Protein AF-0000000084362204 (afdb_homodimer)

pLDDT: mean 87.34, std 12.95, range [33.53, 98.88]

Radius of gyration: 29.14 Å; Cα contacts (8 Å, |Δi|>4): 1506; chains: 2; bounding box: 65×81×76 Å

Solvent-accessible surface area (backbone atoms only — not comparable to full-atom values): 39640 Å² total; per-residue (Å²): 120,64,65,70,52,75,70,53,80,73,54,82,74,73,53,50,84,65,31,48,28,34,38,36,36,52,62,72,54,68,28,51,55,43,39,36,32,26,32,44,52,48,47,48,69,57,22,74,68,34,44,35,32,36,41,25,32,50,90,43,51,69,63,55,74,20,39,86,69,54,71,43,75,45,67,40,54,49,66,97,44,72,66,46,26,50,51,35,49,52,50,48,32,50,52,41,34,70,62,63,32,42,32,33,39,42,69,54,70,68,55,65,67,60,49,51,46,55,57,44,25,65,28,56,33,26,33,29,52,46,44,92,83,45,82,69,61,61,58,43,75,41,70,32,53,65,35,87,84,38,34,48,40,57,47,51,38,48,66,42,37,92,78,66,55,72,90,56,80,90,52,62,54,38,56,56,50,75,59,77,87,53,34,60,49,31,49,55,55,55,62,65,43,71,71,99,75,68,52,34,32,34,36,31,73,51,43,52,89,68,41,59,61,30,27,52,57,56,70,44,51,14,51,43,45,15,52,49,15,60,75,48,67,26,34,37,40,32,50,45,52,60,91,37,31,66,67,48,41,54,30,38,53,51,11,38,75,63,62,18,47,58,42,73,40,34,48,62,50,53,68,56,10,45,37,50,49,32,42,71,25,68,34,35,39,23,19,66,36,43,66,43,41,47,24,33,24,49,66,18,39,36,38,35,41,32,26,37,46,50,55,60,41,65,41,76,65,73,80,77,60,46,75,48,65,70,73,46,53,59,33,51,46,43,32,92,86,74,36,85,62,62,66,70,92,48,101,56,56,55,50,30,66,67,61,45,53,68,57,51,50,52,50,48,47,70,73,39,41,71,63,55,63,54,131,120,65,66,69,50,77,70,52,81,76,55,82,72,74,52,49,84,66,29,48,26,34,39,36,35,51,62,73,52,67,28,52,54,44,38,34,32,25,31,45,52,49,45,48,68,56,21,72,67,34,44,34,31,37,40,26,32,52,91,43,51,70,62,55,76,22,40,85,70,53,71,43,77,45,67,40,54,49,66,97,45,73,66,46,25,50,50,36,48,50,50,48,31,52,52,40,36,70,61,64,32,44,32,32,38,42,67,52,69,70,56,65,68,60,49,52,46,55,56,42,27,66,27,56,31,24,32,29,52,47,42,93,84,45,83,68,62,61,58,43,75,40,70,31,53,64,36,85,82,37,34,49,38,58,46,52,39,47,68,41,36,91,77,67,57,72,92,55,81,89,52,62,52,39,56,58,52,76,60,76,88,53,36,58,49,32,49,55,55,55,63,66,43,72,70,98,76,68,53,34,31,33,35,34,73,52,43,51,89,68,40,60,60,30,27,53,56,58,69,45,52,15,50,44,45,14,52,49,16,62,76,49,69,28,35,36,39,31,48,44,52,60,90,38,30,67,65,48,40,54,30,38,51,51,11,39,74,63,62,18,47,58,45,74,40,33,49,61,48,54,66,55,12,44,36,50,50,31,41,72,25,67,33,34,38,23,18,66,35,41,66,41,41,48,24,34,23,51,65,21,39,37,38,35,40,34,27,38,48,49,54,61,41,65,43,76,65,72,79,76,58,47,75,48,64,71,73,46,53,58,34,51,48,44,31,90,85,77,34,84,61,63,66,70,91,48,101,54,56,56,50,30,66,69,63,45,54,69,59,51,49,51,52,48,47,71,74,40,39,70,64,55,63,52,131

Organism: NCBI:txid28181

Nearest PDB structures (foldseek):
  3tov-assembly1_A  TM=8.397E-01  e=1.551E-21  Veillonella parvula DSM 2008
  3tov-assembly2_B  TM=8.636E-01  e=1.028E-20  Veillonella parvula DSM 2008
  1psw-assembly1_A  TM=8.343E-01  e=9.517E-20  Escherichia coli
  4nes-assembly1_A-2  TM=5.001E-01  e=5.432E-07  Methanocaldococcus jannaschii DSM 2661
  7mi0-assembly1_A  TM=4.820E-01  e=1.036E-05  Rickettsia africae ESF-5

InterPro domains:
  IPR002201 Glycosyl transferase, family 9 [PF01075] (95-339)
  IPR002201 Glycosyl transferase, family 9 [cd03789] (21-365)
  IPR051199 Lipopolysaccharide/Lipooligosaccharide Heptosyltransferase [PTHR30160] (16-357)

Structure (mmCIF, N/CA/C/O backbone):
data_AF-0000000084362204-model_v1
#
loop_
_entity.id
_entity.type
_entity.pdbx_description
1 polymer 'Glycosyl transferase'
#
loop_
_atom_site.group_PDB
_atom_site.id
_atom_site.type_symbol
_atom_site.label_atom_id
_atom_site.label_alt_id
_atom_site.label_comp_id
_atom_site.label_asym_id
_atom_site.label_entity_id
_atom_site.label_seq_id
_atom_site.pdbx_PDB_ins_code
_atom_site.Cartn_x
_atom_site.Cartn_y
_atom_site.Cartn_z
_atom_site.occupancy
_atom_site.B_iso_or_equiv
_atom_site.auth_seq_id
_atom_site.auth_comp_id
_atom_site.auth_asym_id
_atom_site.auth_atom_id
_atom_site.pdbx_PDB_model_num
ATOM 1 N N . MET A 1 1 ? -17.547 3.031 -25.141 1 33.53 1 MET A N 1
ATOM 2 C CA . MET A 1 1 ? -18.328 1.833 -25.406 1 33.53 1 MET A CA 1
ATOM 3 C C . MET A 1 1 ? -19.5 1.733 -24.438 1 33.53 1 MET A C 1
ATOM 5 O O . MET A 1 1 ? -19.656 0.736 -23.719 1 33.53 1 MET A O 1
ATOM 9 N N . HIS A 1 2 ? -19.953 2.789 -23.984 1 43.62 2 HIS A N 1
ATOM 10 C CA . HIS A 1 2 ? -21.125 2.867 -23.125 1 43.62 2 HIS A CA 1
ATOM 11 C C . HIS A 1 2 ? -22.359 2.273 -23.812 1 43.62 2 HIS A C 1
ATOM 13 O O . HIS A 1 2 ? -23.422 2.162 -23.203 1 43.62 2 HIS A O 1
ATOM 19 N N . LEU A 1 3 ? -22.234 2.166 -25.047 1 41.16 3 LEU A N 1
ATOM 20 C CA . LEU A 1 3 ? -23.484 2.115 -25.812 1 41.16 3 LEU A CA 1
ATOM 21 C C . LEU A 1 3 ? -24.219 0.8 -25.562 1 41.16 3 LEU A C 1
ATOM 23 O O . LEU A 1 3 ? -25.438 0.789 -25.359 1 41.16 3 LEU A O 1
ATOM 27 N N . PRO A 1 4 ? -23.594 -0.318 -25.906 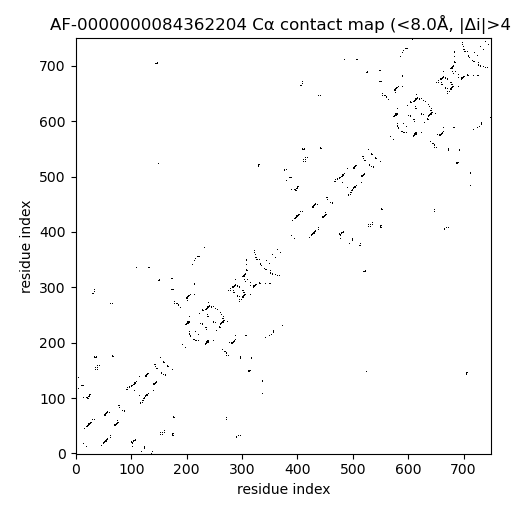1 47.19 4 PRO A N 1
ATOM 28 C CA . PRO A 1 4 ? -24.438 -1.494 -26.109 1 47.19 4 PRO A CA 1
ATOM 29 C C . PRO A 1 4 ? -24.922 -2.109 -24.797 1 47.19 4 PRO A C 1
ATOM 31 O O . PRO A 1 4 ? -25.875 -2.898 -24.797 1 47.19 4 PRO A O 1
ATOM 34 N N . ALA A 1 5 ? -24.25 -1.851 -23.75 1 50.62 5 ALA A N 1
ATOM 35 C CA . ALA A 1 5 ? -24.609 -2.57 -22.531 1 50.62 5 ALA A CA 1
ATOM 36 C C . ALA A 1 5 ? -25.938 -2.066 -21.984 1 50.62 5 ALA A C 1
ATOM 38 O O . ALA A 1 5 ? -26.641 -2.793 -21.266 1 50.62 5 ALA A O 1
ATOM 39 N N . LYS A 1 6 ? -26.328 -0.875 -22.25 1 49.31 6 LYS A N 1
ATOM 40 C CA . LYS A 1 6 ? -27.562 -0.302 -21.734 1 49.31 6 LYS A CA 1
ATOM 41 C C . LYS A 1 6 ? -28.781 -1.045 -22.266 1 49.31 6 LYS A C 1
ATOM 43 O O . LYS A 1 6 ? -29.875 -0.942 -21.719 1 49.31 6 LYS A O 1
ATOM 48 N N . PHE A 1 7 ? -28.578 -1.783 -23.359 1 49.66 7 PHE A N 1
ATOM 49 C CA . PHE A 1 7 ? -29.719 -2.412 -24.016 1 49.66 7 PHE A CA 1
ATOM 50 C C . PHE A 1 7 ? -29.859 -3.869 -23.594 1 49.66 7 PHE A C 1
ATOM 52 O O . PHE A 1 7 ? -30.75 -4.582 -24.062 1 49.66 7 PHE A O 1
ATOM 59 N N . ILE A 1 8 ? -28.922 -4.359 -22.859 1 53.56 8 ILE A N 1
ATOM 60 C CA . ILE A 1 8 ? -29.062 -5.738 -22.406 1 53.56 8 ILE A CA 1
ATOM 61 C C . ILE A 1 8 ? -30.047 -5.812 -21.25 1 53.56 8 ILE A C 1
ATOM 63 O O . ILE A 1 8 ? -29.906 -5.094 -20.266 1 53.56 8 ILE A O 1
ATOM 67 N N . PRO A 1 9 ? -31.266 -6.457 -21.422 1 56.28 9 PRO A N 1
ATOM 68 C CA . PRO A 1 9 ? -32.188 -6.613 -20.297 1 56.28 9 PRO A CA 1
ATOM 69 C C . PRO A 1 9 ? -31.484 -6.973 -18.984 1 56.28 9 PRO A C 1
ATOM 71 O O . PRO A 1 9 ? -30.562 -7.785 -18.984 1 56.28 9 PRO A O 1
ATOM 74 N N . ARG A 1 10 ? -31.734 -6.234 -17.969 1 62.16 10 ARG A N 1
ATOM 75 C CA . ARG A 1 10 ? -31.141 -6.535 -16.672 1 62.16 10 ARG A CA 1
ATOM 76 C C . ARG A 1 10 ? -32.094 -7.383 -15.82 1 62.16 10 ARG A C 1
ATOM 78 O O . ARG A 1 10 ? -32.969 -6.852 -15.156 1 62.16 10 ARG A O 1
ATOM 85 N N . PRO A 1 11 ? -32 -8.695 -16.094 1 66.69 11 PRO A N 1
ATOM 86 C CA . PRO A 1 11 ? -32.781 -9.492 -15.148 1 66.69 11 PRO A CA 1
ATOM 87 C C . PRO A 1 11 ? -32.344 -9.281 -13.695 1 66.69 11 PRO A C 1
ATOM 89 O O . PRO A 1 11 ? -31.281 -8.734 -13.445 1 66.69 11 PRO A O 1
ATOM 92 N N . LYS A 1 12 ? -33.344 -9.641 -12.734 1 76.25 12 LYS A N 1
ATOM 93 C CA . LYS A 1 12 ? -33.062 -9.57 -11.312 1 76.25 12 LYS A CA 1
ATOM 94 C C . LYS A 1 12 ? -31.812 -10.391 -10.969 1 76.25 12 LYS A C 1
ATOM 96 O O . LYS A 1 12 ? -31.625 -11.484 -11.492 1 76.25 12 LYS A O 1
ATOM 101 N N . ASP A 1 13 ? -30.891 -9.859 -10.195 1 86.81 13 ASP A N 1
ATOM 102 C CA . ASP A 1 13 ? -29.703 -10.562 -9.719 1 86.81 13 ASP A CA 1
ATOM 103 C C . ASP A 1 13 ? -30.078 -11.867 -9.023 1 86.81 13 ASP A C 1
ATOM 105 O O . ASP A 1 13 ? -30.984 -11.898 -8.195 1 86.81 13 ASP A O 1
ATOM 109 N N . PRO A 1 14 ? -29.484 -12.922 -9.484 1 89.62 14 PRO A N 1
ATOM 110 C CA . PRO A 1 14 ? -29.797 -14.188 -8.812 1 89.62 14 PRO A CA 1
ATOM 111 C C . PRO A 1 14 ? -29.266 -14.227 -7.375 1 89.62 14 PRO A C 1
ATOM 113 O O . PRO A 1 14 ? -28.219 -13.648 -7.082 1 89.62 14 PRO A O 1
ATOM 116 N N . THR A 1 15 ? -30.062 -14.875 -6.488 1 89.69 15 THR A N 1
ATOM 117 C CA . THR A 1 15 ? -29.562 -15.203 -5.152 1 89.69 15 THR A CA 1
ATOM 118 C C . THR A 1 15 ? -28.594 -16.375 -5.207 1 89.69 15 THR A C 1
ATOM 120 O O . THR A 1 15 ? -28.547 -17.109 -6.195 1 89.69 15 THR A O 1
ATOM 123 N N . PRO A 1 16 ? -27.781 -16.5 -4.238 1 91.06 16 PRO A N 1
ATOM 124 C CA . PRO A 1 16 ? -26.766 -17.547 -4.258 1 91.06 16 PRO A CA 1
ATOM 125 C C . PRO A 1 16 ? -27.359 -18.938 -4.523 1 91.06 16 PRO A C 1
ATOM 127 O O . PRO A 1 16 ? -26.75 -19.734 -5.242 1 91.06 16 PRO A O 1
ATOM 130 N N . ASP A 1 17 ? -28.516 -19.172 -4.039 1 91.81 17 ASP A N 1
ATOM 131 C CA . ASP A 1 17 ? -29.141 -20.469 -4.199 1 91.81 17 ASP A CA 1
ATOM 132 C C . ASP A 1 17 ? -29.672 -20.656 -5.621 1 91.81 17 ASP A C 1
ATOM 134 O O . ASP A 1 17 ? -29.906 -21.781 -6.059 1 91.81 17 ASP A O 1
ATOM 138 N N . GLN A 1 18 ? -29.828 -19.625 -6.305 1 92.81 18 GLN A N 1
ATOM 139 C CA . GLN A 1 18 ? -30.375 -19.656 -7.656 1 92.81 18 GLN A CA 1
ATOM 140 C C . GLN A 1 18 ? -29.281 -19.797 -8.695 1 92.81 18 GLN A C 1
ATOM 142 O O . GLN A 1 18 ? -29.562 -20.078 -9.867 1 92.81 18 GLN A O 1
ATOM 147 N N . VAL A 1 19 ? -28.094 -19.641 -8.258 1 94.94 19 VAL A N 1
ATOM 148 C CA . VAL A 1 19 ? -26.984 -19.75 -9.203 1 94.94 19 VAL A CA 1
ATOM 149 C C . VAL A 1 19 ? -26.719 -21.203 -9.531 1 94.94 19 VAL A C 1
ATOM 151 O O . VAL A 1 19 ? -26.438 -22.016 -8.641 1 94.94 19 VAL A O 1
ATOM 154 N N . GLN A 1 20 ? -26.797 -21.484 -10.789 1 95.31 20 GLN A N 1
ATOM 155 C CA . GLN A 1 20 ? -26.578 -22.859 -11.234 1 95.31 20 GLN A CA 1
ATOM 156 C C . GLN A 1 20 ? -25.234 -23 -11.953 1 95.31 20 GLN A C 1
ATOM 158 O O . GLN A 1 20 ? -24.625 -24.062 -11.938 1 95.31 20 GLN A O 1
ATOM 163 N N . LYS A 1 21 ? -24.875 -22 -12.641 1 95.88 21 LYS A N 1
ATOM 164 C CA . LYS A 1 21 ? -23.609 -22 -13.383 1 95.88 21 LYS A CA 1
ATOM 165 C C . LYS A 1 21 ? -22.844 -20.703 -13.188 1 95.88 21 LYS A C 1
ATOM 167 O O . LYS A 1 21 ? -23.391 -19.625 -13.43 1 95.88 21 LYS A O 1
ATOM 172 N N . LEU A 1 22 ? -21.688 -20.828 -12.758 1 96.19 22 LEU A N 1
ATOM 173 C CA . LEU A 1 22 ? -20.781 -19.703 -12.547 1 96.19 22 LEU A CA 1
ATOM 174 C C . LEU A 1 22 ? -19.578 -19.797 -13.469 1 96.19 22 LEU A C 1
ATOM 176 O O . LEU A 1 22 ? -18.906 -20.828 -13.523 1 96.19 22 LEU A O 1
ATOM 180 N N . LEU A 1 23 ? -19.297 -18.75 -14.242 1 95.69 23 LEU A N 1
ATOM 181 C CA . LEU A 1 23 ? -18.094 -18.688 -15.07 1 95.69 23 LEU A CA 1
ATOM 182 C C . LEU A 1 23 ? -17.094 -17.688 -14.5 1 95.69 23 LEU A C 1
ATOM 184 O O . LEU A 1 23 ? -17.422 -16.516 -14.281 1 95.69 23 LEU A O 1
ATOM 188 N N . VAL A 1 24 ? -15.938 -18.141 -14.234 1 96 24 VAL A N 1
ATOM 189 C CA . VAL A 1 24 ? -14.828 -17.281 -13.812 1 96 24 VAL A CA 1
ATOM 190 C C . VAL A 1 24 ? -13.836 -17.125 -14.961 1 96 24 VAL A C 1
ATOM 192 O O . VAL A 1 24 ? -13.43 -18.109 -15.586 1 96 24 VAL A O 1
ATOM 195 N N . ILE A 1 25 ? -13.461 -15.867 -15.203 1 93.25 25 ILE A N 1
ATOM 196 C CA . ILE A 1 25 ? -12.484 -15.586 -16.25 1 93.25 25 ILE A CA 1
ATOM 197 C C . ILE A 1 25 ? -11.156 -15.164 -15.625 1 93.25 25 ILE A C 1
ATOM 199 O O . ILE A 1 25 ? -11.109 -14.219 -14.828 1 93.25 25 ILE A O 1
ATOM 203 N N . LYS A 1 26 ? -10.102 -15.836 -15.945 1 93.81 26 LYS A N 1
ATOM 204 C CA . LYS A 1 26 ? -8.727 -15.5 -15.578 1 93.81 26 LYS A CA 1
ATOM 205 C C . LYS A 1 26 ? -7.738 -16.062 -16.594 1 93.81 26 LYS A C 1
ATOM 207 O O . LYS A 1 26 ? -7.445 -17.25 -16.594 1 93.81 26 LYS A O 1
ATOM 212 N N . PHE A 1 27 ? -7.125 -15.18 -17.359 1 86.69 27 PHE A N 1
ATOM 213 C CA . PHE A 1 27 ? -6.344 -15.633 -18.5 1 86.69 27 PHE A CA 1
ATOM 214 C C . PHE A 1 27 ? -4.879 -15.812 -18.125 1 86.69 27 PHE A C 1
ATOM 216 O O . PHE A 1 27 ? -4.273 -16.844 -18.422 1 86.69 27 PHE A O 1
ATOM 223 N N . PHE A 1 28 ? -4.344 -14.836 -17.406 1 77.81 28 PHE A N 1
ATOM 224 C CA . PHE A 1 28 ? -2.893 -14.859 -17.281 1 77.81 28 PHE A CA 1
ATOM 225 C C . PHE A 1 28 ? -2.484 -15.211 -15.852 1 77.81 28 PHE A C 1
ATOM 227 O O . PHE A 1 28 ? -3.121 -14.773 -14.898 1 77.81 28 PHE A O 1
ATOM 234 N N . GLY A 1 29 ? -1.484 -16.141 -15.859 1 81.25 29 GLY A N 1
ATOM 235 C CA . GLY A 1 29 ? -0.708 -16.203 -14.633 1 81.25 29 GLY A CA 1
ATOM 236 C C . GLY A 1 29 ? -1.025 -17.438 -13.797 1 81.25 29 GLY A C 1
ATOM 237 O O . GLY A 1 29 ? -2.092 -17.516 -13.18 1 81.25 29 GLY A O 1
ATOM 238 N N . ILE A 1 30 ? -0.041 -18.422 -13.805 1 90.44 30 ILE A N 1
ATOM 239 C CA . ILE A 1 30 ? -0.136 -19.578 -12.93 1 90.44 30 ILE A CA 1
ATOM 240 C C . ILE A 1 30 ? -0.254 -19.109 -11.477 1 90.44 30 ILE A C 1
ATOM 242 O O . ILE A 1 30 ? -1.107 -19.609 -10.734 1 90.44 30 ILE A O 1
ATOM 246 N N . GLY A 1 31 ? 0.538 -18.125 -11.188 1 93.31 31 GLY A N 1
ATOM 247 C CA . GLY A 1 31 ? 0.508 -17.594 -9.836 1 93.31 31 GLY A CA 1
ATOM 248 C C . GLY A 1 31 ? -0.825 -16.969 -9.469 1 93.31 31 GLY A C 1
ATOM 249 O O . GLY A 1 31 ? -1.345 -17.203 -8.375 1 93.31 31 GLY A O 1
ATOM 250 N N . SER A 1 32 ? -1.388 -16.281 -10.398 1 93.31 32 SER A N 1
ATOM 251 C CA . SER A 1 32 ? -2.664 -15.625 -10.148 1 93.31 32 SER A CA 1
ATOM 252 C C . SER A 1 32 ? -3.783 -16.641 -9.953 1 93.31 32 SER A C 1
ATOM 254 O O . SER A 1 32 ? -4.684 -16.422 -9.133 1 93.31 32 SER A O 1
ATOM 256 N N . LEU A 1 33 ? -3.73 -17.672 -10.734 1 96.38 33 LEU A N 1
ATOM 257 C CA . LEU A 1 33 ? -4.75 -18.703 -10.57 1 96.38 33 LEU A CA 1
ATOM 258 C C . LEU A 1 33 ? -4.645 -19.359 -9.203 1 96.38 33 LEU A C 1
ATOM 260 O O . LEU A 1 33 ? -5.664 -19.641 -8.562 1 96.38 33 LEU A O 1
ATOM 264 N N . VAL A 1 34 ? -3.402 -19.578 -8.773 1 97.06 34 VAL A N 1
ATOM 265 C CA . VAL A 1 34 ? -3.197 -20.141 -7.441 1 97.06 34 VAL A CA 1
ATOM 266 C C . VAL A 1 34 ? -3.754 -19.172 -6.391 1 97.06 34 VAL A C 1
ATOM 268 O O . VAL A 1 34 ? -4.473 -19.594 -5.48 1 97.06 34 VAL A O 1
ATOM 271 N N . LEU A 1 35 ? -3.494 -17.938 -6.57 1 96.62 35 LEU A N 1
ATOM 272 C CA . LEU A 1 35 ? -3.908 -16.906 -5.621 1 96.62 35 LEU A CA 1
ATOM 273 C C . LEU A 1 35 ? -5.422 -16.734 -5.633 1 96.62 35 LEU A C 1
ATOM 275 O O . LEU A 1 35 ? -5.992 -16.141 -4.711 1 96.62 35 LEU A O 1
ATOM 279 N N . ALA A 1 36 ? -6.121 -17.281 -6.609 1 96.56 36 ALA A N 1
ATOM 280 C CA . ALA A 1 36 ? -7.574 -17.172 -6.742 1 96.56 36 ALA A CA 1
ATOM 281 C C . ALA A 1 36 ? -8.273 -18.328 -6.027 1 96.56 36 ALA A C 1
ATOM 283 O O . ALA A 1 36 ? -9.5 -18.328 -5.898 1 96.56 36 ALA A O 1
ATOM 284 N N . THR A 1 37 ? -7.578 -19.312 -5.512 1 96.62 37 THR A N 1
ATOM 285 C CA . THR A 1 37 ? -8.188 -20.531 -4.98 1 96.62 37 THR A CA 1
ATOM 286 C C . THR A 1 37 ? -9.039 -20.219 -3.754 1 96.62 37 THR A C 1
ATOM 288 O O . THR A 1 37 ? -10.07 -20.844 -3.531 1 96.62 37 THR A O 1
ATOM 291 N N . PRO A 1 38 ? -8.641 -19.25 -2.912 1 95.5 38 PRO A N 1
ATOM 292 C CA . PRO A 1 38 ? -9.539 -18.906 -1.811 1 95.5 38 PRO A CA 1
ATOM 293 C C . PRO A 1 38 ? -10.898 -18.406 -2.295 1 95.5 38 PRO A C 1
ATOM 295 O O . PRO A 1 38 ? -11.93 -18.734 -1.695 1 95.5 38 PRO A O 1
ATOM 298 N N . PHE A 1 39 ? -10.891 -17.656 -3.361 1 95.69 39 PHE A N 1
ATOM 299 C CA . PHE A 1 39 ? -12.148 -17.25 -3.965 1 95.69 39 PHE A CA 1
ATOM 300 C C . PHE A 1 39 ? -12.969 -18.453 -4.406 1 95.69 39 PHE A C 1
ATOM 302 O O . PHE A 1 39 ? -14.172 -18.531 -4.137 1 95.69 39 PHE A O 1
ATOM 309 N N . LEU A 1 40 ? -12.328 -19.344 -5.113 1 96.06 40 LEU A N 1
ATOM 310 C CA . LEU A 1 40 ? -13.016 -20.516 -5.633 1 96.06 40 LEU A CA 1
ATOM 311 C C . LEU A 1 40 ? -13.617 -21.344 -4.496 1 96.06 40 LEU A C 1
ATOM 313 O O . LEU A 1 40 ? -14.75 -21.812 -4.598 1 96.06 40 LEU A O 1
ATOM 317 N N . ARG A 1 41 ? -12.883 -21.5 -3.439 1 94.31 41 ARG A N 1
ATOM 318 C CA . ARG A 1 41 ? -13.375 -22.234 -2.275 1 94.31 41 ARG A CA 1
ATOM 319 C C . ARG A 1 41 ? -14.586 -21.531 -1.664 1 94.31 41 ARG A C 1
ATOM 321 O O . ARG A 1 41 ? -15.586 -22.172 -1.341 1 94.31 41 ARG A O 1
ATOM 328 N N . ALA A 1 42 ? -14.484 -20.266 -1.533 1 93.88 42 ALA A N 1
ATOM 329 C CA . ALA A 1 42 ? -15.602 -19.484 -0.984 1 93.88 42 ALA A CA 1
ATOM 330 C C . ALA A 1 42 ? -16.812 -19.547 -1.901 1 93.88 42 ALA A C 1
ATOM 332 O O . ALA A 1 42 ? -17.953 -19.641 -1.431 1 93.88 42 ALA A O 1
ATOM 333 N N . ALA A 1 43 ? -16.547 -19.469 -3.211 1 94.38 43 ALA A N 1
ATOM 334 C CA . ALA A 1 43 ? -17.641 -19.547 -4.184 1 94.38 43 ALA A CA 1
ATOM 335 C C . ALA A 1 43 ? -18.359 -20.891 -4.086 1 94.38 43 ALA A C 1
ATOM 337 O O . ALA A 1 43 ? -19.594 -20.953 -4.148 1 94.38 43 ALA A O 1
ATOM 338 N N . ARG A 1 44 ? -17.594 -21.938 -3.916 1 94.06 44 ARG A N 1
ATOM 339 C CA . ARG A 1 44 ? -18.172 -23.266 -3.762 1 94.06 44 ARG A CA 1
ATOM 340 C C . ARG A 1 44 ? -19.109 -23.328 -2.561 1 94.06 44 ARG A C 1
ATOM 342 O O . ARG A 1 44 ? -20.188 -23.906 -2.637 1 94.06 44 ARG A O 1
ATOM 349 N N . ALA A 1 45 ? -18.672 -22.75 -1.5 1 90.88 45 ALA A N 1
ATOM 350 C CA . ALA A 1 45 ? -19.469 -22.734 -0.28 1 90.88 45 ALA A CA 1
ATOM 351 C C . ALA A 1 45 ? -20.703 -21.844 -0.447 1 90.88 45 ALA A C 1
ATOM 353 O O . ALA A 1 45 ? -21.781 -22.172 0.056 1 90.88 45 ALA A O 1
ATOM 354 N N . ARG A 1 46 ? -20.562 -20.766 -1.16 1 92 46 ARG A N 1
ATOM 355 C CA . ARG A 1 46 ? -21.625 -19.766 -1.3 1 92 46 ARG A CA 1
ATOM 356 C C . ARG A 1 46 ? -22.672 -20.219 -2.305 1 92 46 ARG A C 1
ATOM 358 O O . ARG A 1 46 ? -23.859 -19.891 -2.16 1 92 46 ARG A O 1
ATOM 365 N N . PHE A 1 47 ? -22.203 -20.953 -3.346 1 94.5 47 PHE A N 1
ATOM 366 C CA . PHE A 1 47 ? -23.078 -21.422 -4.402 1 94.5 47 PHE A CA 1
ATOM 367 C C . PHE A 1 47 ? -23.109 -22.953 -4.43 1 94.5 47 PHE A C 1
ATOM 369 O O . PHE A 1 47 ? -22.672 -23.562 -5.398 1 94.5 47 PHE A O 1
ATOM 376 N N . PRO A 1 48 ? -23.797 -23.531 -3.543 1 91.81 48 PRO A N 1
ATOM 377 C CA . PRO A 1 48 ? -23.719 -24.984 -3.361 1 91.81 48 PRO A CA 1
ATOM 378 C C . PRO A 1 48 ? -24.25 -25.766 -4.562 1 91.81 48 PRO A C 1
ATOM 380 O O . PRO A 1 48 ? -23.828 -26.891 -4.805 1 91.81 48 PRO A O 1
ATOM 383 N N . ASN A 1 49 ? -25.109 -25.156 -5.32 1 93.94 49 ASN A N 1
ATOM 384 C CA . ASN A 1 49 ? -25.719 -25.859 -6.434 1 93.94 49 ASN A CA 1
ATOM 385 C C . ASN A 1 49 ? -25.047 -25.516 -7.762 1 93.94 49 ASN A C 1
ATOM 387 O O . ASN A 1 49 ? -25.391 -26.078 -8.805 1 93.94 49 ASN A O 1
ATOM 391 N N . ALA A 1 50 ? -24.094 -24.688 -7.734 1 96.06 50 ALA A N 1
ATOM 392 C CA . ALA A 1 50 ? -23.578 -24.141 -8.984 1 96.06 50 ALA A CA 1
ATOM 393 C C . ALA A 1 50 ? -22.422 -24.984 -9.516 1 96.06 50 ALA A C 1
ATOM 395 O O . ALA A 1 50 ? -21.578 -25.453 -8.742 1 96.06 50 ALA A O 1
ATOM 396 N N . GLU A 1 51 ? -22.438 -25.188 -10.797 1 97.06 51 GLU A N 1
ATOM 397 C CA . GLU A 1 51 ? -21.203 -25.578 -11.484 1 97.06 51 GLU A CA 1
ATOM 398 C C . GLU A 1 51 ? -20.25 -24.406 -11.625 1 97.06 51 GLU A C 1
ATOM 400 O O . GLU A 1 51 ? -20.625 -23.344 -12.109 1 97.06 51 GLU A O 1
ATOM 405 N N . ILE A 1 52 ? -19.062 -24.656 -11.211 1 97.62 52 ILE A N 1
ATOM 406 C CA . ILE A 1 52 ? -18.062 -23.594 -11.32 1 97.62 52 ILE A CA 1
ATOM 407 C C . ILE A 1 52 ? -17.156 -23.875 -12.516 1 97.62 52 ILE A C 1
ATOM 409 O O . ILE A 1 52 ? -16.422 -24.859 -12.531 1 97.62 52 ILE A O 1
ATOM 413 N N . HIS A 1 53 ? -17.172 -22.953 -13.516 1 96.69 53 HIS A N 1
ATOM 414 C CA . HIS A 1 53 ? -16.375 -23.031 -14.734 1 96.69 53 HIS A CA 1
ATOM 415 C C . HIS A 1 53 ? -15.289 -21.969 -14.742 1 96.69 53 HIS A C 1
ATOM 417 O O . HIS A 1 53 ? -15.492 -20.859 -14.242 1 96.69 53 HIS A O 1
ATOM 423 N N . LEU A 1 54 ? -14.141 -22.359 -15.297 1 96.38 54 LEU A N 1
ATOM 424 C CA . LEU A 1 54 ? -13.047 -21.422 -15.484 1 96.38 54 LEU A CA 1
ATOM 425 C C . LEU A 1 54 ? -12.695 -21.281 -16.953 1 96.38 54 LEU A C 1
ATOM 427 O O . LEU A 1 54 ? -12.57 -22.281 -17.672 1 96.38 54 LEU A O 1
ATOM 431 N N . LEU A 1 55 ? -12.695 -20.078 -17.406 1 93.69 55 LEU A N 1
ATOM 432 C CA . LEU A 1 55 ? -12.148 -19.75 -18.719 1 93.69 55 LEU A CA 1
ATOM 433 C C . LEU A 1 55 ? -10.742 -19.188 -18.609 1 93.69 55 LEU A C 1
ATOM 435 O O . LEU A 1 55 ? -10.547 -18.125 -18 1 93.69 55 LEU A O 1
ATOM 439 N N . THR A 1 56 ? -9.758 -19.875 -19.234 1 93.5 56 THR A N 1
ATOM 440 C CA . THR A 1 56 ? -8.359 -19.484 -19.109 1 93.5 56 THR A CA 1
ATOM 441 C C . THR A 1 56 ? -7.562 -19.891 -20.344 1 93.5 56 THR A C 1
ATOM 443 O O . THR A 1 56 ? -8.125 -20.422 -21.297 1 93.5 56 THR A O 1
ATOM 446 N N . LEU A 1 57 ? -6.312 -19.531 -20.344 1 90.81 57 LEU A N 1
ATOM 447 C CA . LEU A 1 57 ? -5.445 -19.891 -21.453 1 90.81 57 LEU A CA 1
ATOM 448 C C . LEU A 1 57 ? -5.004 -21.359 -21.344 1 90.81 57 LEU A C 1
ATOM 450 O O . LEU A 1 57 ? -4.898 -21.891 -20.234 1 90.81 57 LEU A O 1
ATOM 454 N N . SER A 1 58 ? -4.664 -21.969 -22.5 1 91.12 58 SER A N 1
ATOM 455 C CA . SER A 1 58 ? -4.258 -23.375 -22.531 1 91.12 58 SER A CA 1
ATOM 456 C C . SER A 1 58 ? -2.932 -23.578 -21.812 1 91.12 58 SER A C 1
ATOM 458 O O . SER A 1 58 ? -2.646 -24.672 -21.328 1 91.12 58 SER A O 1
ATOM 460 N N . SER A 1 59 ? -2.182 -22.531 -21.672 1 88.56 59 SER A N 1
ATOM 461 C CA . SER A 1 59 ? -0.902 -22.609 -20.984 1 88.56 59 SER A CA 1
ATOM 462 C C . SER A 1 59 ? -1.101 -22.859 -19.484 1 88.56 59 SER A C 1
ATOM 464 O O . SER A 1 59 ? -0.153 -23.219 -18.781 1 88.56 59 SER A O 1
ATOM 466 N N . ASN A 1 60 ? -2.342 -22.766 -19 1 93.56 60 ASN A N 1
ATOM 467 C CA . ASN A 1 60 ? -2.637 -22.938 -17.578 1 93.56 60 ASN A CA 1
ATOM 468 C C . ASN A 1 60 ? -3.205 -24.328 -17.297 1 93.56 60 ASN A C 1
ATOM 470 O O . ASN A 1 60 ? -3.73 -24.562 -16.203 1 93.56 60 ASN A O 1
ATOM 474 N N . ARG A 1 61 ? -3.088 -25.25 -1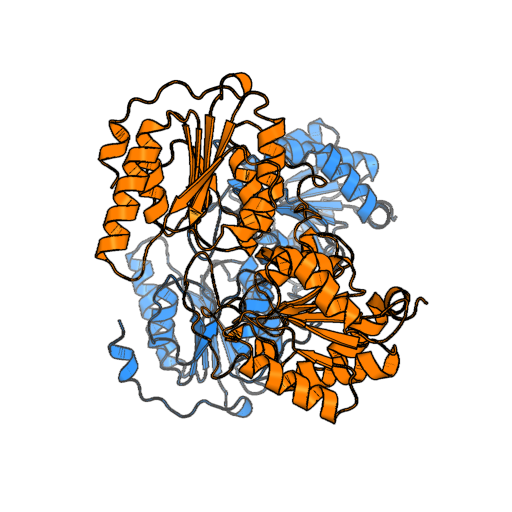8.172 1 92.75 61 ARG A N 1
ATOM 475 C CA . ARG A 1 61 ? -3.709 -26.578 -18.062 1 92.75 61 ARG A CA 1
ATOM 476 C C . ARG A 1 61 ? -3.213 -27.312 -16.828 1 92.75 61 ARG A C 1
ATOM 478 O O . ARG A 1 61 ? -4.012 -27.859 -16.062 1 92.75 61 ARG A O 1
ATOM 485 N N . GLU A 1 62 ? -1.959 -27.312 -16.594 1 91.44 62 GLU A N 1
ATOM 486 C CA . GLU A 1 62 ? -1.38 -28.094 -15.5 1 91.44 62 GLU A CA 1
ATOM 487 C C . GLU A 1 62 ? -1.839 -27.578 -14.141 1 91.44 62 GLU A C 1
ATOM 489 O O . GLU A 1 62 ? -2.145 -28.359 -13.242 1 91.44 62 GLU A O 1
ATOM 494 N N . ILE A 1 63 ? -1.931 -26.234 -14.039 1 95 63 ILE A N 1
ATOM 495 C CA . ILE A 1 63 ? -2.289 -25.688 -12.734 1 95 63 ILE A CA 1
ATOM 496 C C . ILE A 1 63 ? -3.773 -25.922 -12.469 1 95 63 ILE A C 1
ATOM 498 O O . ILE A 1 63 ? -4.176 -26.141 -11.32 1 95 63 ILE A O 1
ATOM 502 N N . THR A 1 64 ? -4.621 -25.875 -13.477 1 95.56 64 THR A N 1
ATOM 503 C CA . THR A 1 64 ? -6.059 -26.031 -13.281 1 95.56 64 THR A CA 1
ATOM 504 C C . THR A 1 64 ? -6.391 -27.453 -12.828 1 95.56 64 THR A C 1
ATOM 506 O O . THR A 1 64 ? -7.375 -27.672 -12.125 1 95.56 64 THR A O 1
ATOM 509 N N . ALA A 1 65 ? -5.516 -28.406 -13.211 1 92.62 65 ALA A N 1
ATOM 510 C CA . ALA A 1 65 ? -5.711 -29.797 -12.805 1 92.62 65 ALA A CA 1
ATOM 511 C C . ALA A 1 65 ? -5.551 -29.953 -11.297 1 92.62 65 ALA A C 1
ATOM 513 O O . ALA A 1 65 ? -6.027 -30.938 -10.719 1 92.62 65 ALA A O 1
ATOM 514 N N . MET A 1 66 ? -4.957 -29 -10.719 1 94.38 66 MET A N 1
ATOM 515 C CA . MET A 1 66 ? -4.68 -29.062 -9.281 1 94.38 66 MET A CA 1
ATOM 516 C C . MET A 1 66 ? -5.707 -28.266 -8.492 1 94.38 66 MET A C 1
ATOM 518 O O . MET A 1 66 ? -5.574 -28.109 -7.273 1 94.38 66 MET A O 1
ATOM 522 N N . MET A 1 67 ? -6.707 -27.781 -9.148 1 95.56 67 MET A N 1
ATOM 523 C CA . MET A 1 67 ? -7.754 -26.984 -8.516 1 95.56 67 MET A CA 1
ATOM 524 C C . MET A 1 67 ? -9.047 -27.781 -8.391 1 95.56 67 MET A C 1
ATOM 526 O O . MET A 1 67 ? -9.883 -27.766 -9.305 1 95.56 67 MET A O 1
ATOM 530 N N . LYS A 1 68 ? -9.344 -28.297 -7.199 1 93.19 68 LYS A N 1
ATOM 531 C CA . LYS A 1 68 ? -10.422 -29.266 -6.973 1 93.19 68 LYS A CA 1
ATOM 532 C C . LYS A 1 68 ? -11.781 -28.562 -6.969 1 93.19 68 LYS A C 1
ATOM 534 O O . LYS A 1 68 ? -12.82 -29.219 -7.102 1 93.19 68 LYS A O 1
ATOM 539 N N . GLU A 1 69 ? -11.781 -27.25 -6.883 1 94.38 69 GLU A N 1
ATOM 540 C CA . GLU A 1 69 ? -13.023 -26.5 -6.777 1 94.38 69 GLU A CA 1
ATOM 541 C C . GLU A 1 69 ? -13.688 -26.328 -8.141 1 94.38 69 GLU A C 1
ATOM 543 O O . GLU A 1 69 ? -14.859 -25.969 -8.227 1 94.38 69 GLU A O 1
ATOM 548 N N . LEU A 1 70 ? -12.961 -26.578 -9.195 1 96.56 70 LEU A N 1
ATOM 549 C CA . LEU A 1 70 ? -13.469 -26.344 -10.539 1 96.56 70 LEU A CA 1
ATOM 550 C C . LEU A 1 70 ? -14.195 -27.578 -11.062 1 96.56 70 LEU A C 1
ATOM 552 O O . LEU A 1 70 ? -13.727 -28.703 -10.898 1 96.56 70 LEU A O 1
ATOM 556 N N . ASP A 1 71 ? -15.344 -27.344 -11.664 1 97 71 ASP A N 1
ATOM 557 C CA . ASP A 1 71 ? -16.078 -28.422 -12.297 1 97 71 ASP A CA 1
ATOM 558 C C . ASP A 1 71 ? -15.688 -28.578 -13.766 1 97 71 ASP A C 1
ATOM 560 O O . ASP A 1 71 ? -15.672 -29.688 -14.305 1 97 71 ASP A O 1
ATOM 564 N N . GLN A 1 72 ? -15.484 -27.516 -14.422 1 95.62 72 GLN A N 1
ATOM 565 C CA . GLN A 1 72 ? -15.109 -27.5 -15.836 1 95.62 72 GLN A CA 1
ATOM 566 C C . GLN A 1 72 ? -14.133 -26.359 -16.141 1 95.62 72 GLN A C 1
ATOM 568 O O . GLN A 1 72 ? -14.234 -25.281 -15.547 1 95.62 72 GLN A O 1
ATOM 573 N N . VAL A 1 73 ? -13.18 -26.641 -17.016 1 95.31 73 VAL A N 1
ATOM 574 C CA . VAL A 1 73 ? -12.234 -25.609 -17.453 1 95.31 73 VAL A CA 1
ATOM 575 C C . VAL A 1 73 ? -12.305 -25.469 -18.984 1 95.31 73 VAL A C 1
ATOM 577 O O . VAL A 1 73 ? -12.242 -26.453 -19.703 1 95.31 73 VAL A O 1
ATOM 580 N N . HIS A 1 74 ? -12.531 -24.234 -19.391 1 92.88 74 HIS A N 1
ATOM 581 C CA . HIS A 1 74 ? -12.484 -23.891 -20.812 1 92.88 74 HIS A CA 1
ATOM 582 C C . HIS A 1 74 ? -11.164 -23.234 -21.172 1 92.88 74 HIS A C 1
ATOM 584 O O . HIS A 1 74 ? -10.805 -22.203 -20.594 1 92.88 74 HIS A O 1
ATOM 590 N N . PHE A 1 75 ? -10.477 -23.812 -22.188 1 92 75 PHE A N 1
ATOM 591 C CA . PHE A 1 75 ? -9.164 -23.297 -22.547 1 92 75 PHE A CA 1
ATOM 592 C C . PHE A 1 75 ? -9.234 -22.484 -23.844 1 92 75 PHE A C 1
ATOM 594 O O . PHE A 1 75 ? -9.914 -22.875 -24.781 1 92 75 PHE A O 1
ATOM 601 N N . LEU A 1 76 ? -8.641 -21.328 -23.75 1 87.38 76 LEU A N 1
ATOM 602 C CA . LEU A 1 76 ? -8.398 -20.531 -24.938 1 87.38 76 LEU A CA 1
ATOM 603 C C . LEU A 1 76 ? -6.988 -20.781 -25.484 1 87.38 76 LEU A C 1
ATOM 605 O O . LEU A 1 76 ? -6.004 -20.547 -24.766 1 87.38 76 LEU A O 1
ATOM 609 N N . ASN A 1 77 ? -6.922 -21.219 -26.672 1 84.44 77 ASN A N 1
ATOM 610 C CA . ASN A 1 77 ? -5.641 -21.453 -27.344 1 84.44 77 ASN A CA 1
ATOM 611 C C . ASN A 1 77 ? -5.293 -20.328 -28.312 1 84.44 77 ASN A C 1
ATOM 613 O O . ASN A 1 77 ? -5.836 -20.266 -29.406 1 84.44 77 ASN A O 1
ATOM 617 N N . LEU A 1 78 ? -4.613 -19.312 -27.844 1 74.5 78 LEU A N 1
ATOM 618 C CA . LEU A 1 78 ? -4.324 -18.156 -28.688 1 74.5 78 LEU A CA 1
ATOM 619 C C . LEU A 1 78 ? -3.42 -18.531 -29.844 1 74.5 78 LEU A C 1
ATOM 621 O O . LEU A 1 78 ? -3.396 -17.844 -30.875 1 74.5 78 LEU A O 1
ATOM 625 N N . GLY A 1 79 ? -3.014 -19.766 -29.906 1 68.81 79 GLY A N 1
ATOM 626 C CA . GLY A 1 79 ? -2.191 -20.25 -31.016 1 68.81 79 GLY A CA 1
ATOM 627 C C . GLY A 1 79 ? -0.961 -19.391 -31.25 1 68.81 79 GLY A C 1
ATOM 628 O O . GLY A 1 79 ? -0.562 -18.609 -30.391 1 68.81 79 GLY A O 1
ATOM 629 N N . GLY A 1 80 ? -0.163 -19.578 -32.344 1 69.88 80 GLY A N 1
ATOM 630 C CA . GLY A 1 80 ? 1.085 -18.906 -32.656 1 69.88 80 GLY A CA 1
ATOM 631 C C . GLY A 1 80 ? 0.903 -17.719 -33.562 1 69.88 80 GLY A C 1
ATOM 632 O O . GLY A 1 80 ? 1.872 -17.031 -33.906 1 69.88 80 GLY A O 1
ATOM 633 N N . ASN A 1 81 ? -0.451 -17.453 -34.031 1 75.06 81 ASN A N 1
ATOM 634 C CA . ASN A 1 81 ? -0.65 -16.344 -34.969 1 75.06 81 ASN A CA 1
ATOM 635 C C . ASN A 1 81 ? -1.943 -15.594 -34.656 1 75.06 81 ASN A C 1
ATOM 637 O O . ASN A 1 81 ? -2.791 -16.078 -33.906 1 75.06 81 ASN A O 1
ATOM 641 N N . ILE A 1 82 ? -2.057 -14.383 -35.156 1 76.25 82 ILE A N 1
ATOM 642 C CA . ILE A 1 82 ? -3.148 -13.461 -34.844 1 76.25 82 ILE A CA 1
ATOM 643 C C . ILE A 1 82 ? -4.473 -14.062 -35.344 1 76.25 82 ILE A C 1
ATOM 645 O O . ILE A 1 82 ? -5.504 -13.898 -34.688 1 76.25 82 ILE A O 1
ATOM 649 N N . PHE A 1 83 ? -4.422 -14.766 -36.469 1 76.81 83 PHE A N 1
ATOM 650 C CA . PHE A 1 83 ? -5.652 -15.32 -37 1 76.81 83 PHE A CA 1
ATOM 651 C C . PHE A 1 83 ? -6.195 -16.422 -36.094 1 76.81 83 PHE A C 1
ATOM 653 O O . PHE A 1 83 ? -7.395 -16.469 -35.844 1 76.81 83 PHE A O 1
ATOM 660 N N . SER A 1 84 ? -5.312 -17.266 -35.688 1 77 84 SER A N 1
ATOM 661 C CA . SER A 1 84 ? -5.715 -18.328 -34.781 1 77 84 SER A CA 1
ATOM 662 C C . SER A 1 84 ? -6.199 -17.75 -33.438 1 77 84 SER A C 1
ATOM 664 O O . SER A 1 84 ? -7.152 -18.25 -32.844 1 77 84 SER A O 1
ATOM 666 N N . ALA A 1 85 ? -5.625 -16.703 -33.125 1 79 85 ALA A N 1
ATOM 667 C CA . ALA A 1 85 ? -6.023 -16.047 -31.875 1 79 85 ALA A CA 1
ATOM 668 C C . ALA A 1 85 ? -7.426 -15.453 -31.984 1 79 85 ALA A C 1
ATOM 670 O O . ALA A 1 85 ? -8.25 -15.617 -31.078 1 79 85 ALA A O 1
ATOM 671 N N . ILE A 1 86 ? -7.672 -14.891 -33.031 1 75.81 86 ILE A N 1
ATOM 672 C CA . ILE A 1 86 ? -8.977 -14.281 -33.25 1 75.81 86 ILE A CA 1
ATOM 673 C C . ILE A 1 86 ? -10.047 -15.367 -33.344 1 75.81 86 ILE A C 1
ATOM 675 O O . ILE A 1 86 ? -11.125 -15.234 -32.75 1 75.81 86 ILE A O 1
ATOM 679 N N . ALA A 1 87 ? -9.719 -16.391 -34.094 1 80.06 87 ALA A N 1
ATOM 680 C CA . ALA A 1 87 ? -10.656 -17.5 -34.219 1 80.06 87 ALA A CA 1
ATOM 681 C C . ALA A 1 87 ? -10.953 -18.125 -32.875 1 80.06 87 ALA A C 1
ATOM 683 O O . ALA A 1 87 ? -12.109 -18.406 -32.531 1 80.06 87 ALA A O 1
ATOM 684 N N . ALA A 1 88 ? -9.922 -18.375 -32.156 1 79.19 88 ALA A N 1
ATOM 685 C CA . ALA A 1 88 ? -10.062 -18.953 -30.828 1 79.19 88 ALA A CA 1
ATOM 686 C C . ALA A 1 88 ? -10.898 -18.047 -29.922 1 79.19 88 ALA A C 1
ATOM 688 O O . ALA A 1 88 ? -11.758 -18.516 -29.188 1 79.19 88 ALA A O 1
ATOM 689 N N . PHE A 1 89 ? -10.656 -16.859 -30.047 1 79.69 89 PHE A N 1
ATOM 690 C CA . PHE A 1 89 ? -11.383 -15.891 -29.25 1 79.69 89 PHE A CA 1
ATOM 691 C C . PHE A 1 89 ? -12.859 -15.859 -29.641 1 79.69 89 PHE A C 1
ATOM 693 O O . PHE A 1 89 ? -13.734 -15.859 -28.781 1 79.69 89 PHE A O 1
ATOM 700 N N . SER A 1 90 ? -13.078 -15.883 -30.891 1 79.25 90 SER A N 1
ATOM 701 C CA . SER A 1 90 ? -14.453 -15.891 -31.375 1 79.25 90 SER A CA 1
ATOM 702 C C . SER A 1 90 ? -15.195 -17.141 -30.922 1 79.25 90 SER A C 1
ATOM 704 O O . SER A 1 90 ? -16.344 -17.078 -30.484 1 79.25 90 SER A O 1
ATOM 706 N N . ALA A 1 91 ? -14.516 -18.203 -31.062 1 79.88 91 ALA A N 1
ATOM 707 C CA . ALA A 1 91 ? -15.102 -19.453 -30.594 1 79.88 91 ALA A CA 1
ATOM 708 C C . ALA A 1 91 ? -15.391 -19.406 -29.094 1 79.88 91 ALA A C 1
ATOM 710 O O . ALA A 1 91 ? -16.406 -19.906 -28.625 1 79.88 91 ALA A O 1
ATOM 711 N N . CYS A 1 92 ? -14.5 -18.859 -28.438 1 81.81 92 CYS A N 1
ATOM 712 C CA . CYS A 1 92 ? -14.641 -18.688 -27 1 81.81 92 CYS A CA 1
ATOM 713 C C . CYS A 1 92 ? -15.891 -17.875 -26.672 1 81.81 92 CYS A C 1
ATOM 715 O O . CYS A 1 92 ? -16.641 -18.203 -25.75 1 81.81 92 CYS A O 1
ATOM 717 N N . LEU A 1 93 ? -16.125 -16.844 -27.453 1 80.12 93 LEU A N 1
ATOM 718 C CA . LEU A 1 93 ? -17.297 -16 -27.25 1 80.12 93 LEU A CA 1
ATOM 719 C C . LEU A 1 93 ? -18.578 -16.797 -27.438 1 80.12 93 LEU A C 1
ATOM 721 O O . LEU A 1 93 ? -19.5 -16.688 -26.641 1 80.12 93 LEU A O 1
ATOM 725 N N . ILE A 1 94 ? -18.531 -17.562 -28.438 1 79.62 94 ILE A N 1
ATOM 726 C CA . ILE A 1 94 ? -19.703 -18.359 -28.766 1 79.62 94 ILE A CA 1
ATOM 727 C C . ILE A 1 94 ? -19.969 -19.375 -27.656 1 79.62 94 ILE A C 1
ATOM 729 O O . ILE A 1 94 ? -21.094 -19.531 -27.188 1 79.62 94 ILE A O 1
ATOM 733 N N . LYS A 1 95 ? -18.938 -20.016 -27.234 1 82.81 95 LYS A N 1
ATOM 734 C CA . LYS A 1 95 ? -19.062 -21.016 -26.172 1 82.81 95 LYS A CA 1
ATOM 735 C C . LYS A 1 95 ? -19.547 -20.391 -24.875 1 82.81 95 LYS A C 1
ATOM 737 O O . LYS A 1 95 ? -20.344 -20.984 -24.156 1 82.81 95 LYS A O 1
ATOM 742 N N . THR A 1 96 ? -19.047 -19.297 -24.656 1 83.44 96 THR A N 1
ATOM 743 C CA . THR A 1 96 ? -19.438 -18.594 -23.438 1 83.44 96 THR A CA 1
ATOM 744 C C . THR A 1 96 ? -20.922 -18.203 -23.5 1 83.44 96 THR A C 1
ATOM 746 O O . THR A 1 96 ? -21.641 -18.328 -22.516 1 83.44 96 THR A O 1
ATOM 749 N N . PHE A 1 97 ? -21.297 -17.766 -24.641 1 81.12 97 PHE A N 1
ATOM 750 C CA . PHE A 1 97 ? -22.688 -17.406 -24.844 1 81.12 97 PHE A CA 1
ATOM 751 C C . PHE A 1 97 ? -23.594 -18.625 -24.688 1 81.12 97 PHE A C 1
ATOM 753 O O . PHE A 1 97 ? -24.625 -18.562 -24.016 1 81.12 97 PHE A O 1
ATOM 760 N N . GLN A 1 98 ? -23.156 -19.703 -25.172 1 83.62 98 GLN A N 1
ATOM 761 C CA . GLN A 1 98 ? -23.953 -20.922 -25.172 1 83.62 98 GLN A CA 1
ATOM 762 C C . GLN A 1 98 ? -23.938 -21.594 -23.797 1 83.62 98 GLN A C 1
ATOM 764 O O . GLN A 1 98 ? -24.734 -22.484 -23.516 1 83.62 98 GLN A O 1
ATOM 769 N N . GLY A 1 99 ? -23.125 -21.188 -22.953 1 86.38 99 GLY A N 1
ATOM 770 C CA . GLY A 1 99 ? -22.922 -21.859 -21.688 1 86.38 99 GLY A CA 1
ATOM 771 C C . GLY A 1 99 ? -24.062 -21.609 -20.703 1 86.38 99 GLY A C 1
ATOM 772 O O . GLY A 1 99 ? -24.25 -22.391 -19.766 1 86.38 99 GLY A O 1
ATOM 773 N N . GLY A 1 100 ? -24.844 -20.5 -20.906 1 89.31 100 GLY A N 1
ATOM 774 C CA . GLY A 1 100 ? -25.984 -20.234 -20.047 1 89.31 100 GLY A CA 1
ATOM 775 C C . GLY A 1 100 ? -25.578 -19.922 -18.609 1 89.31 100 GLY A C 1
ATOM 776 O O . GLY A 1 100 ? -26.156 -20.438 -17.672 1 89.31 100 GLY A O 1
ATOM 777 N N . TYR A 1 101 ? -24.625 -19.172 -18.406 1 93.12 101 TYR A N 1
ATOM 778 C CA . TYR A 1 101 ? -24.109 -18.828 -17.078 1 93.12 101 TYR A CA 1
ATOM 779 C C . TYR A 1 101 ? -25.031 -17.812 -16.391 1 93.12 101 TYR A C 1
ATOM 781 O O . TYR A 1 101 ? -25.531 -16.891 -17.016 1 93.12 101 TYR A O 1
ATOM 789 N N . ASP A 1 102 ? -25.234 -18.062 -15.109 1 93.69 102 ASP A N 1
ATOM 790 C CA . ASP A 1 102 ? -26.016 -17.141 -14.289 1 93.69 102 ASP A CA 1
ATOM 791 C C . ASP A 1 102 ? -25.172 -15.961 -13.828 1 93.69 102 ASP A C 1
ATOM 793 O O . ASP A 1 102 ? -25.656 -14.828 -13.734 1 93.69 102 ASP A O 1
ATOM 797 N N . VAL A 1 103 ? -24 -16.328 -13.523 1 94 103 VAL A N 1
ATOM 798 C CA . VAL A 1 103 ? -23.062 -15.336 -13.008 1 94 103 VAL A CA 1
ATOM 799 C C . VAL A 1 103 ? -21.719 -15.453 -13.734 1 94 103 VAL A C 1
ATOM 801 O O . VAL A 1 103 ? -21.25 -16.562 -13.992 1 94 103 VAL A O 1
ATOM 804 N N . LEU A 1 104 ? -21.156 -14.344 -14.117 1 93.56 104 LEU A N 1
ATOM 805 C CA . LEU A 1 104 ? -19.812 -14.273 -14.672 1 93.56 104 LEU A CA 1
ATOM 806 C C . LEU A 1 104 ? -18.922 -13.391 -13.805 1 93.56 104 LEU A C 1
ATOM 808 O O . LEU A 1 104 ? -19.297 -12.273 -13.445 1 93.56 104 LEU A O 1
ATOM 812 N N . ILE A 1 105 ? -17.828 -13.938 -13.414 1 94.94 105 ILE A N 1
ATOM 813 C CA . ILE A 1 105 ? -16.828 -13.211 -12.648 1 94.94 105 ILE A CA 1
ATOM 814 C C . ILE A 1 105 ? -15.586 -12.961 -13.508 1 94.94 105 ILE A C 1
ATOM 816 O O . ILE A 1 105 ? -14.914 -13.914 -13.922 1 94.94 105 ILE A O 1
ATOM 820 N N . ASP A 1 106 ? -15.25 -11.75 -13.75 1 92.25 106 ASP A N 1
ATOM 821 C CA . ASP A 1 106 ? -14.047 -11.359 -14.484 1 92.25 106 ASP A CA 1
ATOM 822 C C . ASP A 1 106 ? -12.922 -10.992 -13.523 1 92.25 106 ASP A C 1
ATOM 824 O O . ASP A 1 106 ? -12.922 -9.906 -12.938 1 92.25 106 ASP A O 1
ATOM 828 N N . MET A 1 107 ? -11.891 -11.773 -13.469 1 92.38 107 MET A N 1
ATOM 829 C CA . MET A 1 107 ? -10.82 -11.578 -12.5 1 92.38 107 MET A CA 1
ATOM 830 C C . MET A 1 107 ? -9.664 -10.805 -13.125 1 92.38 107 MET A C 1
ATOM 832 O O . MET A 1 107 ? -8.641 -10.578 -12.477 1 92.38 107 MET A O 1
ATOM 836 N N . GLU A 1 108 ? -9.836 -10.453 -14.305 1 87.44 108 GLU A N 1
ATOM 837 C CA . GLU A 1 108 ? -8.797 -9.641 -14.922 1 87.44 108 GLU A CA 1
ATOM 838 C C . GLU A 1 108 ? -8.867 -8.195 -14.438 1 87.44 108 GLU A C 1
ATOM 840 O O . GLU A 1 108 ? -9.953 -7.648 -14.25 1 87.44 108 GLU A O 1
ATOM 845 N N . PHE A 1 109 ? -7.758 -7.645 -14.297 1 75.81 109 PHE A N 1
ATOM 846 C CA . PHE A 1 109 ? -7.734 -6.301 -13.727 1 75.81 109 PHE A CA 1
ATOM 847 C C . PHE A 1 109 ? -7.879 -5.25 -14.82 1 75.81 109 PHE A C 1
ATOM 849 O O . PHE A 1 109 ? -8.578 -4.25 -14.641 1 75.81 109 PHE A O 1
ATOM 856 N N . TYR A 1 110 ? -7.191 -5.383 -15.906 1 65.25 110 TYR A N 1
ATOM 857 C CA . TYR A 1 110 ? -7.16 -4.227 -16.797 1 65.25 110 TYR A CA 1
ATOM 858 C C . TYR A 1 110 ? -7.223 -4.66 -18.25 1 65.25 110 TYR A C 1
ATOM 860 O O . TYR A 1 110 ? -6.859 -3.896 -19.156 1 65.25 110 TYR A O 1
ATOM 868 N N . THR A 1 111 ? -7.66 -5.797 -18.438 1 65.94 111 THR A N 1
ATOM 869 C CA . THR A 1 111 ? -7.691 -6.215 -19.844 1 65.94 111 THR A CA 1
ATOM 870 C C . THR A 1 111 ? -9.078 -5.996 -20.438 1 65.94 111 THR A C 1
ATOM 872 O O . THR A 1 111 ? -10.086 -6.223 -19.781 1 65.94 111 THR A O 1
ATOM 875 N N . ARG A 1 112 ? -9.023 -5.531 -21.625 1 66.62 112 ARG A N 1
ATOM 876 C CA . ARG A 1 112 ? -10.266 -5.289 -22.344 1 66.62 112 ARG A CA 1
ATOM 877 C C . ARG A 1 112 ? -10.812 -6.582 -22.938 1 66.62 112 ARG A C 1
ATOM 879 O O . ARG A 1 112 ? -12.023 -6.723 -23.125 1 66.62 112 ARG A O 1
ATOM 886 N N . ALA A 1 113 ? -9.938 -7.574 -23.156 1 70.44 113 ALA A N 1
ATOM 887 C CA . ALA A 1 113 ? -10.344 -8.836 -23.781 1 70.44 113 ALA A CA 1
ATOM 888 C C . ALA A 1 113 ? -11.336 -9.586 -22.891 1 70.44 113 ALA A C 1
ATOM 890 O O . ALA A 1 113 ? -12.328 -10.125 -23.391 1 70.44 113 ALA A O 1
ATOM 891 N N . SER A 1 114 ? -11.094 -9.523 -21.656 1 75.56 114 SER A N 1
ATOM 892 C CA . SER A 1 114 ? -11.992 -10.219 -20.734 1 75.56 114 SER A CA 1
ATOM 893 C C . SER A 1 114 ? -13.336 -9.516 -20.641 1 75.56 114 SER A C 1
ATOM 895 O O . SER A 1 114 ? -14.367 -10.164 -20.422 1 75.56 114 SER A O 1
ATOM 897 N N . ALA A 1 115 ? -13.289 -8.258 -20.828 1 73.38 115 ALA A N 1
ATOM 898 C CA . ALA A 1 115 ? -14.539 -7.496 -20.797 1 73.38 115 ALA A CA 1
ATOM 899 C C . ALA A 1 115 ? -15.438 -7.863 -21.969 1 73.38 115 ALA A C 1
ATOM 901 O O . ALA A 1 115 ? -16.656 -7.953 -21.828 1 73.38 115 ALA A O 1
ATOM 902 N N . VAL A 1 116 ? -14.852 -8.148 -23.078 1 76.44 116 VAL A N 1
ATOM 903 C CA . VAL A 1 116 ? -15.602 -8.547 -24.266 1 76.44 116 VAL A CA 1
ATOM 904 C C . VAL A 1 116 ? -16.219 -9.922 -24.047 1 76.44 116 VAL A C 1
ATOM 906 O O . VAL A 1 116 ? -17.391 -10.148 -24.391 1 76.44 116 VAL A O 1
ATOM 909 N N . VAL A 1 117 ? -15.453 -10.773 -23.469 1 78.44 117 VAL A N 1
ATOM 910 C CA . VAL A 1 117 ? -15.961 -12.109 -23.172 1 78.44 117 VAL A CA 1
ATOM 911 C C . VAL A 1 117 ? -17.109 -12.008 -22.172 1 78.44 117 VAL A C 1
ATOM 913 O O . VAL A 1 117 ? -18.125 -12.703 -22.312 1 78.44 117 VAL A O 1
ATOM 916 N N . SER A 1 118 ? -16.922 -11.109 -21.266 1 77.06 118 SER A N 1
ATOM 917 C CA . SER A 1 118 ? -17.953 -10.906 -20.25 1 77.06 118 SER A CA 1
ATOM 918 C C . SER A 1 118 ? -19.266 -10.453 -20.891 1 77.06 118 SER A C 1
ATOM 920 O O . SER A 1 118 ? -20.328 -10.953 -20.547 1 77.06 118 SER A O 1
ATOM 922 N N . LEU A 1 119 ? -19.141 -9.617 -21.797 1 75.25 119 LEU A N 1
ATOM 923 C CA . LEU A 1 119 ? -20.312 -9.109 -22.484 1 75.25 119 LEU A CA 1
ATOM 924 C C . LEU A 1 119 ? -20.953 -10.203 -23.344 1 75.25 119 LEU A C 1
ATOM 926 O O . LEU A 1 119 ? -22.188 -10.305 -23.406 1 75.25 119 LEU A O 1
ATOM 930 N N . ALA A 1 120 ? -20.156 -10.977 -23.906 1 77.62 120 ALA A N 1
ATOM 931 C CA . ALA A 1 120 ? -20.625 -12.031 -24.797 1 77.62 120 ALA A CA 1
ATOM 932 C C . ALA A 1 120 ? -21.375 -13.109 -24.031 1 77.62 120 ALA A C 1
ATOM 934 O O . ALA A 1 120 ? -22.172 -13.852 -24.594 1 77.62 120 ALA A O 1
ATOM 935 N N . SER A 1 121 ? -21.141 -13.211 -22.781 1 78 121 SER A N 1
ATOM 936 C CA . SER A 1 121 ? -21.766 -14.25 -21.969 1 78 121 SER A CA 1
ATOM 937 C C . SER A 1 121 ? -23.25 -13.992 -21.781 1 78 121 SER A C 1
ATOM 939 O O . SER A 1 121 ? -24.016 -14.922 -21.531 1 78 121 SER A O 1
ATOM 941 N N . TRP A 1 122 ? -23.609 -12.852 -21.781 1 77 122 TRP A N 1
ATOM 942 C CA . TRP A 1 122 ? -24.984 -12.414 -21.516 1 77 122 TRP A CA 1
ATOM 943 C C . TRP A 1 122 ? -25.469 -12.898 -20.156 1 77 122 TRP A C 1
ATOM 945 O O . TRP A 1 122 ? -26.656 -13.086 -19.938 1 77 122 TRP A O 1
ATOM 955 N N . ALA A 1 123 ? -24.562 -13.164 -19.344 1 86.88 123 ALA A N 1
ATOM 956 C CA . ALA A 1 123 ? -24.938 -13.539 -17.984 1 86.88 123 ALA A CA 1
ATOM 957 C C . ALA A 1 123 ? -25.688 -12.414 -17.281 1 86.88 123 ALA A C 1
ATOM 959 O O . ALA A 1 123 ? -25.312 -11.242 -17.391 1 86.88 123 ALA A O 1
ATOM 960 N N . PRO A 1 124 ? -26.719 -12.789 -16.656 1 86.25 124 PRO A N 1
ATOM 961 C CA . PRO A 1 124 ? -27.5 -11.75 -15.977 1 86.25 124 PRO A CA 1
ATOM 962 C C . PRO A 1 124 ? -26.656 -10.945 -14.984 1 86.25 124 PRO A C 1
ATOM 964 O O . PRO A 1 124 ? -26.859 -9.742 -14.828 1 86.25 124 PRO A O 1
ATOM 967 N N . MET A 1 125 ? -25.797 -11.664 -14.336 1 90.56 125 MET A N 1
ATOM 968 C CA . MET A 1 125 ? -24.922 -10.984 -13.391 1 90.56 125 MET A CA 1
ATOM 969 C C . MET A 1 125 ? -23.469 -11.109 -13.805 1 90.56 125 MET A C 1
ATOM 971 O O . MET A 1 125 ? -22.938 -12.219 -13.898 1 90.56 125 MET A O 1
ATOM 975 N N . ARG A 1 126 ? -22.875 -9.992 -14.086 1 91.5 126 ARG A N 1
ATOM 976 C CA . ARG A 1 126 ? -21.469 -9.898 -14.461 1 91.5 126 ARG A CA 1
ATOM 977 C C . ARG A 1 126 ? -20.703 -9.023 -13.477 1 91.5 126 ARG A C 1
ATOM 979 O O . ARG A 1 126 ? -21 -7.84 -13.328 1 91.5 126 ARG A O 1
ATOM 986 N N . ILE A 1 127 ? -19.75 -9.664 -12.852 1 91.81 127 ILE A N 1
ATOM 987 C CA . ILE A 1 127 ? -19 -8.969 -11.805 1 91.81 127 ILE A CA 1
ATOM 988 C C . ILE A 1 127 ? -17.547 -8.82 -12.234 1 91.81 127 ILE A C 1
ATOM 990 O O . ILE A 1 127 ? -16.938 -9.766 -12.742 1 91.81 127 ILE A O 1
ATOM 994 N N . GLY A 1 128 ? -16.953 -7.668 -12.086 1 90.69 128 GLY A N 1
ATOM 995 C CA . GLY A 1 128 ? -15.562 -7.387 -12.391 1 90.69 128 GLY A CA 1
ATOM 996 C C . GLY A 1 128 ? -15.008 -6.211 -11.602 1 90.69 128 GLY A C 1
ATOM 997 O O . GLY A 1 128 ? -15.711 -5.621 -10.781 1 90.69 128 GLY A O 1
ATOM 998 N N . PHE A 1 129 ? -13.75 -5.902 -11.844 1 87.81 129 PHE A N 1
ATOM 999 C CA . PHE A 1 129 ? -13.102 -4.828 -11.102 1 87.81 129 PHE A CA 1
ATOM 1000 C C . PHE A 1 129 ? -13.375 -3.479 -11.75 1 87.81 129 PHE A C 1
ATOM 1002 O O . PHE A 1 129 ? -13.555 -3.396 -12.969 1 87.81 129 PHE A O 1
ATOM 1009 N N . HIS A 1 130 ? -13.406 -2.52 -10.805 1 79.69 130 HIS A N 1
ATOM 1010 C CA . HIS A 1 130 ? -13.445 -1.135 -11.266 1 79.69 130 HIS A CA 1
ATOM 1011 C C . HIS A 1 130 ? -12.047 -0.538 -11.352 1 79.69 130 HIS A C 1
ATOM 1013 O O . HIS A 1 130 ? -11.312 -0.528 -10.359 1 79.69 130 HIS A O 1
ATOM 1019 N N . SER A 1 131 ? -11.602 -0.364 -12.547 1 61.94 131 SER A N 1
ATOM 1020 C CA . SER A 1 131 ? -10.289 0.257 -12.68 1 61.94 131 SER A CA 1
ATOM 1021 C C . SER A 1 131 ? -10.406 1.734 -13.039 1 61.94 131 SER A C 1
ATOM 1023 O O . SER A 1 131 ? -11.305 2.129 -13.773 1 61.94 131 SER A O 1
ATOM 1025 N N . ARG A 1 132 ? -9.773 2.562 -12.305 1 56.5 132 ARG A N 1
ATOM 1026 C CA . ARG A 1 132 ? -9.828 3.998 -12.57 1 56.5 132 ARG A CA 1
ATOM 1027 C C . ARG A 1 132 ? -9.242 4.324 -13.938 1 56.5 132 ARG A C 1
ATOM 1029 O O . ARG A 1 132 ? -9.68 5.27 -14.602 1 56.5 132 ARG A O 1
ATOM 1036 N N . GLY A 1 133 ? -8.258 3.576 -14.43 1 52.47 133 GLY A N 1
ATOM 1037 C CA . GLY A 1 133 ? -7.547 3.93 -15.648 1 52.47 133 GLY A CA 1
ATOM 1038 C C . GLY A 1 133 ? -8.094 3.238 -16.891 1 52.47 133 GLY A C 1
ATOM 1039 O O . GLY A 1 133 ? -7.785 3.627 -18.016 1 52.47 133 GLY A O 1
ATOM 1040 N N . VAL A 1 134 ? -8.664 2.092 -16.688 1 52.38 134 VAL A N 1
ATOM 1041 C CA . VAL A 1 134 ? -9.102 1.368 -17.875 1 52.38 134 VAL A CA 1
ATOM 1042 C C . VAL A 1 134 ? -10.625 1.372 -17.953 1 52.38 134 VAL A C 1
ATOM 1044 O O . VAL A 1 134 ? -11.297 0.897 -17.031 1 52.38 134 VAL A O 1
ATOM 1047 N N . TYR A 1 135 ? -11 2.295 -18.703 1 52.78 135 TYR A N 1
ATOM 1048 C CA . TYR A 1 135 ? -12.445 2.385 -18.875 1 52.78 135 TYR A CA 1
ATOM 1049 C C . TYR A 1 135 ? -13.023 1.051 -19.344 1 52.78 135 TYR A C 1
ATOM 1051 O O . TYR A 1 135 ? -12.773 0.614 -20.469 1 52.78 135 TYR A O 1
ATOM 1059 N N . ARG A 1 136 ? -13.406 0.11 -18.453 1 56.97 136 ARG A N 1
ATOM 1060 C CA . ARG A 1 136 ? -14.086 -1.126 -18.844 1 56.97 136 ARG A CA 1
ATOM 1061 C C . ARG A 1 136 ? -15.578 -0.895 -19.016 1 56.97 136 ARG A C 1
ATOM 1063 O O . ARG A 1 136 ? -16.312 -1.821 -19.359 1 56.97 136 ARG A O 1
ATOM 1070 N N . GLY A 1 137 ? -15.93 0.445 -19 1 57.59 137 GLY A N 1
ATOM 1071 C CA . GLY A 1 137 ? -17.297 0.847 -19.312 1 57.59 137 GLY A CA 1
ATOM 1072 C C . GLY A 1 137 ? -18.328 0.233 -18.391 1 57.59 137 GLY A C 1
ATOM 1073 O O . GLY A 1 137 ? -18.031 -0.034 -17.219 1 57.59 137 GLY A O 1
ATOM 1074 N N . ASP A 1 138 ? -19.531 0.201 -18.75 1 65 138 ASP A N 1
ATOM 1075 C CA . ASP A 1 138 ? -20.703 -0.34 -18.062 1 65 138 ASP A CA 1
ATOM 1076 C C . ASP A 1 138 ? -20.891 -1.821 -18.375 1 65 138 ASP A C 1
ATOM 1078 O O . ASP A 1 138 ? -22.016 -2.316 -18.406 1 65 138 ASP A O 1
ATOM 1082 N N . ILE A 1 139 ? -19.719 -2.543 -18.594 1 68.62 139 ILE A N 1
ATOM 1083 C CA . ILE A 1 139 ? -19.812 -3.953 -18.953 1 68.62 139 ILE A CA 1
ATOM 1084 C C . ILE A 1 139 ? -20.188 -4.777 -17.719 1 68.62 139 ILE A C 1
ATOM 1086 O O . ILE A 1 139 ? -21.125 -5.574 -17.766 1 68.62 139 ILE A O 1
ATOM 1090 N N . PRO A 1 140 ? -19.516 -4.477 -16.609 1 72.12 140 PRO A N 1
ATOM 1091 C CA . PRO A 1 140 ? -19.969 -5.199 -15.422 1 72.12 140 PRO A CA 1
ATOM 1092 C C . PRO A 1 140 ? -21.266 -4.633 -14.844 1 72.12 140 PRO A C 1
ATOM 1094 O O . PRO A 1 140 ? -21.438 -3.412 -14.797 1 72.12 140 PRO A O 1
ATOM 1097 N N . SER A 1 141 ? -22.203 -5.602 -14.648 1 79.25 141 SER A N 1
ATOM 1098 C CA . SER A 1 141 ? -23.406 -5.156 -13.938 1 79.25 141 SER A CA 1
ATOM 1099 C C . SER A 1 141 ? -23.078 -4.715 -12.516 1 79.25 141 SER A C 1
ATOM 1101 O O . SER A 1 141 ? -23.766 -3.857 -11.953 1 79.25 141 SER A O 1
ATOM 1103 N N . HIS A 1 142 ? -22.031 -5.391 -11.93 1 87.12 142 HIS A N 1
ATOM 1104 C CA . HIS A 1 142 ? -21.531 -5.047 -10.609 1 87.12 142 HIS A CA 1
ATOM 1105 C C . HIS A 1 142 ? -20.016 -4.84 -10.633 1 87.12 142 HIS A C 1
ATOM 1107 O O . HIS A 1 142 ? -19.266 -5.707 -11.102 1 87.12 142 HIS A O 1
ATOM 1113 N N . ARG A 1 143 ? -19.688 -3.736 -10.141 1 88.38 143 ARG A N 1
ATOM 1114 C CA . ARG A 1 143 ? -18.266 -3.414 -10.078 1 88.38 143 ARG A CA 1
ATOM 1115 C C . ARG A 1 143 ? -17.75 -3.479 -8.648 1 88.38 143 ARG A C 1
ATOM 1117 O O . ARG A 1 143 ? -18.438 -3.049 -7.715 1 88.38 143 ARG A O 1
ATOM 1124 N N . VAL A 1 144 ? -16.609 -4.055 -8.539 1 90.12 144 VAL A N 1
ATOM 1125 C CA . VAL A 1 144 ? -15.945 -4.121 -7.242 1 90.12 144 VAL A CA 1
ATOM 1126 C C . VAL A 1 144 ? -14.625 -3.359 -7.305 1 90.12 144 VAL A C 1
ATOM 1128 O O . VAL A 1 144 ? -13.844 -3.529 -8.25 1 90.12 144 VAL A O 1
ATOM 1131 N N . PRO A 1 145 ? -14.359 -2.455 -6.367 1 88.5 145 PRO A N 1
ATOM 1132 C CA . PRO A 1 145 ? -13.102 -1.705 -6.41 1 88.5 145 PRO A CA 1
ATOM 1133 C C . PRO A 1 145 ? -11.875 -2.596 -6.215 1 88.5 145 PRO A C 1
ATOM 1135 O O . PRO A 1 145 ? -11.914 -3.535 -5.418 1 88.5 145 PRO A O 1
ATOM 1138 N N . PHE A 1 146 ? -10.859 -2.336 -7.027 1 88.75 146 PHE A N 1
ATOM 1139 C CA . PHE A 1 146 ? -9.555 -2.941 -6.793 1 88.75 146 PHE A CA 1
ATOM 1140 C C . PHE A 1 146 ? -8.758 -2.131 -5.777 1 88.75 146 PHE A C 1
ATOM 1142 O O . PHE A 1 146 ? -8.594 -0.919 -5.934 1 88.75 146 PHE A O 1
ATOM 1149 N N . ASN A 1 147 ? -8.312 -2.746 -4.707 1 89.69 147 ASN A N 1
ATOM 1150 C CA . ASN A 1 147 ? -7.523 -2.066 -3.686 1 89.69 147 ASN A CA 1
ATOM 1151 C C . ASN A 1 147 ? -6.039 -2.396 -3.809 1 89.69 147 ASN A C 1
ATOM 1153 O O . ASN A 1 147 ? -5.621 -3.521 -3.527 1 89.69 147 ASN A O 1
ATOM 1157 N N . ALA A 1 148 ? -5.227 -1.453 -4.113 1 88.25 148 ALA A N 1
ATOM 1158 C CA . ALA A 1 148 ? -3.803 -1.635 -4.379 1 88.25 148 ALA A CA 1
ATOM 1159 C C . ALA A 1 148 ? -3.035 -1.907 -3.09 1 88.25 148 ALA A C 1
ATOM 1161 O O . ALA A 1 148 ? -1.866 -2.297 -3.127 1 88.25 148 ALA A O 1
ATOM 1162 N N . TYR A 1 149 ? -3.682 -1.756 -1.986 1 90.94 149 TYR A N 1
ATOM 1163 C CA . TYR A 1 149 ? -3.021 -1.993 -0.708 1 90.94 149 TYR A CA 1
ATOM 1164 C C . TYR A 1 149 ? -3.391 -3.363 -0.15 1 90.94 149 TYR A C 1
ATOM 1166 O O . TYR A 1 149 ? -2.969 -3.727 0.95 1 90.94 149 TYR A O 1
ATOM 1174 N N . TRP A 1 150 ? -4.215 -4.105 -0.915 1 92.06 150 TRP A N 1
ATOM 1175 C CA . TRP A 1 150 ? -4.582 -5.473 -0.565 1 92.06 150 TRP A CA 1
ATOM 1176 C C . TRP A 1 150 ? -3.744 -6.48 -1.351 1 92.06 150 TRP A C 1
ATOM 1178 O O . TRP A 1 150 ? -3.391 -6.234 -2.506 1 92.06 150 TRP A O 1
ATOM 1188 N N . HIS A 1 151 ? -3.506 -7.598 -0.669 1 94.5 151 HIS A N 1
ATOM 1189 C CA . HIS A 1 151 ? -3.004 -8.719 -1.461 1 94.5 151 HIS A CA 1
ATOM 1190 C C . HIS A 1 151 ? -3.986 -9.094 -2.564 1 94.5 151 HIS A C 1
ATOM 1192 O O . HIS A 1 151 ? -5.203 -8.992 -2.383 1 94.5 151 HIS A O 1
ATOM 1198 N N . VAL A 1 152 ? -3.498 -9.547 -3.627 1 93.88 152 VAL A N 1
ATOM 1199 C CA . VAL A 1 152 ? -4.309 -9.891 -4.789 1 93.88 152 VAL A CA 1
ATOM 1200 C C . VAL A 1 152 ? -5.34 -10.945 -4.406 1 93.88 152 VAL A C 1
ATOM 1202 O O . VAL A 1 152 ? -6.465 -10.938 -4.914 1 93.88 152 VAL A O 1
ATOM 1205 N N . THR A 1 153 ? -5.02 -11.875 -3.516 1 95.5 153 THR A N 1
ATOM 1206 C CA . THR A 1 153 ? -5.949 -12.898 -3.055 1 95.5 153 THR A CA 1
ATOM 1207 C C . THR A 1 153 ? -7.184 -12.266 -2.426 1 95.5 153 THR A C 1
ATOM 1209 O O . THR A 1 153 ? -8.312 -12.688 -2.695 1 95.5 153 THR A O 1
ATOM 1212 N N . LYS A 1 154 ? -6.914 -11.258 -1.615 1 94.25 154 LYS A N 1
ATOM 1213 C CA . LYS A 1 154 ? -8.031 -10.539 -1.002 1 94.25 154 LYS A CA 1
ATOM 1214 C C . LYS A 1 154 ? -8.852 -9.797 -2.051 1 94.25 154 LYS A C 1
ATOM 1216 O O . LYS A 1 154 ? -10.078 -9.742 -1.957 1 94.25 154 LYS A O 1
ATOM 1221 N N . ASN A 1 155 ? -8.219 -9.211 -3.014 1 93.12 155 ASN A N 1
ATOM 1222 C CA . ASN A 1 155 ? -8.922 -8.57 -4.117 1 93.12 155 ASN A CA 1
ATOM 1223 C C . ASN A 1 155 ? -9.805 -9.562 -4.867 1 93.12 155 ASN A C 1
ATOM 1225 O O . ASN A 1 155 ? -10.977 -9.281 -5.133 1 93.12 155 ASN A O 1
ATOM 1229 N N . PHE A 1 156 ? -9.25 -10.711 -5.211 1 94.75 156 PHE A N 1
ATOM 1230 C CA . PHE A 1 156 ? -10.055 -11.734 -5.875 1 94.75 156 PHE A CA 1
ATOM 1231 C C . PHE A 1 156 ? -11.258 -12.117 -5.027 1 94.75 156 PHE A C 1
ATOM 1233 O O . PHE A 1 156 ? -12.375 -12.219 -5.543 1 94.75 156 PHE A O 1
ATOM 1240 N N . PHE A 1 157 ? -11.016 -12.289 -3.775 1 94.56 157 PHE A N 1
ATOM 1241 C CA . PHE A 1 157 ? -12.07 -12.695 -2.852 1 94.56 157 PHE A CA 1
ATOM 1242 C C . PHE A 1 157 ? -13.188 -11.664 -2.816 1 94.56 157 PHE A C 1
ATOM 1244 O O . PHE A 1 157 ? -14.367 -12.016 -2.703 1 94.56 157 PHE A O 1
ATOM 1251 N N . SER A 1 158 ? -12.844 -10.398 -2.949 1 92.94 158 SER A N 1
ATOM 1252 C CA . SER A 1 158 ? -13.797 -9.305 -2.838 1 92.94 158 SER A CA 1
ATOM 1253 C C . SER A 1 158 ? -14.797 -9.32 -3.988 1 92.94 158 SER A C 1
ATOM 1255 O O . SER A 1 158 ? -15.828 -8.648 -3.932 1 92.94 158 SER A O 1
ATOM 1257 N N . LEU A 1 159 ? -14.547 -10.039 -5.02 1 93.5 159 LEU A N 1
ATOM 1258 C CA . LEU A 1 159 ? -15.484 -10.156 -6.137 1 93.5 159 LEU A CA 1
ATOM 1259 C C . LEU A 1 159 ? -16.75 -10.883 -5.711 1 93.5 159 LEU A C 1
ATOM 1261 O O . LEU A 1 159 ? -17.75 -10.867 -6.434 1 93.5 159 LEU A O 1
ATOM 1265 N N . LEU A 1 160 ? -16.766 -11.438 -4.527 1 93.75 160 LEU A N 1
ATOM 1266 C CA . LEU A 1 160 ? -17.969 -12.078 -3.977 1 93.75 160 LEU A CA 1
ATOM 1267 C C . LEU A 1 160 ? -18.766 -11.086 -3.127 1 93.75 160 LEU A C 1
ATOM 1269 O O . LEU A 1 160 ? -19.844 -11.414 -2.65 1 93.75 160 LEU A O 1
ATOM 1273 N N . GLU A 1 161 ? -18.266 -9.875 -2.969 1 90.94 161 GLU A N 1
ATOM 1274 C CA . GLU A 1 161 ? -18.906 -8.875 -2.123 1 90.94 161 GLU A CA 1
ATOM 1275 C C . GLU A 1 161 ? -20.344 -8.617 -2.568 1 90.94 161 GLU A C 1
ATOM 1277 O O . GLU A 1 161 ? -21.234 -8.438 -1.737 1 90.94 161 GLU A O 1
ATOM 1282 N N . PRO A 1 162 ? -20.594 -8.562 -3.871 1 90.56 162 PRO A N 1
ATOM 1283 C CA . PRO A 1 162 ? -21.969 -8.32 -4.301 1 90.56 162 PRO A CA 1
ATOM 1284 C C . PRO A 1 162 ? -22.953 -9.367 -3.777 1 90.56 162 PRO A C 1
ATOM 1286 O O . PRO A 1 162 ? -24.156 -9.125 -3.746 1 90.56 162 PRO A O 1
ATOM 1289 N N . PHE A 1 163 ? -22.438 -10.508 -3.367 1 91.31 163 PHE A N 1
ATOM 1290 C CA . PHE A 1 163 ? -23.297 -11.547 -2.812 1 91.31 163 PHE A CA 1
ATOM 1291 C C . PHE A 1 163 ? -23.297 -11.5 -1.29 1 91.31 163 PHE A C 1
ATOM 1293 O O . PHE A 1 163 ? -23.781 -12.422 -0.632 1 91.31 163 PHE A O 1
ATOM 1300 N N . GLY A 1 164 ? -22.672 -10.461 -0.71 1 84 164 GLY A N 1
ATOM 1301 C CA . GLY A 1 164 ? -22.703 -10.234 0.726 1 84 164 GLY A CA 1
ATOM 1302 C C . GLY A 1 164 ? -21.578 -10.938 1.463 1 84 164 GLY A C 1
ATOM 1303 O O . GLY A 1 164 ? -21.594 -11.016 2.693 1 84 164 GLY A O 1
ATOM 1304 N N . GLN A 1 165 ? -20.75 -11.453 0.777 1 77.25 165 GLN A N 1
ATOM 1305 C CA . GLN A 1 165 ? -19.656 -12.18 1.421 1 77.25 165 GLN A CA 1
ATOM 1306 C C . GLN A 1 165 ? -18.656 -11.227 2.045 1 77.25 165 GLN A C 1
ATOM 1308 O O . GLN A 1 165 ? -18.266 -10.234 1.425 1 77.25 165 GLN A O 1
ATOM 1313 N N . THR A 1 166 ? -18.531 -11.375 3.443 1 69.31 166 THR A N 1
ATOM 1314 C CA . THR A 1 166 ? -17.516 -10.625 4.16 1 69.31 166 THR A CA 1
ATOM 1315 C C . THR A 1 166 ? -16.328 -11.531 4.5 1 69.31 166 THR A C 1
ATOM 1317 O O . THR A 1 166 ? -16.484 -12.742 4.629 1 69.31 166 THR A O 1
ATOM 1320 N N . GLU A 1 167 ? -15.062 -10.953 4.398 1 65.62 167 GLU A N 1
ATOM 1321 C CA . GLU A 1 167 ? -13.82 -11.703 4.531 1 65.62 167 GLU A CA 1
ATOM 1322 C C . GLU A 1 167 ? -13.672 -12.281 5.938 1 65.62 167 GLU A C 1
ATOM 1324 O O . GLU A 1 167 ? -14.047 -11.641 6.918 1 65.62 167 GLU A O 1
ATOM 1329 N N . THR A 1 168 ? -13.633 -13.656 6.105 1 59.97 168 THR A N 1
ATOM 1330 C CA . THR A 1 168 ? -13 -14.18 7.312 1 59.97 168 THR A CA 1
ATOM 1331 C C . THR A 1 168 ? -11.531 -14.5 7.055 1 59.97 168 THR A C 1
ATOM 1333 O O . THR A 1 168 ? -11.156 -14.859 5.934 1 59.97 168 THR A O 1
ATOM 1336 N N . THR A 1 169 ? -10.539 -13.961 7.793 1 56.69 169 THR A N 1
ATOM 1337 C CA . THR A 1 169 ? -9.086 -14.086 7.676 1 56.69 169 THR A CA 1
ATOM 1338 C C . THR A 1 169 ? -8.695 -15.5 7.258 1 56.69 169 THR A C 1
ATOM 1340 O O . THR A 1 169 ? -7.832 -15.68 6.398 1 56.69 169 THR A O 1
ATOM 1343 N N . ASP A 1 170 ? -9.188 -16.531 7.938 1 59.44 170 ASP A N 1
ATOM 1344 C CA . ASP A 1 170 ? -8.781 -17.922 7.727 1 59.44 170 ASP A CA 1
ATOM 1345 C C . ASP A 1 170 ? -9.148 -18.391 6.324 1 59.44 170 ASP A C 1
ATOM 1347 O O . ASP A 1 170 ? -8.547 -19.328 5.801 1 59.44 170 ASP A O 1
ATOM 1351 N N . ALA A 1 171 ? -9.828 -17.453 5.652 1 69.31 171 ALA A N 1
ATOM 1352 C CA . ALA A 1 171 ? -10.398 -17.859 4.371 1 69.31 171 ALA A CA 1
ATOM 1353 C C . ALA A 1 171 ? -9.508 -17.422 3.211 1 69.31 171 ALA A C 1
ATOM 1355 O O . ALA A 1 171 ? -9.711 -17.844 2.07 1 69.31 171 ALA A O 1
ATOM 1356 N N . LEU A 1 172 ? -8.234 -16.875 3.553 1 85.88 172 LEU A N 1
ATOM 1357 C CA . LEU A 1 172 ? -7.551 -16.25 2.428 1 85.88 172 LEU A CA 1
ATOM 1358 C C . LEU A 1 172 ? -6.23 -16.953 2.139 1 85.88 172 LEU A C 1
ATOM 1360 O O . LEU A 1 172 ? -5.34 -16.375 1.506 1 85.88 172 LEU A O 1
ATOM 1364 N N . VAL A 1 173 ? -6.086 -18.281 2.475 1 91.5 173 VAL A N 1
ATOM 1365 C CA . VAL A 1 173 ? -4.84 -19 2.195 1 91.5 173 VAL A CA 1
ATOM 1366 C C . VAL A 1 173 ? -4.996 -19.844 0.937 1 91.5 173 VAL A C 1
ATOM 1368 O O . VAL A 1 173 ? -5.805 -20.781 0.906 1 91.5 173 VAL A O 1
ATOM 1371 N N . PRO A 1 174 ? -4.191 -19.547 -0.074 1 95.81 174 PRO A N 1
ATOM 1372 C CA . PRO A 1 174 ? -4.266 -20.359 -1.29 1 95.81 174 PRO A CA 1
ATOM 1373 C C . PRO A 1 174 ? -3.84 -21.812 -1.058 1 95.81 174 PRO A C 1
ATOM 1375 O O . PRO A 1 174 ? -2.959 -22.062 -0.234 1 95.81 174 PRO A O 1
ATOM 1378 N N . SER A 1 175 ? -4.52 -22.703 -1.714 1 94.81 175 SER A N 1
ATOM 1379 C CA . SER A 1 175 ? -4.199 -24.125 -1.626 1 94.81 175 SER A CA 1
ATOM 1380 C C . SER A 1 175 ? -4.516 -24.844 -2.934 1 94.81 175 SER A C 1
ATOM 1382 O O . SER A 1 175 ? -5.504 -24.531 -3.598 1 94.81 175 SER A O 1
ATOM 1384 N N . ILE A 1 176 ? -3.613 -25.75 -3.275 1 95.62 176 ILE A N 1
ATOM 1385 C CA . ILE A 1 176 ? -3.814 -26.594 -4.445 1 95.62 176 ILE A CA 1
ATOM 1386 C C . ILE A 1 176 ? -3.58 -28.062 -4.07 1 95.62 176 ILE A C 1
ATOM 1388 O O . ILE A 1 176 ? -2.994 -28.359 -3.025 1 95.62 176 ILE A O 1
ATOM 1392 N N . SER A 1 177 ? -4.129 -28.938 -4.922 1 92.44 177 SER A N 1
ATOM 1393 C CA . SER A 1 177 ? -4.02 -30.375 -4.664 1 92.44 177 SER A CA 1
ATOM 1394 C C . SER A 1 177 ? -3.125 -31.047 -5.691 1 92.44 177 SER A C 1
ATOM 1396 O O . SER A 1 177 ? -3.254 -30.812 -6.895 1 92.44 177 SER A O 1
ATOM 1398 N N . VAL A 1 178 ? -2.213 -31.812 -5.129 1 89.44 178 VAL A N 1
ATOM 1399 C CA . VAL A 1 178 ? -1.338 -32.594 -6 1 89.44 178 VAL A CA 1
ATOM 1400 C C . VAL A 1 178 ? -1.837 -34.031 -6.078 1 89.44 178 VAL A C 1
ATOM 1402 O O . VAL A 1 178 ? -2.158 -34.625 -5.055 1 89.44 178 VAL A O 1
ATOM 1405 N N . HIS A 1 179 ? -1.925 -34.531 -7.289 1 82.81 179 HIS A N 1
ATOM 1406 C CA . HIS A 1 179 ? -2.389 -35.906 -7.484 1 82.81 179 HIS A CA 1
ATOM 1407 C C . HIS A 1 179 ? -1.221 -36.875 -7.504 1 82.81 179 HIS A C 1
ATOM 1409 O O . HIS A 1 179 ? -0.248 -36.688 -8.234 1 82.81 179 HIS A O 1
ATOM 1415 N N . PRO A 1 180 ? -1.366 -37.875 -6.762 1 73.69 180 PRO A N 1
ATOM 1416 C CA . PRO A 1 180 ? -0.261 -38.812 -6.609 1 73.69 180 PRO A CA 1
ATOM 1417 C C . PRO A 1 180 ? 0.159 -39.438 -7.938 1 73.69 180 PRO A C 1
ATOM 1419 O O . PRO A 1 180 ? 1.317 -39.844 -8.094 1 73.69 180 PRO A O 1
ATOM 1422 N N . GLU A 1 181 ? -0.717 -39.562 -8.82 1 68.44 181 GLU A N 1
ATOM 1423 C CA . GLU A 1 181 ? -0.422 -40.25 -10.062 1 68.44 181 GLU A CA 1
ATOM 1424 C C . GLU A 1 181 ? 0.561 -39.469 -10.922 1 68.44 181 GLU A C 1
ATOM 1426 O O . GLU A 1 181 ? 1.189 -40.031 -11.82 1 68.44 181 GLU A O 1
ATOM 1431 N N . LEU A 1 182 ? 0.755 -38.281 -10.562 1 65.25 182 LEU A N 1
ATOM 1432 C CA . LEU A 1 182 ? 1.545 -37.406 -11.445 1 65.25 182 LEU A CA 1
ATOM 1433 C C . LEU A 1 182 ? 2.881 -37.062 -10.805 1 65.25 182 LEU A C 1
ATOM 1435 O O . LEU A 1 182 ? 3.502 -36.062 -11.164 1 65.25 182 LEU A O 1
ATOM 1439 N N . LEU A 1 183 ? 3.305 -38 -9.992 1 75.31 183 LEU A N 1
ATOM 1440 C CA . LEU A 1 183 ? 4.469 -37.656 -9.188 1 75.31 183 LEU A CA 1
ATOM 1441 C C . LEU A 1 183 ? 5.703 -38.406 -9.656 1 75.31 183 LEU A C 1
ATOM 1443 O O . LEU A 1 183 ? 6.715 -38.438 -8.953 1 75.31 183 LEU A O 1
ATOM 1447 N N . LYS A 1 184 ? 5.559 -38.938 -10.938 1 74.25 184 LYS A N 1
ATOM 1448 C CA . LYS A 1 184 ? 6.664 -39.75 -11.438 1 74.25 184 LYS A CA 1
ATOM 1449 C C . LYS A 1 184 ? 7.945 -38.938 -11.539 1 74.25 184 LYS A C 1
ATOM 1451 O O . LYS A 1 184 ? 9.016 -39.375 -11.125 1 74.25 184 LYS A O 1
ATOM 1456 N N . ASP A 1 185 ? 7.758 -37.75 -12.164 1 78.31 185 ASP A N 1
ATOM 1457 C CA . ASP A 1 185 ? 8.938 -36.906 -12.336 1 78.31 185 ASP A CA 1
ATOM 1458 C C . ASP A 1 185 ? 9.539 -36.531 -10.984 1 78.31 185 ASP A C 1
ATOM 1460 O O . ASP A 1 185 ? 10.766 -36.469 -10.844 1 78.31 185 ASP A O 1
ATOM 1464 N N . ALA A 1 186 ? 8.781 -36.281 -10.039 1 81.5 186 ALA A N 1
ATOM 1465 C CA . ALA A 1 186 ? 9.258 -35.938 -8.703 1 81.5 186 ALA A CA 1
ATOM 1466 C C . ALA A 1 186 ? 10.039 -37.094 -8.086 1 81.5 186 ALA A C 1
ATOM 1468 O O . ALA A 1 186 ? 11.125 -36.875 -7.531 1 81.5 186 ALA A O 1
ATOM 1469 N N . ARG A 1 187 ? 9.539 -38.25 -8.25 1 78.19 187 ARG A N 1
ATOM 1470 C CA . ARG A 1 187 ? 10.188 -39.438 -7.715 1 78.19 187 ARG A CA 1
ATOM 1471 C C . ARG A 1 187 ? 11.555 -39.656 -8.367 1 78.19 187 ARG A C 1
ATOM 1473 O O . ARG A 1 187 ? 12.523 -39.969 -7.684 1 78.19 187 ARG A O 1
ATOM 1480 N N . ALA A 1 188 ? 11.547 -39.469 -9.648 1 79.75 188 ALA A N 1
ATOM 1481 C CA . ALA A 1 188 ? 12.797 -39.656 -10.375 1 79.75 188 ALA A CA 1
ATOM 1482 C C . ALA A 1 188 ? 13.875 -38.688 -9.875 1 79.75 188 ALA A C 1
ATOM 1484 O O . ALA A 1 188 ? 15.031 -39.094 -9.703 1 79.75 188 ALA A O 1
ATOM 1485 N N . VAL A 1 189 ? 13.516 -37.5 -9.727 1 77.69 189 VAL A N 1
ATOM 1486 C CA . VAL A 1 189 ? 14.453 -36.469 -9.242 1 77.69 189 VAL A CA 1
ATOM 1487 C C . VAL A 1 189 ? 14.898 -36.812 -7.824 1 77.69 189 VAL A C 1
ATOM 1489 O O . VAL A 1 189 ? 16.094 -36.781 -7.516 1 77.69 189 VAL A O 1
ATOM 1492 N N . LEU A 1 190 ? 13.992 -37.188 -7.016 1 78.31 190 LEU A N 1
ATOM 1493 C CA . LEU A 1 190 ? 14.281 -37.469 -5.613 1 78.31 190 LEU A CA 1
ATOM 1494 C C . LEU A 1 190 ? 15.172 -38.688 -5.469 1 78.31 190 LEU A C 1
ATOM 1496 O O . LEU A 1 190 ? 16 -38.75 -4.559 1 78.31 190 LEU A O 1
ATOM 1500 N N . GLU A 1 191 ? 14.891 -39.594 -6.383 1 75.5 191 GLU A N 1
ATOM 1501 C CA . GLU A 1 191 ? 15.711 -40.781 -6.371 1 75.5 191 GLU A CA 1
ATOM 1502 C C . GLU A 1 191 ? 17.156 -40.469 -6.715 1 75.5 191 GLU A C 1
ATOM 1504 O O . GLU A 1 191 ? 18.078 -41.156 -6.25 1 75.5 191 GLU A O 1
ATOM 1509 N N . HIS A 1 192 ? 17.266 -39.562 -7.605 1 70.75 192 HIS A N 1
ATOM 1510 C CA . HIS A 1 192 ? 18.609 -39.188 -7.977 1 70.75 192 HIS A CA 1
ATOM 1511 C C . HIS A 1 192 ? 19.328 -38.5 -6.812 1 70.75 192 HIS A C 1
ATOM 1513 O O . HIS A 1 192 ? 20.562 -38.469 -6.77 1 70.75 192 HIS A O 1
ATOM 1519 N N . LEU A 1 193 ? 18.578 -37.812 -6 1 67.12 193 LEU A N 1
ATOM 1520 C CA . LEU A 1 193 ? 19.188 -37.156 -4.848 1 67.12 193 LEU A CA 1
ATOM 1521 C C . LEU A 1 193 ? 19.719 -38.188 -3.857 1 67.12 193 LEU A C 1
ATOM 1523 O O . LEU A 1 193 ? 19.203 -39.312 -3.779 1 67.12 193 LEU A O 1
ATOM 1527 N N . ARG A 1 194 ? 21.016 -38.625 -3.77 1 55.88 194 ARG A N 1
ATOM 1528 C CA . ARG A 1 194 ? 21.734 -39.625 -2.982 1 55.88 194 ARG A CA 1
ATOM 1529 C C . ARG A 1 194 ? 21.141 -39.75 -1.585 1 55.88 194 ARG A C 1
ATOM 1531 O O . ARG A 1 194 ? 20.781 -38.75 -0.961 1 55.88 194 ARG A O 1
ATOM 1538 N N . GLY A 1 195 ? 20.766 -40.969 -1.103 1 53.97 195 GLY A N 1
ATOM 1539 C CA . GLY A 1 195 ? 20.656 -41.406 0.276 1 53.97 195 GLY A CA 1
ATOM 1540 C C . GLY A 1 195 ? 19.219 -41.656 0.704 1 53.97 195 GLY A C 1
ATOM 1541 O O . GLY A 1 195 ? 18.281 -41.344 -0.033 1 53.97 195 GLY A O 1
ATOM 1542 N N . ASN A 1 196 ? 18.812 -42.406 1.748 1 51 196 ASN A N 1
ATOM 1543 C CA . ASN A 1 196 ? 17.531 -42.906 2.27 1 51 196 ASN A CA 1
ATOM 1544 C C . ASN A 1 196 ? 16.562 -41.75 2.529 1 51 196 ASN A C 1
ATOM 1546 O O . ASN A 1 196 ? 15.344 -41.938 2.41 1 51 196 ASN A O 1
ATOM 1550 N N . LYS A 1 197 ? 17.016 -40.594 3.127 1 60.59 197 LYS A N 1
ATOM 1551 C CA . LYS A 1 197 ? 16.156 -39.438 3.434 1 60.59 197 LYS A CA 1
ATOM 1552 C C . LYS A 1 197 ? 16.812 -38.125 3.014 1 60.59 197 LYS A C 1
ATOM 1554 O O . LYS A 1 197 ? 17.422 -37.438 3.838 1 60.59 197 LYS A O 1
ATOM 1559 N N . PRO A 1 198 ? 16.625 -37.781 1.59 1 77.62 198 PRO A N 1
ATOM 1560 C CA . PRO A 1 198 ? 17.422 -36.625 1.155 1 77.62 198 PRO A CA 1
ATOM 1561 C C . PRO A 1 198 ? 16.906 -35.312 1.731 1 77.62 198 PRO A C 1
ATOM 1563 O O . PRO A 1 198 ? 15.688 -35.125 1.839 1 77.62 198 PRO A O 1
ATOM 1566 N N . ARG A 1 199 ? 17.734 -34.625 2.477 1 89.56 199 ARG A N 1
ATOM 1567 C CA . ARG A 1 199 ? 17.5 -33.25 2.941 1 89.56 199 ARG A CA 1
ATOM 1568 C C . ARG A 1 199 ? 17.828 -32.219 1.853 1 89.56 199 ARG A C 1
ATOM 1570 O O . ARG A 1 199 ? 18.969 -32.188 1.37 1 89.56 199 ARG A O 1
ATOM 1577 N N . PHE A 1 200 ? 16.781 -31.547 1.428 1 94.88 200 PHE A N 1
ATOM 1578 C CA . PHE A 1 200 ? 17.062 -30.641 0.317 1 94.88 200 PHE A CA 1
ATOM 1579 C C . PHE A 1 200 ? 16.203 -29.375 0.427 1 94.88 200 PHE A C 1
ATOM 1581 O O . PHE A 1 200 ? 15.227 -29.344 1.165 1 94.88 200 PHE A O 1
ATOM 1588 N N . ILE A 1 201 ? 16.703 -28.359 -0.206 1 97.31 201 ILE A N 1
ATOM 1589 C CA . ILE A 1 201 ? 15.953 -27.125 -0.428 1 97.31 201 ILE A CA 1
ATOM 1590 C C . ILE A 1 201 ? 15.727 -26.922 -1.925 1 97.31 201 ILE A C 1
ATOM 1592 O O . ILE A 1 201 ? 16.438 -27.5 -2.75 1 97.31 201 ILE A O 1
ATOM 1596 N N . VAL A 1 202 ? 14.711 -26.219 -2.238 1 98 202 VAL A N 1
ATOM 1597 C CA . VAL A 1 202 ? 14.406 -25.922 -3.635 1 98 202 VAL A CA 1
ATOM 1598 C C . VAL A 1 202 ? 14.695 -24.453 -3.928 1 98 202 VAL A C 1
ATOM 1600 O O . VAL A 1 202 ? 14.375 -23.578 -3.119 1 98 202 VAL A O 1
ATOM 1603 N N . ILE A 1 203 ? 15.328 -24.188 -5.066 1 98.81 203 ILE A N 1
ATOM 1604 C CA . ILE A 1 203 ? 15.672 -22.812 -5.434 1 98.81 203 ILE A CA 1
ATOM 1605 C C . ILE A 1 203 ? 15.109 -22.5 -6.82 1 98.81 203 ILE A C 1
ATOM 1607 O O . ILE A 1 203 ? 15.406 -23.203 -7.789 1 98.81 203 ILE A O 1
ATOM 1611 N N . ASN A 1 204 ? 14.266 -21.531 -6.926 1 98.69 204 ASN A N 1
ATOM 1612 C CA . ASN A 1 204 ? 13.789 -20.953 -8.18 1 98.69 204 ASN A CA 1
ATOM 1613 C C . ASN A 1 204 ? 14.43 -19.594 -8.453 1 98.69 204 ASN A C 1
ATOM 1615 O O . ASN A 1 204 ? 13.914 -18.562 -8.023 1 98.69 204 ASN A O 1
ATOM 1619 N N . ALA A 1 205 ? 15.445 -19.594 -9.281 1 98.5 205 ALA A N 1
ATOM 1620 C CA . ALA A 1 205 ? 16.188 -18.375 -9.57 1 98.5 205 ALA A CA 1
ATOM 1621 C C . ALA A 1 205 ? 15.609 -17.656 -10.781 1 98.5 205 ALA A C 1
ATOM 1623 O O . ALA A 1 205 ? 16.188 -16.672 -11.266 1 98.5 205 ALA A O 1
ATOM 1624 N N . ASN A 1 206 ? 14.484 -18.125 -11.227 1 96.56 206 ASN A N 1
ATOM 1625 C CA . ASN A 1 206 ? 13.938 -17.625 -12.484 1 96.56 206 ASN A CA 1
ATOM 1626 C C . ASN A 1 206 ? 12.859 -16.578 -12.242 1 96.56 206 ASN A C 1
ATOM 1628 O O . ASN A 1 206 ? 12.461 -16.328 -11.102 1 96.56 206 ASN A O 1
ATOM 1632 N N . ALA A 1 207 ? 12.531 -15.836 -13.32 1 91.06 207 ALA A N 1
ATOM 1633 C CA . ALA A 1 207 ? 11.383 -14.938 -13.406 1 91.06 207 ALA A CA 1
ATOM 1634 C C . ALA A 1 207 ? 10.75 -14.992 -14.789 1 91.06 207 ALA A C 1
ATOM 1636 O O . ALA A 1 207 ? 11.359 -15.477 -15.742 1 91.06 207 ALA A O 1
ATOM 1637 N N . GLY A 1 208 ? 9.531 -14.523 -14.812 1 82.19 208 GLY A N 1
ATOM 1638 C CA . GLY A 1 208 ? 8.852 -14.516 -16.094 1 82.19 208 GLY A CA 1
ATOM 1639 C C . GLY A 1 208 ? 9.531 -13.641 -17.125 1 82.19 208 GLY A C 1
ATOM 1640 O O . GLY A 1 208 ? 10.25 -12.703 -16.781 1 82.19 208 GLY A O 1
ATOM 1641 N N . GLU A 1 209 ? 9.242 -13.953 -18.344 1 75.5 209 GLU A N 1
ATOM 1642 C CA . GLU A 1 209 ? 9.867 -13.258 -19.469 1 75.5 209 GLU A CA 1
ATOM 1643 C C . GLU A 1 209 ? 9.445 -11.789 -19.5 1 75.5 209 GLU A C 1
ATOM 1645 O O . GLU A 1 209 ? 10.141 -10.953 -20.078 1 75.5 209 GLU A O 1
ATOM 1650 N N . LEU A 1 210 ? 8.383 -11.523 -18.844 1 74 210 LEU A N 1
ATOM 1651 C CA . LEU A 1 210 ? 7.852 -10.164 -18.875 1 74 210 LEU A CA 1
ATOM 1652 C C . LEU A 1 210 ? 8.727 -9.219 -18.062 1 74 210 LEU A C 1
ATOM 1654 O O . LEU A 1 210 ? 8.758 -8.016 -18.328 1 74 210 LEU A O 1
ATOM 1658 N N . ALA A 1 211 ? 9.453 -9.695 -17.125 1 86.06 211 ALA A N 1
ATOM 1659 C CA . ALA A 1 211 ? 10.297 -8.828 -16.297 1 86.06 211 ALA A CA 1
ATOM 1660 C C . ALA A 1 211 ? 11.445 -9.617 -15.672 1 86.06 211 ALA A C 1
ATOM 1662 O O . ALA A 1 211 ? 11.336 -10.086 -14.539 1 86.06 211 ALA A O 1
ATOM 1663 N N . TYR A 1 212 ? 12.5 -9.672 -16.328 1 89.75 212 TYR A N 1
ATOM 1664 C CA . TYR A 1 212 ? 13.664 -10.383 -15.812 1 89.75 212 TYR A CA 1
ATOM 1665 C C . TYR A 1 212 ? 14.289 -9.625 -14.648 1 89.75 212 TYR A C 1
ATOM 1667 O O . TYR A 1 212 ? 15.078 -10.195 -13.883 1 89.75 212 TYR A O 1
ATOM 1675 N N . GLU A 1 213 ? 13.859 -8.328 -14.562 1 91.56 213 GLU A N 1
ATOM 1676 C CA . GLU A 1 213 ? 14.352 -7.48 -13.477 1 91.56 213 GLU A CA 1
ATOM 1677 C C . GLU A 1 213 ? 13.906 -8.016 -12.117 1 91.56 213 GLU A C 1
ATOM 1679 O O . GLU A 1 213 ? 14.422 -7.59 -11.078 1 91.56 213 GLU A O 1
ATOM 1684 N N . ARG A 1 214 ? 13.008 -9.008 -12.141 1 93.62 214 ARG A N 1
ATOM 1685 C CA . ARG A 1 214 ? 12.539 -9.617 -10.898 1 93.62 214 ARG A CA 1
ATOM 1686 C C . ARG A 1 214 ? 13.555 -10.617 -10.359 1 93.62 214 ARG A C 1
ATOM 1688 O O . ARG A 1 214 ? 13.445 -11.062 -9.219 1 93.62 214 ARG A O 1
ATOM 1695 N N . ARG A 1 215 ? 14.531 -10.953 -11.102 1 96.62 215 ARG A N 1
ATOM 1696 C CA . ARG A 1 215 ? 15.531 -11.938 -10.703 1 96.62 215 ARG A CA 1
ATOM 1697 C C . ARG A 1 215 ? 16.531 -11.344 -9.727 1 96.62 215 ARG A C 1
ATOM 1699 O O . ARG A 1 215 ? 17.141 -10.312 -10 1 96.62 215 ARG A O 1
ATOM 1706 N N . TRP A 1 216 ? 16.609 -11.992 -8.594 1 97.81 216 TRP A N 1
ATOM 1707 C CA . TRP A 1 216 ? 17.812 -11.742 -7.812 1 97.81 216 TRP A CA 1
ATOM 1708 C C . TRP A 1 216 ? 19.062 -12.156 -8.602 1 97.81 216 TRP A C 1
ATOM 1710 O O . TRP A 1 216 ? 18.969 -12.914 -9.562 1 97.81 216 TRP A O 1
ATOM 1720 N N . LEU A 1 217 ? 20.234 -11.703 -8.258 1 97.06 217 LEU A N 1
ATOM 1721 C CA . LEU A 1 217 ? 21.438 -11.906 -9.062 1 97.06 217 LEU A CA 1
ATOM 1722 C C . LEU A 1 217 ? 21.859 -13.375 -9.047 1 97.06 217 LEU A C 1
ATOM 1724 O O . LEU A 1 217 ? 21.828 -14.016 -7.996 1 97.06 217 LEU A O 1
ATOM 1728 N N . PRO A 1 218 ? 22.203 -13.898 -10.242 1 97.75 218 PRO A N 1
ATOM 1729 C CA . PRO A 1 218 ? 22.547 -15.32 -10.344 1 97.75 218 PRO A CA 1
ATOM 1730 C C . PRO A 1 218 ? 23.734 -15.711 -9.461 1 97.75 218 PRO A C 1
ATOM 1732 O O . PRO A 1 218 ? 23.719 -16.797 -8.859 1 97.75 218 PRO A O 1
ATOM 1735 N N . ASP A 1 219 ? 24.75 -14.852 -9.398 1 98 219 ASP A N 1
ATOM 1736 C CA . ASP A 1 219 ? 25.922 -15.164 -8.594 1 98 219 ASP A CA 1
ATOM 1737 C C . ASP A 1 219 ? 25.562 -15.242 -7.109 1 98 219 ASP A C 1
ATOM 1739 O O . ASP A 1 219 ? 26.188 -15.992 -6.352 1 98 219 ASP A O 1
ATOM 1743 N N . ARG A 1 220 ? 24.578 -14.523 -6.723 1 98.5 220 ARG A N 1
ATOM 1744 C CA . ARG A 1 220 ? 24.156 -14.516 -5.324 1 98.5 220 ARG A CA 1
ATOM 1745 C C . ARG A 1 220 ? 23.359 -15.766 -4.977 1 98.5 220 ARG A C 1
ATOM 1747 O O . ARG A 1 220 ? 23.469 -16.281 -3.865 1 98.5 220 ARG A O 1
ATOM 1754 N N . PHE A 1 221 ? 22.609 -16.25 -5.918 1 98.75 221 PHE A N 1
ATOM 1755 C CA . PHE A 1 221 ? 21.953 -17.531 -5.711 1 98.75 221 PHE A CA 1
ATOM 1756 C C . PHE A 1 221 ? 22.969 -18.625 -5.488 1 98.75 221 PHE A C 1
ATOM 1758 O O . PHE A 1 221 ? 22.812 -19.469 -4.605 1 98.75 221 PHE A O 1
ATOM 1765 N N . ALA A 1 222 ? 23.984 -18.578 -6.324 1 98.81 222 ALA A N 1
ATOM 1766 C CA . ALA A 1 222 ? 25.031 -19.594 -6.219 1 98.81 222 ALA A CA 1
ATOM 1767 C C . ALA A 1 222 ? 25.719 -19.531 -4.855 1 98.81 222 ALA A C 1
ATOM 1769 O O . ALA A 1 222 ? 25.906 -20.562 -4.199 1 98.81 222 ALA A O 1
ATOM 1770 N N . GLN A 1 223 ? 26.047 -18.359 -4.453 1 98.81 223 GLN A N 1
ATOM 1771 C CA . GLN A 1 223 ? 26.719 -18.172 -3.176 1 98.81 223 GLN A CA 1
ATOM 1772 C C . GLN A 1 223 ? 25.844 -18.594 -2.014 1 98.81 223 GLN A C 1
ATOM 1774 O O . GLN A 1 223 ? 26.297 -19.266 -1.087 1 98.81 223 GLN A O 1
ATOM 1779 N N . LEU A 1 224 ? 24.578 -18.188 -2.082 1 98.81 224 LEU A N 1
ATOM 1780 C CA . LEU A 1 224 ? 23.641 -18.547 -1.024 1 98.81 224 LEU A CA 1
ATOM 1781 C C . LEU A 1 224 ? 23.469 -20.062 -0.938 1 98.81 224 LEU A C 1
ATOM 1783 O O . LEU A 1 224 ? 23.469 -20.625 0.158 1 98.81 224 LEU A O 1
ATOM 1787 N N . ALA A 1 225 ? 23.328 -20.719 -2.076 1 98.56 225 ALA A N 1
ATOM 1788 C CA . ALA A 1 225 ? 23.203 -22.172 -2.127 1 98.56 225 ALA A CA 1
ATOM 1789 C C . ALA A 1 225 ? 24.422 -22.859 -1.504 1 98.56 225 ALA A C 1
ATOM 1791 O O . ALA A 1 225 ? 24.281 -23.797 -0.724 1 98.56 225 ALA A O 1
ATOM 1792 N N . ALA A 1 226 ? 25.578 -22.359 -1.829 1 98.62 226 ALA A N 1
ATOM 1793 C CA . ALA A 1 226 ? 26.812 -22.953 -1.313 1 98.62 226 ALA A CA 1
ATOM 1794 C C . ALA A 1 226 ? 26.891 -22.812 0.205 1 98.62 226 ALA A C 1
ATOM 1796 O O . ALA A 1 226 ? 27.234 -23.781 0.899 1 98.62 226 ALA A O 1
ATOM 1797 N N . ARG A 1 227 ? 26.531 -21.672 0.676 1 98.62 227 ARG A N 1
ATOM 1798 C CA . ARG A 1 227 ? 26.594 -21.422 2.113 1 98.62 227 ARG A CA 1
ATOM 1799 C C . ARG A 1 227 ? 25.594 -22.297 2.863 1 98.62 227 ARG A C 1
ATOM 1801 O O . ARG A 1 227 ? 25.938 -22.891 3.887 1 98.62 227 ARG A O 1
ATOM 1808 N N . LEU A 1 228 ? 24.422 -22.391 2.357 1 98.38 228 LEU A N 1
ATOM 1809 C CA . LEU A 1 228 ? 23.391 -23.203 3.01 1 98.38 228 LEU A CA 1
ATOM 1810 C C . LEU A 1 228 ? 23.719 -24.688 2.936 1 98.38 228 LEU A C 1
ATOM 1812 O O . LEU A 1 228 ? 23.531 -25.422 3.91 1 98.38 228 LEU A O 1
ATOM 1816 N N . SER A 1 229 ? 24.172 -25.109 1.75 1 96.75 229 SER A N 1
ATOM 1817 C CA . SER A 1 229 ? 24.578 -26.5 1.571 1 96.75 229 SER A CA 1
ATOM 1818 C C . SER A 1 229 ? 25.656 -26.891 2.564 1 96.75 229 SER A C 1
ATOM 1820 O O . SER A 1 229 ? 25.609 -27.969 3.166 1 96.75 229 SER A O 1
ATOM 1822 N N . SER A 1 230 ? 26.625 -26.031 2.725 1 96.5 230 SER A N 1
ATOM 1823 C CA . SER A 1 230 ? 27.75 -26.312 3.609 1 96.5 230 SER A CA 1
ATOM 1824 C C . SER A 1 230 ? 27.312 -26.312 5.07 1 96.5 230 SER A C 1
ATOM 1826 O O . SER A 1 230 ? 27.656 -27.234 5.824 1 96.5 230 SER A O 1
ATOM 1828 N N . LYS A 1 231 ? 26.531 -25.359 5.453 1 96.88 231 LYS A N 1
ATOM 1829 C CA . LYS A 1 231 ? 26.188 -25.219 6.863 1 96.88 231 LYS A CA 1
ATOM 1830 C C . LYS A 1 231 ? 25.219 -26.312 7.309 1 96.88 231 LYS A C 1
ATOM 1832 O O . LYS A 1 231 ? 25.344 -26.844 8.422 1 96.88 231 LYS A O 1
ATOM 1837 N N . TYR A 1 232 ? 24.312 -26.703 6.434 1 96.56 232 TYR A N 1
ATOM 1838 C CA . TYR A 1 232 ? 23.219 -27.578 6.898 1 96.56 232 TYR A CA 1
ATOM 1839 C C . TYR A 1 232 ? 23.297 -28.938 6.227 1 96.56 232 TYR A C 1
ATOM 1841 O O . TYR A 1 232 ? 22.453 -29.812 6.492 1 96.56 232 TYR A O 1
ATOM 1849 N N . ASP A 1 233 ? 24.234 -29.156 5.355 1 93.88 233 ASP A N 1
ATOM 1850 C CA . ASP A 1 233 ? 24.391 -30.406 4.617 1 93.88 233 ASP A CA 1
ATOM 1851 C C . ASP A 1 233 ? 23.109 -30.75 3.859 1 93.88 233 ASP A C 1
ATOM 1853 O O . ASP A 1 233 ? 22.562 -31.844 4.031 1 93.88 233 ASP A O 1
ATOM 1857 N N . VAL A 1 234 ? 22.672 -29.812 3.018 1 95.12 234 VAL A N 1
ATOM 1858 C CA . VAL A 1 234 ? 21.469 -30.016 2.227 1 95.12 234 VAL A CA 1
ATOM 1859 C C . VAL A 1 234 ? 21.797 -29.938 0.739 1 95.12 234 VAL A C 1
ATOM 1861 O O . VAL A 1 234 ? 22.75 -29.25 0.344 1 95.12 234 VAL A O 1
ATOM 1864 N N . SER A 1 235 ? 21.078 -30.641 0.002 1 94.44 235 SER A N 1
ATOM 1865 C CA . SER A 1 235 ? 21.141 -30.516 -1.448 1 94.44 235 SER A CA 1
ATOM 1866 C C . SER A 1 235 ? 20.25 -29.375 -1.946 1 94.44 235 SER A C 1
ATOM 1868 O O . SER A 1 235 ? 19.156 -29.172 -1.422 1 94.44 235 SER A O 1
ATOM 1870 N N . CYS A 1 236 ? 20.797 -28.672 -2.916 1 96.62 236 CYS A N 1
ATOM 1871 C CA . CYS A 1 236 ? 20.031 -27.578 -3.523 1 96.62 236 CYS A CA 1
ATOM 1872 C C . CYS A 1 236 ? 19.469 -28 -4.879 1 96.62 236 CYS A C 1
ATOM 1874 O O . CYS A 1 236 ? 20.219 -28.203 -5.832 1 96.62 236 CYS A O 1
ATOM 1876 N N . ILE A 1 237 ? 18.172 -28.125 -4.91 1 96.56 237 ILE A N 1
ATOM 1877 C CA . ILE A 1 237 ? 17.531 -28.484 -6.164 1 96.56 237 ILE A CA 1
ATOM 1878 C C . ILE A 1 237 ? 17.031 -27.219 -6.871 1 96.56 237 ILE A C 1
ATOM 1880 O O . ILE A 1 237 ? 16.125 -26.531 -6.383 1 96.56 237 ILE A O 1
ATOM 1884 N N . PHE A 1 238 ? 17.641 -26.938 -8.031 1 98 238 PHE A N 1
ATOM 1885 C CA . PHE A 1 238 ? 17.234 -25.781 -8.82 1 98 238 PHE A CA 1
ATOM 1886 C C . PHE A 1 238 ? 16.141 -26.156 -9.82 1 98 238 PHE A C 1
ATOM 1888 O O . PHE A 1 238 ? 16.281 -27.156 -10.539 1 98 238 PHE A O 1
ATOM 1895 N N . ILE A 1 239 ? 15.078 -25.359 -9.82 1 97.44 239 ILE A N 1
ATOM 1896 C CA . ILE A 1 239 ? 13.961 -25.656 -10.719 1 97.44 239 ILE A CA 1
ATOM 1897 C C . ILE A 1 239 ? 13.867 -24.594 -11.797 1 97.44 239 ILE A C 1
ATOM 1899 O O . ILE A 1 239 ? 14.469 -23.516 -11.68 1 97.44 239 ILE A O 1
ATOM 1903 N N . GLY A 1 240 ? 13.117 -24.891 -12.914 1 96.19 240 GLY A N 1
ATOM 1904 C CA . GLY A 1 240 ? 12.883 -23.984 -14.023 1 96.19 240 GLY A CA 1
ATOM 1905 C C . GLY A 1 240 ? 12.211 -24.641 -15.211 1 96.19 240 GLY A C 1
ATOM 1906 O O . GLY A 1 240 ? 12.148 -25.875 -15.281 1 96.19 240 GLY A O 1
ATOM 1907 N N . ALA A 1 241 ? 11.742 -23.828 -16.062 1 94 241 ALA A N 1
ATOM 1908 C CA . ALA A 1 241 ? 11.148 -24.312 -17.312 1 94 241 ALA A CA 1
ATOM 1909 C C . ALA A 1 241 ? 12.227 -24.766 -18.281 1 94 241 ALA A C 1
ATOM 1911 O O . ALA A 1 241 ? 13.406 -24.484 -18.094 1 94 241 ALA A O 1
ATOM 1912 N N . PRO A 1 242 ? 11.836 -25.5 -19.297 1 93.75 242 PRO A N 1
ATOM 1913 C CA . PRO A 1 242 ? 12.805 -26 -20.281 1 93.75 242 PRO A CA 1
ATOM 1914 C C . PRO A 1 242 ? 13.648 -24.891 -20.891 1 93.75 242 PRO A C 1
ATOM 1916 O O . PRO A 1 242 ? 14.859 -25.062 -21.078 1 93.75 242 PRO A O 1
ATOM 1919 N N . GLY A 1 243 ? 13.023 -23.797 -21.141 1 94.38 243 GLY A N 1
ATOM 1920 C CA . GLY A 1 243 ? 13.719 -22.688 -21.766 1 94.38 243 GLY A CA 1
ATOM 1921 C C . GLY A 1 243 ? 14.711 -22.016 -20.828 1 94.38 243 GLY A C 1
ATOM 1922 O O . GLY A 1 243 ? 15.547 -21.219 -21.281 1 94.38 243 GLY A O 1
ATOM 1923 N N . GLU A 1 244 ? 14.695 -22.391 -19.594 1 96.19 244 GLU A N 1
ATOM 1924 C CA . GLU A 1 244 ? 15.539 -21.75 -18.594 1 96.19 244 GLU A CA 1
ATOM 1925 C C . GLU A 1 244 ? 16.703 -22.656 -18.172 1 96.19 244 GLU A C 1
ATOM 1927 O O . GLU A 1 244 ? 17.469 -22.312 -17.281 1 96.19 244 GLU A O 1
ATOM 1932 N N . LYS A 1 245 ? 16.891 -23.766 -18.859 1 97.06 245 LYS A N 1
ATOM 1933 C CA . LYS A 1 245 ? 17.859 -24.781 -18.484 1 97.06 245 LYS A CA 1
ATOM 1934 C C . LYS A 1 245 ? 19.281 -24.219 -18.453 1 97.06 245 LYS A C 1
ATOM 1936 O O . LYS A 1 245 ? 20.016 -24.422 -17.484 1 97.06 245 LYS A O 1
ATOM 1941 N N . ASP A 1 246 ? 19.656 -23.5 -19.5 1 97.75 246 ASP A N 1
ATOM 1942 C CA . ASP A 1 246 ? 21.031 -22.984 -19.594 1 97.75 246 ASP A CA 1
ATOM 1943 C C . ASP A 1 246 ? 21.297 -21.938 -18.516 1 97.75 246 ASP A C 1
ATOM 1945 O O . ASP A 1 246 ? 22.359 -21.938 -17.891 1 97.75 246 ASP A O 1
ATOM 1949 N N . TYR A 1 247 ? 20.344 -21.109 -18.344 1 97.62 247 TYR A N 1
ATOM 1950 C CA . TYR A 1 247 ? 20.469 -20.078 -17.312 1 97.62 247 TYR A CA 1
ATOM 1951 C C . TYR A 1 247 ? 20.656 -20.703 -15.93 1 97.62 247 TYR A C 1
ATOM 1953 O O . TYR A 1 247 ? 21.562 -20.312 -15.188 1 97.62 247 TYR A O 1
ATOM 1961 N N . VAL A 1 248 ? 19.906 -21.688 -15.617 1 98.5 248 VAL A N 1
ATOM 1962 C CA . VAL A 1 248 ? 19.938 -22.359 -14.32 1 98.5 248 VAL A CA 1
ATOM 1963 C C . VAL A 1 248 ? 21.25 -23.156 -14.188 1 98.5 248 VAL A C 1
ATOM 1965 O O . VAL A 1 248 ? 21.859 -23.172 -13.117 1 98.5 248 VAL A O 1
ATOM 1968 N N . GLN A 1 249 ? 21.641 -23.75 -15.242 1 98.44 249 GLN A N 1
ATOM 1969 C CA . GLN A 1 249 ? 22.859 -24.531 -15.203 1 98.44 249 GLN A CA 1
ATOM 1970 C C . GLN A 1 249 ? 24.062 -23.656 -14.836 1 98.44 249 GLN A C 1
ATOM 1972 O O . GLN A 1 249 ? 24.953 -24.078 -14.094 1 98.44 249 GLN A O 1
ATOM 1977 N N . GLY A 1 250 ? 24.062 -22.469 -15.43 1 98.62 250 GLY A N 1
ATOM 1978 C CA . GLY A 1 250 ? 25.125 -21.547 -15.062 1 98.62 250 GLY A CA 1
ATOM 1979 C C . GLY A 1 250 ? 25.203 -21.297 -13.57 1 98.62 250 GLY A C 1
ATOM 1980 O O . GLY A 1 250 ? 26.297 -21.281 -13 1 98.62 250 GLY A O 1
ATOM 1981 N N . ILE A 1 251 ? 24.094 -21.141 -12.898 1 98.81 251 ILE A N 1
ATOM 1982 C CA . ILE A 1 251 ? 24.031 -20.891 -11.469 1 98.81 251 ILE A CA 1
ATOM 1983 C C . ILE A 1 251 ? 24.484 -22.141 -10.703 1 98.81 251 ILE A C 1
ATOM 1985 O O . ILE A 1 251 ? 25.25 -22.047 -9.742 1 98.81 251 ILE A O 1
ATOM 1989 N N . VAL A 1 252 ? 24.031 -23.25 -11.18 1 98.5 252 VAL A N 1
ATOM 1990 C CA . VAL A 1 252 ? 24.344 -24.531 -10.539 1 98.5 252 VAL A CA 1
ATOM 1991 C C . VAL A 1 252 ? 25.844 -24.797 -10.617 1 98.5 252 VAL A C 1
ATOM 1993 O O . VAL A 1 252 ? 26.453 -25.203 -9.625 1 98.5 252 VAL A O 1
ATOM 1996 N N . ASP A 1 253 ? 26.422 -24.578 -11.781 1 98.69 253 ASP A N 1
ATOM 1997 C CA . ASP A 1 253 ? 27.859 -24.766 -11.945 1 98.69 253 ASP A CA 1
ATOM 1998 C C . ASP A 1 253 ? 28.641 -23.891 -10.977 1 98.69 253 ASP A C 1
ATOM 2000 O O . ASP A 1 253 ? 29.594 -24.359 -10.352 1 98.69 253 ASP A O 1
ATOM 2004 N N . ASP A 1 254 ? 28.188 -22.703 -10.883 1 98.69 254 ASP A N 1
ATOM 2005 C CA . ASP A 1 254 ? 28.844 -21.766 -9.961 1 98.69 254 ASP A CA 1
ATOM 2006 C C . ASP A 1 254 ? 28.688 -22.234 -8.516 1 98.69 254 ASP A C 1
ATOM 2008 O O . ASP A 1 254 ? 29.641 -22.156 -7.734 1 98.69 254 ASP A O 1
ATOM 2012 N N . ALA A 1 255 ? 27.547 -22.703 -8.18 1 98.62 255 ALA A N 1
ATOM 2013 C CA . ALA A 1 255 ? 27.281 -23.188 -6.828 1 98.62 255 ALA A CA 1
ATOM 2014 C C . ALA A 1 255 ? 28.156 -24.391 -6.508 1 98.62 255 ALA A C 1
ATOM 2016 O O . ALA A 1 255 ? 28.766 -24.453 -5.434 1 98.62 255 ALA A O 1
ATOM 2017 N N . ILE A 1 256 ? 28.266 -25.312 -7.434 1 98.06 256 ILE A N 1
ATOM 2018 C CA . ILE A 1 256 ? 29.062 -26.531 -7.254 1 98.06 256 ILE A CA 1
ATOM 2019 C C . ILE A 1 256 ? 30.531 -26.156 -7.102 1 98.06 256 ILE A C 1
ATOM 2021 O O . ILE A 1 256 ? 31.234 -26.703 -6.246 1 98.06 256 ILE A O 1
ATOM 2025 N N . ALA A 1 257 ? 30.906 -25.25 -7.898 1 98.5 257 ALA A N 1
ATOM 2026 C CA . ALA A 1 257 ? 32.281 -24.797 -7.832 1 98.5 257 ALA A CA 1
ATOM 2027 C C . ALA A 1 257 ? 32.625 -24.234 -6.453 1 98.5 257 ALA A C 1
ATOM 2029 O O . ALA A 1 257 ? 33.781 -24.25 -6.02 1 98.5 257 ALA A O 1
ATOM 2030 N N . GLN A 1 258 ? 31.578 -23.812 -5.797 1 98.25 258 GLN A N 1
ATOM 2031 C CA . GLN A 1 258 ? 31.766 -23.219 -4.477 1 98.25 258 GLN A CA 1
ATOM 2032 C C . GLN A 1 258 ? 31.484 -24.234 -3.371 1 98.25 258 GLN A C 1
ATOM 2034 O O . GLN A 1 258 ? 31.453 -23.875 -2.191 1 98.25 258 GLN A O 1
ATOM 2039 N N . GLY A 1 259 ? 31.156 -25.469 -3.73 1 96.75 259 GLY A N 1
ATOM 2040 C CA . GLY A 1 259 ? 31.078 -26.562 -2.764 1 96.75 259 GLY A CA 1
ATOM 2041 C C . GLY A 1 259 ? 29.656 -27.016 -2.48 1 96.75 259 GLY A C 1
ATOM 2042 O O . GLY A 1 259 ? 29.438 -27.844 -1.596 1 96.75 259 GLY A O 1
ATOM 2043 N N . ALA A 1 260 ? 28.719 -26.531 -3.201 1 96.69 260 ALA A N 1
ATOM 2044 C CA . ALA A 1 260 ? 27.328 -26.891 -2.951 1 96.69 260 ALA A CA 1
ATOM 2045 C C . ALA A 1 260 ? 26.984 -28.234 -3.576 1 96.69 260 ALA A C 1
ATOM 2047 O O . ALA A 1 260 ? 27.5 -28.578 -4.645 1 96.69 260 ALA A O 1
ATOM 2048 N N . LYS A 1 261 ? 26.203 -28.984 -2.852 1 94.81 261 LYS A N 1
ATOM 2049 C CA . LYS A 1 261 ? 25.438 -30.047 -3.512 1 94.81 261 LYS A CA 1
ATOM 2050 C C . LYS A 1 261 ? 24.234 -29.469 -4.266 1 94.81 261 LYS A C 1
ATOM 2052 O O . LYS A 1 261 ? 23.25 -29.078 -3.654 1 94.81 261 LYS A O 1
ATOM 2057 N N . ALA A 1 262 ? 24.406 -29.406 -5.598 1 95.38 262 ALA A N 1
ATOM 2058 C CA . ALA A 1 262 ? 23.359 -28.734 -6.375 1 95.38 262 ALA A CA 1
ATOM 2059 C C . ALA A 1 262 ? 23 -29.547 -7.613 1 95.38 262 ALA A C 1
ATOM 2061 O O . ALA A 1 262 ? 23.844 -30.219 -8.203 1 95.38 262 ALA A O 1
ATOM 2062 N N . LEU A 1 263 ? 21.734 -29.484 -7.914 1 94.5 263 LEU A N 1
ATOM 2063 C CA . LEU A 1 263 ? 21.203 -30.203 -9.07 1 94.5 263 LEU A CA 1
ATOM 2064 C C . LEU A 1 263 ? 20.297 -29.297 -9.898 1 94.5 263 LEU A C 1
ATOM 2066 O O . LEU A 1 263 ? 19.453 -28.594 -9.352 1 94.5 263 LEU A O 1
ATOM 2070 N N . ASN A 1 264 ? 20.516 -29.297 -11.219 1 96.56 264 ASN A N 1
ATOM 2071 C CA . ASN A 1 264 ? 19.641 -28.609 -12.156 1 96.56 264 ASN A CA 1
ATOM 2072 C C . ASN A 1 264 ? 18.5 -29.5 -12.625 1 96.56 264 ASN A C 1
ATOM 2074 O O . ASN A 1 264 ? 18.734 -30.516 -13.281 1 96.56 264 ASN A O 1
ATOM 2078 N N . THR A 1 265 ? 17.281 -29.125 -12.305 1 95.31 265 THR A N 1
ATOM 2079 C CA . THR A 1 265 ? 16.141 -29.922 -12.742 1 95.31 265 THR A CA 1
ATOM 2080 C C . THR A 1 265 ? 15.273 -29.125 -13.719 1 95.31 265 THR A C 1
ATOM 2082 O O . THR A 1 265 ? 14.125 -29.484 -13.969 1 95.31 265 THR A O 1
ATOM 2085 N N . ALA A 1 266 ? 15.828 -28 -14.188 1 95.69 266 ALA A N 1
ATOM 2086 C CA . ALA A 1 266 ? 15.086 -27.188 -15.148 1 95.69 266 ALA A CA 1
ATOM 2087 C C . ALA A 1 266 ? 14.719 -28 -16.391 1 95.69 266 ALA A C 1
ATOM 2089 O O . ALA A 1 266 ? 15.594 -28.594 -17.031 1 95.69 266 ALA A O 1
ATOM 2090 N N . GLY A 1 267 ? 13.445 -27.969 -16.656 1 93.5 267 GLY A N 1
ATOM 2091 C CA . GLY A 1 267 ? 12.953 -28.656 -17.828 1 93.5 267 GLY A CA 1
ATOM 2092 C C . GLY A 1 267 ? 12.648 -30.125 -17.578 1 93.5 267 GLY A C 1
ATOM 2093 O O . GLY A 1 267 ? 12.211 -30.844 -18.484 1 93.5 267 GLY A O 1
ATOM 2094 N N . GLN A 1 268 ? 12.781 -30.609 -16.359 1 91.12 268 GLN A N 1
ATOM 2095 C CA . GLN A 1 268 ? 12.625 -32.031 -16.078 1 91.12 268 GLN A CA 1
ATOM 2096 C C . GLN A 1 268 ? 11.336 -32.312 -15.305 1 91.12 268 GLN A C 1
ATOM 2098 O O . GLN A 1 268 ? 10.906 -33.438 -15.188 1 91.12 268 GLN A O 1
ATOM 2103 N N . LEU A 1 269 ? 10.734 -31.25 -14.789 1 91.19 269 LEU A N 1
ATOM 2104 C CA . LEU A 1 269 ? 9.57 -31.422 -13.922 1 91.19 269 LEU A CA 1
ATOM 2105 C C . LEU A 1 269 ? 8.336 -30.781 -14.547 1 91.19 269 LEU A C 1
ATOM 2107 O O . LEU A 1 269 ? 8.398 -29.656 -15.047 1 91.19 269 LEU A O 1
ATOM 2111 N N . ASN A 1 270 ? 7.273 -31.547 -14.57 1 89.88 270 ASN A N 1
ATOM 2112 C CA . ASN A 1 270 ? 5.996 -30.875 -14.781 1 89.88 270 ASN A CA 1
ATOM 2113 C C . ASN A 1 270 ? 5.543 -30.125 -13.539 1 89.88 270 ASN A C 1
ATOM 2115 O O . ASN A 1 270 ? 6.199 -30.188 -12.492 1 89.88 270 ASN A O 1
ATOM 2119 N N . LEU A 1 271 ? 4.508 -29.391 -13.672 1 92.5 271 LEU A N 1
ATOM 2120 C CA . LEU A 1 271 ? 4.105 -28.484 -12.602 1 92.5 271 LEU A CA 1
ATOM 2121 C C . LEU A 1 271 ? 3.73 -29.25 -11.344 1 92.5 271 LEU A C 1
ATOM 2123 O O . LEU A 1 271 ? 4.07 -28.844 -10.227 1 92.5 271 LEU A O 1
ATOM 2127 N N . GLU A 1 272 ? 3.068 -30.391 -11.461 1 92.12 272 GLU A N 1
ATOM 2128 C CA . GLU A 1 272 ? 2.668 -31.203 -10.312 1 92.12 272 GLU A CA 1
ATOM 2129 C C . GLU A 1 272 ? 3.885 -31.75 -9.578 1 92.12 272 GLU A C 1
ATOM 2131 O O . GLU A 1 272 ? 3.928 -31.75 -8.344 1 92.12 272 GLU A O 1
ATOM 2136 N N . SER A 1 273 ? 4.77 -32.25 -10.367 1 92.19 273 SER A N 1
ATOM 2137 C CA . SER A 1 273 ? 6 -32.75 -9.766 1 92.19 273 SER A CA 1
ATOM 2138 C C . SER A 1 273 ? 6.777 -31.641 -9.07 1 92.19 273 SER A C 1
ATOM 2140 O O . SER A 1 273 ? 7.355 -31.859 -8 1 92.19 273 SER A O 1
ATOM 2142 N N . MET A 1 274 ? 6.816 -30.531 -9.695 1 94.31 274 MET A N 1
ATOM 2143 C CA . MET A 1 274 ? 7.473 -29.391 -9.078 1 94.31 274 MET A CA 1
ATOM 2144 C C . MET A 1 274 ? 6.812 -29.031 -7.746 1 94.31 274 MET A C 1
ATOM 2146 O O . MET A 1 274 ? 7.496 -28.828 -6.746 1 94.31 274 MET A O 1
ATOM 2150 N N . ALA A 1 275 ? 5.496 -29 -7.734 1 95.19 275 ALA A N 1
ATOM 2151 C CA . ALA A 1 275 ? 4.75 -28.719 -6.516 1 95.19 275 ALA A CA 1
ATOM 2152 C C . ALA A 1 275 ? 5.066 -29.734 -5.422 1 95.19 275 ALA A C 1
ATOM 2154 O O . ALA A 1 275 ? 5.262 -29.359 -4.262 1 95.19 275 ALA A O 1
ATOM 2155 N N . GLN A 1 276 ? 5.141 -30.969 -5.809 1 92.56 276 GLN A N 1
ATOM 2156 C CA . GLN A 1 276 ? 5.422 -32.031 -4.855 1 92.56 276 GLN A CA 1
ATOM 2157 C C . GLN A 1 276 ? 6.82 -31.891 -4.262 1 92.56 276 GLN A C 1
ATOM 2159 O O . GLN A 1 276 ? 7.016 -32.062 -3.059 1 92.56 276 GLN A O 1
ATOM 2164 N N . ILE A 1 277 ? 7.766 -31.609 -5.09 1 92.88 277 ILE A N 1
ATOM 2165 C CA . ILE A 1 277 ? 9.141 -31.438 -4.629 1 92.88 277 ILE A CA 1
ATOM 2166 C C . ILE A 1 277 ? 9.211 -30.25 -3.668 1 92.88 277 ILE A C 1
ATOM 2168 O O . ILE A 1 277 ? 9.891 -30.312 -2.641 1 9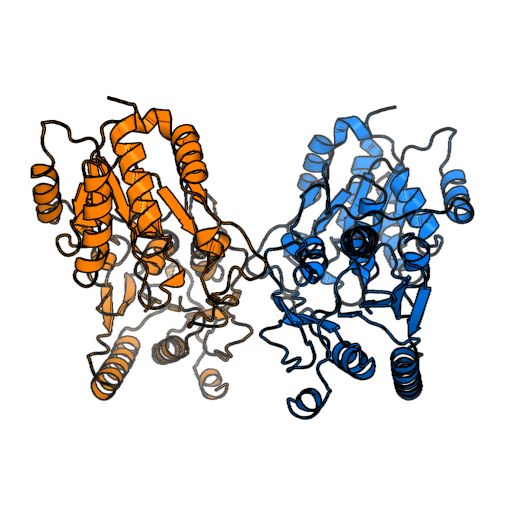2.88 277 ILE A O 1
ATOM 2172 N N . CYS A 1 278 ? 8.531 -29.234 -3.959 1 95.69 278 CYS A N 1
ATOM 2173 C CA . CYS A 1 278 ? 8.484 -28.078 -3.068 1 95.69 278 CYS A CA 1
ATOM 2174 C C . CYS A 1 278 ? 7.871 -28.453 -1.727 1 95.69 278 CYS A C 1
ATOM 2176 O O . CYS A 1 278 ? 8.375 -28.062 -0.674 1 95.69 278 CYS A O 1
ATOM 2178 N N . ARG A 1 279 ? 6.805 -29.188 -1.785 1 93.19 279 ARG A N 1
ATOM 2179 C CA . ARG A 1 279 ? 6.109 -29.609 -0.574 1 93.19 279 ARG A CA 1
ATOM 2180 C C . ARG A 1 279 ? 7.035 -30.391 0.344 1 93.19 279 ARG A C 1
ATOM 2182 O O . ARG A 1 279 ? 6.973 -30.25 1.567 1 93.19 279 ARG A O 1
ATOM 2189 N N . GLU A 1 280 ? 7.867 -31.156 -0.251 1 91.5 280 GLU A N 1
ATOM 2190 C CA . GLU A 1 280 ? 8.727 -32.062 0.512 1 91.5 280 GLU A CA 1
ATOM 2191 C C . GLU A 1 280 ? 10.031 -31.375 0.904 1 91.5 280 GLU A C 1
ATOM 2193 O O . GLU A 1 280 ? 10.82 -31.922 1.682 1 91.5 280 GLU A O 1
ATOM 2198 N N . SER A 1 281 ? 10.281 -30.203 0.397 1 94.5 281 SER A N 1
ATOM 2199 C CA . SER A 1 281 ? 11.531 -29.5 0.669 1 94.5 281 SER A CA 1
ATOM 2200 C C . SER A 1 281 ? 11.516 -28.875 2.059 1 94.5 281 SER A C 1
ATOM 2202 O O . SER A 1 281 ? 10.453 -28.641 2.635 1 94.5 281 SER A O 1
ATOM 2204 N N . LEU A 1 282 ? 12.672 -28.656 2.564 1 96.38 282 LEU A N 1
ATOM 2205 C CA . LEU A 1 282 ? 12.805 -27.984 3.848 1 96.38 282 LEU A CA 1
ATOM 2206 C C . LEU A 1 282 ? 12.477 -26.5 3.711 1 96.38 282 LEU A C 1
ATOM 2208 O O . LEU A 1 282 ? 12.023 -25.859 4.668 1 96.38 282 LEU A O 1
ATOM 2212 N N . LEU A 1 283 ? 12.781 -26 2.543 1 98.06 283 LEU A N 1
ATOM 2213 C CA . LEU A 1 283 ? 12.68 -24.578 2.268 1 98.06 283 LEU A CA 1
ATOM 2214 C C . LEU A 1 283 ? 12.68 -24.312 0.766 1 98.06 283 LEU A C 1
ATOM 2216 O O . LEU A 1 283 ? 13.383 -24.984 0.011 1 98.06 283 LEU A O 1
ATOM 2220 N N . VAL A 1 284 ? 11.891 -23.375 0.368 1 98.62 284 VAL A N 1
ATOM 2221 C CA . VAL A 1 284 ? 11.922 -22.938 -1.02 1 98.62 284 VAL A CA 1
ATOM 2222 C C . VAL A 1 284 ? 12.406 -21.484 -1.086 1 98.62 284 VAL A C 1
ATOM 2224 O O . VAL A 1 284 ? 11.875 -20.609 -0.399 1 98.62 284 VAL A O 1
ATOM 2227 N N . ILE A 1 285 ? 13.422 -21.25 -1.833 1 98.88 285 ILE A N 1
ATOM 2228 C CA . ILE A 1 285 ? 13.961 -19.906 -2.098 1 98.88 285 ILE A CA 1
ATOM 2229 C C . ILE A 1 285 ? 13.617 -19.484 -3.523 1 98.88 285 ILE A C 1
ATOM 2231 O O . ILE A 1 285 ? 13.992 -20.156 -4.484 1 98.88 285 ILE A O 1
ATOM 2235 N N . SER A 1 286 ? 12.93 -18.422 -3.633 1 98.69 286 SER A N 1
ATOM 2236 C CA . SER A 1 286 ? 12.383 -18.125 -4.953 1 98.69 286 SER A CA 1
ATOM 2237 C C . SER A 1 286 ? 12.328 -16.625 -5.203 1 98.69 286 SER A C 1
ATOM 2239 O O . SER A 1 286 ? 12.156 -15.844 -4.266 1 98.69 286 SER A O 1
ATOM 2241 N N . ASN A 1 287 ? 12.484 -16.266 -6.488 1 98.12 287 ASN A N 1
ATOM 2242 C CA . ASN A 1 287 ? 12.07 -14.938 -6.934 1 98.12 287 ASN A CA 1
ATOM 2243 C C . ASN A 1 287 ? 10.555 -14.82 -7.004 1 98.12 287 ASN A C 1
ATOM 2245 O O . ASN A 1 287 ? 9.836 -15.805 -6.84 1 98.12 287 ASN A O 1
ATOM 2249 N N . ASP A 1 288 ? 10.086 -13.492 -7.211 1 94.56 288 ASP A N 1
ATOM 2250 C CA . ASP A 1 288 ? 8.672 -13.211 -7.43 1 94.56 288 ASP A CA 1
ATOM 2251 C C . ASP A 1 288 ? 8.211 -13.75 -8.781 1 94.56 288 ASP A C 1
ATOM 2253 O O . ASP A 1 288 ? 8.25 -13.031 -9.789 1 94.56 288 ASP A O 1
ATOM 2257 N N . SER A 1 289 ? 7.738 -14.93 -8.734 1 94 289 SER A N 1
ATOM 2258 C CA . SER A 1 289 ? 7.27 -15.625 -9.93 1 94 289 SER A CA 1
ATOM 2259 C C . SER A 1 289 ? 6.195 -16.656 -9.594 1 94 289 SER A C 1
ATOM 2261 O O . SER A 1 289 ? 5.867 -16.844 -8.422 1 94 289 SER A O 1
ATOM 2263 N N . GLY A 1 290 ? 5.641 -17.266 -10.594 1 94.5 290 GLY A N 1
ATOM 2264 C CA . GLY A 1 290 ? 4.574 -18.234 -10.453 1 94.5 290 GLY A CA 1
ATOM 2265 C C . GLY A 1 290 ? 4.91 -19.359 -9.477 1 94.5 290 GLY A C 1
ATOM 2266 O O . GLY A 1 290 ? 4.141 -19.625 -8.555 1 94.5 290 GLY A O 1
ATOM 2267 N N . PRO A 1 291 ? 6.09 -19.984 -9.609 1 96.31 291 PRO A N 1
ATOM 2268 C CA . PRO A 1 291 ? 6.461 -21.109 -8.75 1 96.31 291 PRO A CA 1
ATOM 2269 C C . PRO A 1 291 ? 6.465 -20.734 -7.266 1 96.31 291 PRO A C 1
ATOM 2271 O O . PRO A 1 291 ? 6.195 -21.594 -6.414 1 96.31 291 PRO A O 1
ATOM 2274 N N . LEU A 1 292 ? 6.75 -19.5 -6.957 1 97.75 292 LEU A N 1
ATOM 2275 C CA . LEU A 1 292 ? 6.688 -19.062 -5.566 1 97.75 292 LEU A CA 1
ATOM 2276 C C . LEU A 1 292 ? 5.301 -19.312 -4.98 1 97.75 292 LEU A C 1
ATOM 2278 O O . LEU A 1 292 ? 5.176 -19.875 -3.893 1 97.75 292 LEU A O 1
ATOM 2282 N N . HIS A 1 293 ? 4.301 -18.938 -5.699 1 97.44 293 HIS A N 1
ATOM 2283 C CA . HIS A 1 293 ? 2.928 -19.062 -5.23 1 97.44 293 HIS A CA 1
ATOM 2284 C C . HIS A 1 293 ? 2.498 -20.531 -5.18 1 97.44 293 HIS A C 1
ATOM 2286 O O . HIS A 1 293 ? 1.773 -20.938 -4.27 1 97.44 293 HIS A O 1
ATOM 2292 N N . VAL A 1 294 ? 2.963 -21.312 -6.156 1 97.06 294 VAL A N 1
ATOM 2293 C CA . VAL A 1 294 ? 2.67 -22.734 -6.156 1 97.06 294 VAL A CA 1
ATOM 2294 C C . VAL A 1 294 ? 3.281 -23.391 -4.918 1 97.06 294 VAL A C 1
ATOM 2296 O O . VAL A 1 294 ? 2.609 -24.156 -4.219 1 97.06 294 VAL A O 1
ATOM 2299 N N . ALA A 1 295 ? 4.52 -23.062 -4.652 1 97.62 295 ALA A N 1
ATOM 2300 C CA . ALA A 1 295 ? 5.223 -23.625 -3.502 1 97.62 295 ALA A CA 1
ATOM 2301 C C . ALA A 1 295 ? 4.523 -23.25 -2.195 1 97.62 295 ALA A C 1
ATOM 2303 O O . ALA A 1 295 ? 4.32 -24.109 -1.329 1 97.62 295 ALA A O 1
ATOM 2304 N N . ALA A 1 296 ? 4.152 -22.016 -2.072 1 97.69 296 ALA A N 1
ATOM 2305 C CA . ALA A 1 296 ? 3.457 -21.562 -0.868 1 97.69 296 ALA A CA 1
ATOM 2306 C C . ALA A 1 296 ? 2.127 -22.297 -0.705 1 97.69 296 ALA A C 1
ATOM 2308 O O . ALA A 1 296 ? 1.748 -22.672 0.408 1 97.69 296 ALA A O 1
ATOM 2309 N N . ALA A 1 297 ? 1.471 -22.547 -1.802 1 96.88 297 ALA A N 1
ATOM 2310 C CA . ALA A 1 297 ? 0.128 -23.109 -1.787 1 96.88 297 ALA A CA 1
ATOM 2311 C C . ALA A 1 297 ? 0.163 -24.578 -1.368 1 96.88 297 ALA A C 1
ATOM 2313 O O . ALA A 1 297 ? -0.857 -25.141 -0.963 1 96.88 297 ALA A O 1
ATOM 2314 N N . VAL A 1 298 ? 1.295 -25.234 -1.531 1 95.25 298 VAL A N 1
ATOM 2315 C CA . VAL A 1 298 ? 1.397 -26.625 -1.103 1 95.25 298 VAL A CA 1
ATOM 2316 C C . VAL A 1 298 ? 2.012 -26.688 0.294 1 95.25 298 VAL A C 1
ATOM 2318 O O . VAL A 1 298 ? 2.318 -27.766 0.793 1 95.25 298 VAL A O 1
ATOM 2321 N N . GLY A 1 299 ? 2.273 -25.562 0.899 1 95.19 299 GLY A N 1
ATOM 2322 C CA . GLY A 1 299 ? 2.625 -25.5 2.309 1 95.19 299 GLY A CA 1
ATOM 2323 C C . GLY A 1 299 ? 4.117 -25.375 2.547 1 95.19 299 GLY A C 1
ATOM 2324 O O . GLY A 1 299 ? 4.582 -25.484 3.684 1 95.19 299 GLY A O 1
ATOM 2325 N N . ALA A 1 300 ? 4.898 -25.172 1.538 1 96.38 300 ALA A N 1
ATOM 2326 C CA . ALA A 1 300 ? 6.34 -25.031 1.713 1 96.38 300 ALA A CA 1
ATOM 2327 C C . ALA A 1 300 ? 6.688 -23.688 2.34 1 96.38 300 ALA A C 1
ATOM 2329 O O . ALA A 1 300 ? 6.094 -22.656 1.994 1 96.38 300 ALA A O 1
ATOM 2330 N N . PRO A 1 301 ? 7.613 -23.688 3.332 1 97.75 301 PRO A N 1
ATOM 2331 C CA . PRO A 1 301 ? 8.141 -22.391 3.75 1 97.75 301 PRO A CA 1
ATOM 2332 C C . PRO A 1 301 ? 8.883 -21.656 2.633 1 97.75 301 PRO A C 1
ATOM 2334 O O . PRO A 1 301 ? 9.625 -22.297 1.872 1 97.75 301 PRO A O 1
ATOM 2337 N N . ILE A 1 302 ? 8.75 -20.312 2.588 1 98.5 302 ILE A N 1
ATOM 2338 C CA . ILE A 1 302 ? 9.242 -19.594 1.429 1 98.5 302 ILE A CA 1
ATOM 2339 C C . ILE A 1 302 ? 10.211 -18.5 1.883 1 98.5 302 ILE A C 1
ATOM 2341 O O . ILE A 1 302 ? 9.961 -17.797 2.869 1 98.5 302 ILE A O 1
ATOM 2345 N N . VAL A 1 303 ? 11.289 -18.422 1.239 1 98.75 303 VAL A N 1
ATOM 2346 C CA . VAL A 1 303 ? 12.109 -17.219 1.183 1 98.75 303 VAL A CA 1
ATOM 2347 C C . VAL A 1 303 ? 11.961 -16.547 -0.187 1 98.75 303 VAL A C 1
ATOM 2349 O O . VAL A 1 303 ? 12.344 -17.125 -1.205 1 98.75 303 VAL A O 1
ATOM 2352 N N . GLY A 1 304 ? 11.406 -15.414 -0.205 1 98.62 304 GLY A N 1
ATOM 2353 C CA . GLY A 1 304 ? 11.133 -14.742 -1.467 1 98.62 304 GLY A CA 1
ATOM 2354 C C . GLY A 1 304 ? 11.922 -13.461 -1.646 1 98.62 304 GLY A C 1
ATOM 2355 O O . GLY A 1 304 ? 12.086 -12.695 -0.699 1 98.62 304 GLY A O 1
ATOM 2356 N N . PHE A 1 305 ? 12.477 -13.281 -2.824 1 98.38 305 PHE A N 1
ATOM 2357 C CA . PHE A 1 305 ? 13.141 -12.039 -3.201 1 98.38 305 PHE A CA 1
ATOM 2358 C C . PHE A 1 305 ? 12.234 -11.188 -4.086 1 98.38 305 PHE A C 1
ATOM 2360 O O . PHE A 1 305 ? 11.836 -11.617 -5.172 1 98.38 305 PHE A O 1
ATOM 2367 N N . PHE A 1 306 ? 11.922 -10.016 -3.588 1 96.62 306 PHE A N 1
ATOM 2368 C CA . PHE A 1 306 ? 11.07 -9.07 -4.305 1 96.62 306 PHE A CA 1
ATOM 2369 C C . PHE A 1 306 ? 11.828 -7.785 -4.617 1 96.62 306 PHE A C 1
ATOM 2371 O O . PHE A 1 306 ? 12.703 -7.379 -3.859 1 96.62 306 PHE A O 1
ATOM 2378 N N . GLY A 1 307 ? 11.453 -7.156 -5.711 1 94 307 GLY A N 1
ATOM 2379 C CA . GLY A 1 307 ? 12.008 -5.887 -6.141 1 94 307 GLY A CA 1
ATOM 2380 C C . GLY A 1 307 ? 11.047 -5.059 -6.969 1 94 307 GLY A C 1
ATOM 2381 O O . GLY A 1 307 ? 10.25 -4.289 -6.426 1 94 307 GLY A O 1
ATOM 2382 N N . PRO A 1 308 ? 10.898 -5.398 -8.242 1 91.25 308 PRO A N 1
ATOM 2383 C CA . PRO A 1 308 ? 10.039 -4.633 -9.148 1 91.25 308 PRO A CA 1
ATOM 2384 C C . PRO A 1 308 ? 8.57 -4.668 -8.742 1 91.25 308 PRO A C 1
ATOM 2386 O O . PRO A 1 308 ? 7.812 -3.752 -9.07 1 91.25 308 PRO A O 1
ATOM 2389 N N . GLU A 1 309 ? 8.18 -5.68 -8.148 1 90.88 309 GLU A N 1
ATOM 2390 C CA . GLU A 1 309 ? 6.82 -5.801 -7.641 1 90.88 309 GLU A CA 1
ATOM 2391 C C . GLU A 1 309 ? 6.793 -5.766 -6.117 1 90.88 309 GLU A C 1
ATOM 2393 O O . GLU A 1 309 ? 7.797 -6.062 -5.465 1 90.88 309 GLU A O 1
ATOM 2398 N N . THR A 1 310 ? 5.684 -5.391 -5.559 1 93 310 THR A N 1
ATOM 2399 C CA . THR A 1 310 ? 5.586 -5.254 -4.109 1 93 310 THR A CA 1
ATOM 2400 C C . THR A 1 310 ? 5.043 -6.535 -3.479 1 93 310 THR A C 1
ATOM 2402 O O . THR A 1 310 ? 4.125 -7.156 -4.016 1 93 310 THR A O 1
ATOM 2405 N N . PRO A 1 311 ? 5.621 -6.965 -2.342 1 96 311 PRO A N 1
ATOM 2406 C CA . PRO A 1 311 ? 5.07 -8.117 -1.62 1 96 311 PRO A CA 1
ATOM 2407 C C . PRO A 1 311 ? 3.695 -7.828 -1.016 1 96 311 PRO A C 1
ATOM 2409 O O . PRO A 1 311 ? 3.006 -8.75 -0.578 1 96 311 PRO A O 1
ATOM 2412 N N . VAL A 1 312 ? 3.283 -6.551 -0.981 1 93.69 312 VAL A N 1
ATOM 2413 C CA . VAL A 1 312 ? 1.945 -6.215 -0.505 1 93.69 312 VAL A CA 1
ATOM 2414 C C . VAL A 1 312 ? 0.898 -6.879 -1.396 1 93.69 312 VAL A C 1
ATOM 2416 O O . VAL A 1 312 ? -0.088 -7.43 -0.901 1 93.69 312 VAL A O 1
ATOM 2419 N N . LEU A 1 313 ? 1.158 -6.922 -2.648 1 93.31 313 LEU A N 1
ATOM 2420 C CA . LEU A 1 313 ? 0.21 -7.48 -3.605 1 93.31 313 LEU A CA 1
ATOM 2421 C C . LEU A 1 313 ? 0.476 -8.969 -3.828 1 93.31 313 LEU A C 1
ATOM 2423 O O . LEU A 1 313 ? -0.462 -9.75 -3.977 1 93.31 313 LEU A O 1
ATOM 2427 N N . TYR A 1 314 ? 1.813 -9.328 -3.775 1 94.44 314 TYR A N 1
ATOM 2428 C CA . TYR A 1 314 ? 2.074 -10.648 -4.336 1 94.44 314 TYR A CA 1
ATOM 2429 C C . TYR A 1 314 ? 2.977 -11.461 -3.416 1 94.44 314 TYR A C 1
ATOM 2431 O O . TYR A 1 314 ? 3.484 -12.516 -3.807 1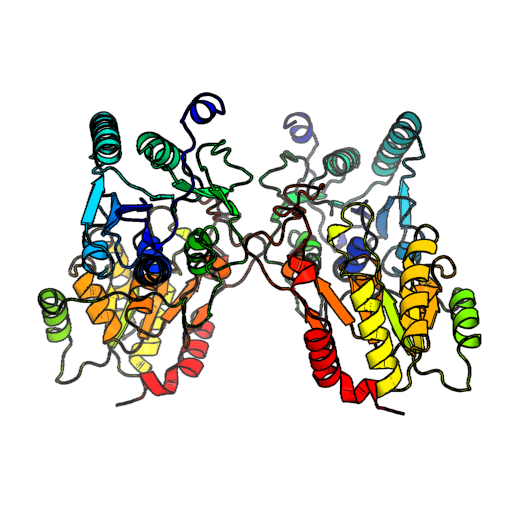 94.44 314 TYR A O 1
ATOM 2439 N N . GLY A 1 315 ? 3.199 -11.008 -2.244 1 96.69 315 GLY A N 1
ATOM 2440 C CA . GLY A 1 315 ? 3.979 -11.812 -1.318 1 96.69 315 GLY A CA 1
ATOM 2441 C C . GLY A 1 315 ? 3.367 -13.172 -1.05 1 96.69 315 GLY A C 1
ATOM 2442 O O . GLY A 1 315 ? 2.176 -13.383 -1.291 1 96.69 315 GLY A O 1
ATOM 2443 N N . PRO A 1 316 ? 4.238 -14.141 -0.643 1 97.12 316 PRO A N 1
ATOM 2444 C CA . PRO A 1 316 ? 3.656 -15.43 -0.265 1 97.12 316 PRO A CA 1
ATOM 2445 C C . PRO A 1 316 ? 2.656 -15.305 0.882 1 97.12 316 PRO A C 1
ATOM 2447 O O . PRO A 1 316 ? 2.896 -14.57 1.842 1 97.12 316 PRO A O 1
ATOM 2450 N N . VAL A 1 317 ? 1.54 -15.938 0.753 1 93.94 317 VAL A N 1
ATOM 2451 C CA . VAL A 1 317 ? 0.473 -15.859 1.747 1 93.94 317 VAL A CA 1
ATOM 2452 C C . VAL A 1 317 ? 0.655 -16.969 2.781 1 93.94 317 VAL A C 1
ATOM 2454 O O . VAL A 1 317 ? 1.026 -18.094 2.438 1 93.94 317 VAL A O 1
ATOM 2457 N N . GLY A 1 318 ? 0.335 -16.641 4.004 1 89.31 318 GLY A N 1
ATOM 2458 C CA . GLY A 1 318 ? 0.484 -17.594 5.086 1 89.31 318 GLY A CA 1
ATOM 2459 C C . GL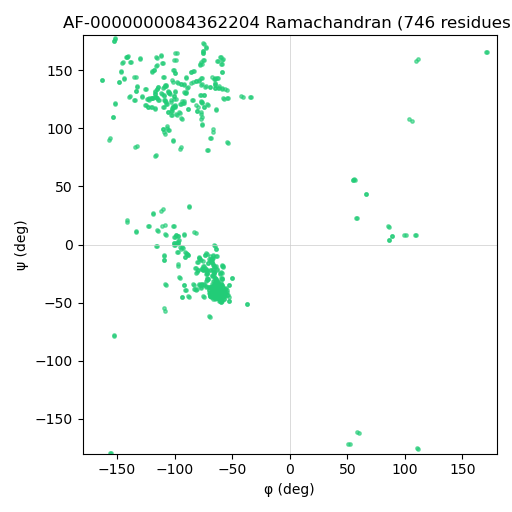Y A 1 318 ? 1.589 -17.234 6.059 1 89.31 318 GLY A C 1
ATOM 2460 O O . GLY A 1 318 ? 2.213 -16.172 5.93 1 89.31 318 GLY A O 1
ATOM 2461 N N . ASP A 1 319 ? 1.824 -18.078 6.977 1 88 319 ASP A N 1
ATOM 2462 C CA . ASP A 1 319 ? 2.809 -17.797 8.016 1 88 319 ASP A CA 1
ATOM 2463 C C . ASP A 1 319 ? 4.137 -18.5 7.719 1 88 319 ASP A C 1
ATOM 2465 O O . ASP A 1 319 ? 4.188 -19.438 6.922 1 88 319 ASP A O 1
ATOM 2469 N N . GLY A 1 320 ? 5.145 -18.016 8.281 1 92.75 320 GLY A N 1
ATOM 2470 C CA . GLY A 1 320 ? 6.434 -18.688 8.258 1 92.75 320 GLY A CA 1
ATOM 2471 C C . GLY A 1 320 ? 7.254 -18.359 7.027 1 92.75 320 GLY A C 1
ATOM 2472 O O . GLY A 1 320 ? 8.133 -19.141 6.645 1 92.75 320 GLY A O 1
ATOM 2473 N N . HIS A 1 321 ? 6.91 -17.344 6.316 1 97.75 321 HIS A N 1
ATOM 2474 C CA . HIS A 1 321 ? 7.676 -16.953 5.133 1 97.75 321 HIS A CA 1
ATOM 2475 C C . HIS A 1 321 ? 8.594 -15.781 5.434 1 97.75 321 HIS A C 1
ATOM 2477 O O . HIS A 1 321 ? 8.336 -15.008 6.359 1 97.75 321 HIS A O 1
ATOM 2483 N N . LEU A 1 322 ? 9.641 -15.719 4.781 1 98.19 322 LEU A N 1
ATOM 2484 C CA . LEU A 1 322 ? 10.578 -14.602 4.82 1 98.19 322 LEU A CA 1
ATOM 2485 C C . LEU A 1 322 ? 10.664 -13.914 3.463 1 98.19 322 LEU A C 1
ATOM 2487 O O . LEU A 1 322 ? 10.891 -14.57 2.443 1 98.19 322 LEU A O 1
ATOM 2491 N N . VAL A 1 323 ? 10.469 -12.586 3.408 1 98.44 323 VAL A N 1
ATOM 2492 C CA . VAL A 1 323 ? 10.492 -11.859 2.143 1 98.44 323 VAL A CA 1
ATOM 2493 C C . VAL A 1 323 ? 11.531 -10.75 2.205 1 98.44 323 VAL A C 1
ATOM 2495 O O . VAL A 1 323 ? 11.562 -9.969 3.162 1 98.44 323 VAL A O 1
ATOM 2498 N N . PHE A 1 324 ? 12.438 -10.734 1.287 1 98.25 324 PHE A N 1
ATOM 2499 C CA . PHE A 1 324 ? 13.383 -9.633 1.126 1 98.25 324 PHE A CA 1
ATOM 2500 C C . PHE A 1 324 ? 12.852 -8.602 0.135 1 98.25 324 PHE A C 1
ATOM 2502 O O . PHE A 1 324 ? 12.555 -8.938 -1.015 1 98.25 324 PHE A O 1
ATOM 2509 N N . HIS A 1 325 ? 12.695 -7.418 0.499 1 96.44 325 HIS A N 1
ATOM 2510 C CA . HIS A 1 325 ? 12.219 -6.297 -0.301 1 96.44 325 HIS A CA 1
ATOM 2511 C C . HIS A 1 325 ? 12.797 -4.977 0.202 1 96.44 325 HIS A C 1
ATOM 2513 O O . HIS A 1 325 ? 12.578 -4.598 1.354 1 96.44 325 HIS A O 1
ATOM 2519 N N . GLN A 1 326 ? 13.516 -4.234 -0.618 1 92.25 326 GLN A N 1
ATOM 2520 C CA . GLN A 1 326 ? 14.234 -3.035 -0.194 1 92.25 326 GLN A CA 1
ATOM 2521 C C . GLN A 1 326 ? 13.305 -1.83 -0.123 1 92.25 326 GLN A C 1
ATOM 2523 O O . GLN A 1 326 ? 13.617 -0.833 0.529 1 92.25 326 GLN A O 1
ATOM 2528 N N . SER A 1 327 ? 12.125 -1.846 -0.805 1 89.5 327 SER A N 1
ATOM 2529 C CA . SER A 1 327 ? 11.141 -0.768 -0.786 1 89.5 327 SER A CA 1
ATOM 2530 C C . SER A 1 327 ? 11.773 0.562 -1.192 1 89.5 327 SER A C 1
ATOM 2532 O O . SER A 1 327 ? 11.688 1.544 -0.452 1 89.5 327 SER A O 1
ATOM 2534 N N . LEU A 1 328 ? 12.383 0.606 -2.336 1 90.94 328 LEU A N 1
ATOM 2535 C CA . LEU A 1 328 ? 12.977 1.822 -2.879 1 90.94 328 LEU A CA 1
ATOM 2536 C C . LEU A 1 328 ? 11.898 2.764 -3.408 1 90.94 328 LEU A C 1
ATOM 2538 O O . LEU A 1 328 ? 10.742 2.369 -3.555 1 90.94 328 LEU A O 1
ATOM 2542 N N . SER A 1 329 ? 12.258 4.016 -3.676 1 88.5 329 SER A N 1
ATOM 2543 C CA . SER A 1 329 ? 11.312 4.988 -4.211 1 88.5 329 SER A CA 1
ATOM 2544 C C . SER A 1 329 ? 10.742 4.523 -5.547 1 88.5 329 SER A C 1
ATOM 2546 O O . SER A 1 329 ? 9.555 4.73 -5.824 1 88.5 329 SER A O 1
ATOM 2548 N N . CYS A 1 330 ? 11.523 3.834 -6.328 1 89.31 330 CYS A N 1
ATOM 2549 C CA . CYS A 1 330 ? 11.125 3.436 -7.672 1 89.31 330 CYS A CA 1
ATOM 2550 C C . CYS A 1 330 ? 10.391 2.1 -7.648 1 89.31 330 CYS A C 1
ATOM 2552 O O . CYS A 1 330 ? 9.875 1.653 -8.68 1 89.31 330 CYS A O 1
ATOM 2554 N N . SER A 1 331 ? 10.438 1.508 -6.504 1 89.38 331 SER A N 1
ATOM 2555 C CA . SER A 1 331 ? 9.859 0.174 -6.363 1 89.38 331 SER A CA 1
ATOM 2556 C C . SER A 1 331 ? 8.586 0.209 -5.531 1 89.38 331 SER A C 1
ATOM 2558 O O . SER A 1 331 ? 8.586 0.698 -4.398 1 89.38 331 SER A O 1
ATOM 2560 N N . PRO A 1 332 ? 7.488 -0.375 -6.047 1 89.31 332 PRO A N 1
ATOM 2561 C CA . PRO A 1 332 ? 7.324 -1.216 -7.234 1 89.31 332 PRO A CA 1
ATOM 2562 C C . PRO A 1 332 ? 7.293 -0.408 -8.531 1 89.31 332 PRO A C 1
ATOM 2564 O O . PRO A 1 332 ? 6.754 0.701 -8.555 1 89.31 332 PRO A O 1
ATOM 2567 N N . CYS A 1 333 ? 7.918 -0.965 -9.508 1 86.56 333 CYS A N 1
ATOM 2568 C CA . CYS A 1 333 ? 7.922 -0.281 -10.797 1 86.56 333 CYS A CA 1
ATOM 2569 C C . CYS A 1 333 ? 7.051 -1.016 -11.805 1 86.56 333 CYS A C 1
ATOM 2571 O O . CYS A 1 333 ? 6.914 -0.576 -12.953 1 86.56 333 CYS A O 1
ATOM 2573 N N . ILE A 1 334 ? 6.68 -2.115 -11.406 1 78.12 334 ILE A N 1
ATOM 2574 C CA . ILE A 1 334 ? 5.691 -2.805 -12.227 1 78.12 334 ILE A CA 1
ATOM 2575 C C . ILE A 1 334 ? 4.312 -2.686 -11.578 1 78.12 334 ILE A C 1
ATOM 2577 O O . ILE A 1 334 ? 4.191 -2.725 -10.352 1 78.12 334 ILE A O 1
ATOM 2581 N N . ASN A 1 335 ? 3.379 -2.123 -12.344 1 62.06 335 ASN A N 1
ATOM 2582 C CA . ASN A 1 335 ? 2.047 -1.989 -11.766 1 62.06 335 ASN A CA 1
ATOM 2583 C C . ASN A 1 335 ? 0.988 -2.674 -12.625 1 62.06 335 ASN A C 1
ATOM 2585 O O . ASN A 1 335 ? 0.918 -2.439 -13.836 1 62.06 335 ASN A O 1
ATOM 2589 N N . ILE A 1 336 ? 0.411 -3.641 -11.953 1 60.12 336 ILE A N 1
ATOM 2590 C CA . ILE A 1 336 ? -0.658 -4.34 -12.656 1 60.12 336 ILE A CA 1
ATOM 2591 C C . ILE A 1 336 ? -1.641 -3.326 -13.242 1 60.12 336 ILE A C 1
ATOM 2593 O O . ILE A 1 336 ? -2.287 -3.594 -14.258 1 60.12 336 ILE A O 1
ATOM 2597 N N . GLU A 1 337 ? -1.667 -2.162 -12.453 1 57.97 337 GLU A N 1
ATOM 2598 C CA . GLU A 1 337 ? -2.629 -1.151 -12.883 1 57.97 337 GLU A CA 1
ATOM 2599 C C . GLU A 1 337 ? -2.125 -0.395 -14.109 1 57.97 337 GLU A C 1
ATOM 2601 O O . GLU A 1 337 ? -2.918 0.035 -14.953 1 57.97 337 GLU A O 1
ATOM 2606 N N . GLN A 1 338 ? -0.829 -0.213 -14.148 1 54.88 338 GLN A N 1
ATOM 2607 C CA . GLN A 1 338 ? -0.387 0.797 -15.102 1 54.88 338 GLN A CA 1
ATOM 2608 C C . GLN A 1 338 ? 0.307 0.155 -16.297 1 54.88 338 GLN A C 1
ATOM 2610 O O . GLN A 1 338 ? 0.152 0.614 -17.438 1 54.88 338 GLN A O 1
ATOM 2615 N N . SER A 1 339 ? 1.396 -0.634 -16.047 1 56.16 339 SER A N 1
ATOM 2616 C CA . SER A 1 339 ? 2.182 -1.049 -17.203 1 56.16 339 SER A CA 1
ATOM 2617 C C . SER A 1 339 ? 2.607 -2.508 -17.094 1 56.16 339 SER A C 1
ATOM 2619 O O . SER A 1 339 ? 3.004 -2.961 -16.016 1 56.16 339 SER A O 1
ATOM 2621 N N . LYS A 1 340 ? 2.285 -3.223 -18.203 1 54.69 340 LYS A N 1
ATOM 2622 C CA . LYS A 1 340 ? 2.764 -4.598 -18.297 1 54.69 340 LYS A CA 1
ATOM 2623 C C . LYS A 1 340 ? 4.266 -4.641 -18.547 1 54.69 340 LYS A C 1
ATOM 2625 O O . LYS A 1 340 ? 4.926 -5.641 -18.25 1 54.69 340 LYS A O 1
ATOM 2630 N N . HIS A 1 341 ? 4.676 -3.549 -19.047 1 63.28 341 HIS A N 1
ATOM 2631 C CA . HIS A 1 341 ? 6.105 -3.561 -19.328 1 63.28 341 HIS A CA 1
ATOM 2632 C C . HIS A 1 341 ? 6.887 -2.752 -18.297 1 63.28 341 HIS A C 1
ATOM 2634 O O . HIS A 1 341 ? 6.477 -1.648 -17.922 1 63.28 341 HIS A O 1
ATOM 2640 N N . LEU A 1 342 ? 7.852 -3.467 -17.859 1 71.81 342 LEU A N 1
ATOM 2641 C CA . LEU A 1 342 ? 8.695 -2.875 -16.828 1 71.81 342 LEU A CA 1
ATOM 2642 C C . LEU A 1 342 ? 9.711 -1.914 -17.438 1 71.81 342 LEU A C 1
ATOM 2644 O O . LEU A 1 342 ? 10.391 -2.258 -18.391 1 71.81 342 LEU A O 1
ATOM 2648 N N . LYS A 1 343 ? 9.672 -0.675 -17.094 1 77.06 343 LYS A N 1
ATOM 2649 C CA . LYS A 1 343 ? 10.742 0.282 -17.359 1 77.06 343 LYS A CA 1
ATOM 2650 C C . LYS A 1 343 ? 11.453 0.683 -16.062 1 77.06 343 LYS A C 1
ATOM 2652 O O . LYS A 1 343 ? 10.961 1.532 -15.32 1 77.06 343 LYS A O 1
ATOM 2657 N N . CYS A 1 344 ? 12.586 -0.006 -15.93 1 86 344 CYS A N 1
ATOM 2658 C CA . CYS A 1 344 ? 13.336 0.245 -14.711 1 86 344 CYS A CA 1
ATOM 2659 C C . CYS A 1 344 ? 13.852 1.681 -14.664 1 86 344 CYS A C 1
ATOM 2661 O O . CYS A 1 344 ? 14.367 2.189 -15.664 1 86 344 CYS A O 1
ATOM 2663 N N . TRP A 1 345 ? 13.695 2.291 -13.57 1 84 345 TRP A N 1
ATOM 2664 C CA . TRP A 1 345 ? 14.133 3.664 -13.344 1 84 345 TRP A CA 1
ATOM 2665 C C . TRP A 1 345 ? 15.648 3.768 -13.406 1 84 345 TRP A C 1
ATOM 2667 O O . TRP A 1 345 ? 16.188 4.805 -13.797 1 84 345 TRP A O 1
ATOM 2677 N N . HIS A 1 346 ? 16.359 2.691 -13.156 1 87.44 346 HIS A N 1
ATOM 2678 C CA . HIS A 1 346 ? 17.812 2.609 -13.141 1 87.44 346 HIS A CA 1
ATOM 2679 C C . HIS A 1 346 ? 18.328 1.693 -14.242 1 87.44 346 HIS A C 1
ATOM 2681 O O . HIS A 1 346 ? 17.547 0.937 -14.836 1 87.44 346 HIS A O 1
ATOM 2687 N N . PRO A 1 347 ? 19.641 1.866 -14.578 1 88.44 347 PRO A N 1
ATOM 2688 C CA . PRO A 1 347 ? 20.203 0.995 -15.617 1 88.44 347 PRO A CA 1
ATOM 2689 C C . PRO A 1 347 ? 20.141 -0.484 -15.242 1 88.44 347 PRO A C 1
ATOM 2691 O O . PRO A 1 347 ? 20.156 -1.349 -16.125 1 88.44 347 PRO A O 1
ATOM 2694 N N . SER A 1 348 ? 20.109 -0.72 -14 1 90.88 348 SER A N 1
ATOM 2695 C CA . SER A 1 348 ? 19.984 -2.074 -13.469 1 90.88 348 SER A CA 1
ATOM 2696 C C . SER A 1 348 ? 19.016 -2.123 -12.297 1 90.88 348 SER A C 1
ATOM 2698 O O . SER A 1 348 ? 18.688 -1.09 -11.711 1 90.88 348 SER A O 1
ATOM 2700 N N . PRO A 1 349 ? 18.453 -3.307 -12.039 1 92.62 349 PRO A N 1
ATOM 2701 C CA . PRO A 1 349 ? 17.516 -3.416 -10.914 1 92.62 349 PRO A CA 1
ATOM 2702 C C . PRO A 1 349 ? 18.219 -3.32 -9.562 1 92.62 349 PRO A C 1
ATOM 2704 O O . PRO A 1 349 ? 18.391 -4.336 -8.875 1 92.62 349 PRO A O 1
ATOM 2707 N N . ILE A 1 350 ? 18.5 -2.148 -9.125 1 93.69 350 ILE A N 1
ATOM 2708 C CA . ILE A 1 350 ? 19.219 -1.899 -7.883 1 93.69 350 ILE A CA 1
ATOM 2709 C C . ILE A 1 350 ? 18.391 -2.416 -6.699 1 93.69 350 ILE A C 1
ATOM 2711 O O . ILE A 1 350 ? 18.953 -2.695 -5.633 1 93.69 350 ILE A O 1
ATOM 2715 N N . CYS A 1 351 ? 17.094 -2.561 -6.938 1 94.25 351 CYS A N 1
ATOM 2716 C CA . CYS A 1 351 ? 16.219 -3.098 -5.902 1 94.25 351 CYS A CA 1
ATOM 2717 C C . CYS A 1 351 ? 16.578 -4.543 -5.578 1 94.25 351 CYS A C 1
ATOM 2719 O O . CYS A 1 351 ? 16.391 -4.992 -4.445 1 94.25 351 CYS A O 1
ATOM 2721 N N . GLN A 1 352 ? 17.031 -5.27 -6.527 1 95.75 352 GLN A N 1
ATOM 2722 C CA . GLN A 1 352 ? 17.5 -6.637 -6.32 1 95.75 352 GLN A CA 1
ATOM 2723 C C . GLN A 1 352 ? 18.953 -6.648 -5.828 1 95.75 352 GLN A C 1
ATOM 2725 O O . GLN A 1 352 ? 19.297 -7.398 -4.91 1 95.75 352 GLN A O 1
ATOM 2730 N N . GLU A 1 353 ? 19.781 -5.746 -6.355 1 95.44 353 GLU A N 1
ATOM 2731 C CA . GLU A 1 353 ? 21.219 -5.691 -6.082 1 95.44 353 GLU A CA 1
ATOM 2732 C C . GLU A 1 353 ? 21.484 -5.336 -4.625 1 95.44 353 GLU A C 1
ATOM 2734 O O . GLU A 1 353 ? 22.5 -5.75 -4.059 1 95.44 353 GLU A O 1
ATOM 2739 N N . ARG A 1 354 ? 20.594 -4.641 -4.016 1 94.56 354 ARG A N 1
ATOM 2740 C CA . ARG A 1 354 ? 20.812 -4.129 -2.67 1 94.56 354 ARG A CA 1
ATOM 2741 C C . ARG A 1 354 ? 20.656 -5.234 -1.63 1 94.56 354 ARG A C 1
ATOM 2743 O O . ARG A 1 354 ? 21.094 -5.082 -0.486 1 94.56 354 ARG A O 1
ATOM 2750 N N . THR A 1 355 ? 19.969 -6.293 -1.974 1 96.69 355 THR A N 1
ATOM 2751 C CA . THR A 1 355 ? 19.922 -7.445 -1.076 1 96.69 355 THR A CA 1
ATOM 2752 C C . THR A 1 355 ? 21.219 -8.242 -1.145 1 96.69 355 THR A C 1
ATOM 2754 O O . THR A 1 355 ? 21.469 -8.938 -2.133 1 96.69 355 THR A O 1
ATOM 2757 N N . ARG A 1 356 ? 21.938 -8.117 -0.039 1 96.88 356 ARG A N 1
ATOM 2758 C CA . ARG A 1 356 ? 23.234 -8.797 0.001 1 96.88 356 ARG A CA 1
ATOM 2759 C C . ARG A 1 356 ? 23.078 -10.25 0.421 1 96.88 356 ARG A C 1
ATOM 2761 O O . ARG A 1 356 ? 22.156 -10.594 1.16 1 96.88 356 ARG A O 1
ATOM 2768 N N . VAL A 1 357 ? 24.031 -11.172 -0.113 1 98.31 357 VAL A N 1
ATOM 2769 C CA . VAL A 1 357 ? 24 -12.594 0.206 1 98.31 357 VAL A CA 1
ATOM 2770 C C . VAL A 1 357 ? 24.156 -12.789 1.712 1 98.31 357 VAL A C 1
ATOM 2772 O O . VAL A 1 357 ? 23.469 -13.625 2.311 1 98.31 357 VAL A O 1
ATOM 2775 N N . GLU A 1 358 ? 25.031 -11.992 2.336 1 98 358 GLU A N 1
ATOM 2776 C CA . GLU A 1 358 ? 25.281 -12.102 3.77 1 98 358 GLU A CA 1
ATOM 2777 C C . GLU A 1 358 ? 24.016 -11.836 4.574 1 98 358 GLU A C 1
ATOM 2779 O O . GLU A 1 358 ? 23.719 -12.555 5.531 1 98 358 GLU A O 1
ATOM 2784 N N . ASP A 1 359 ? 23.297 -10.805 4.145 1 97.44 359 ASP A N 1
ATOM 2785 C CA . ASP A 1 359 ? 22.062 -10.461 4.832 1 97.44 359 ASP A CA 1
ATOM 2786 C C . ASP A 1 359 ? 21.016 -11.57 4.668 1 97.44 359 ASP A C 1
ATOM 2788 O O . ASP A 1 359 ? 20.344 -11.938 5.629 1 97.44 359 ASP A O 1
ATOM 2792 N N . ALA A 1 360 ? 20.891 -12.07 3.443 1 98.44 360 ALA A N 1
ATOM 2793 C CA . ALA A 1 360 ? 19.938 -13.141 3.172 1 98.44 360 ALA A CA 1
ATOM 2794 C C . ALA A 1 360 ? 20.297 -14.398 3.963 1 98.44 360 ALA A C 1
ATOM 2796 O O . ALA A 1 360 ? 19.422 -15 4.602 1 98.44 360 ALA A O 1
ATOM 2797 N N . PHE A 1 361 ? 21.578 -14.75 3.955 1 98.56 361 PHE A N 1
ATOM 2798 C CA . PHE A 1 361 ? 22.047 -15.945 4.652 1 98.56 361 PHE A CA 1
ATOM 2799 C C . PHE A 1 361 ? 21.766 -15.844 6.148 1 98.56 361 PHE A C 1
ATOM 2801 O O . PHE A 1 361 ? 21.203 -16.766 6.742 1 98.56 361 PHE A O 1
ATOM 2808 N N . THR A 1 362 ? 22.094 -14.727 6.738 1 98.38 362 THR A N 1
ATOM 2809 C CA . THR A 1 362 ? 21.922 -14.516 8.172 1 98.38 362 THR A CA 1
ATOM 2810 C C . THR A 1 362 ? 20.438 -14.57 8.539 1 98.38 362 THR A C 1
ATOM 2812 O O . THR A 1 362 ? 20.062 -15.227 9.516 1 98.38 362 THR A O 1
ATOM 2815 N N . ALA A 1 363 ? 19.641 -13.938 7.719 1 98.44 363 ALA A N 1
ATOM 2816 C CA . ALA A 1 363 ? 18.203 -13.914 7.992 1 98.44 363 ALA A CA 1
ATOM 2817 C C . ALA A 1 363 ? 17.594 -15.312 7.875 1 98.44 363 ALA A C 1
ATOM 2819 O O . ALA A 1 363 ? 16.75 -15.695 8.688 1 98.44 363 ALA A O 1
ATOM 2820 N N . ILE A 1 364 ? 17.984 -16.078 6.871 1 98.44 364 ILE A N 1
ATOM 2821 C CA . ILE A 1 364 ? 17.469 -17.422 6.652 1 98.44 364 ILE A CA 1
ATOM 2822 C C . ILE A 1 364 ? 17.875 -18.328 7.812 1 98.44 364 ILE A C 1
ATOM 2824 O O . ILE A 1 364 ? 17.062 -19.078 8.344 1 98.44 364 ILE A O 1
ATOM 2828 N N . CYS A 1 365 ? 19.125 -18.219 8.266 1 97.94 365 CYS A N 1
ATOM 2829 C CA . CYS A 1 365 ? 19.609 -19.016 9.383 1 97.94 365 CYS A CA 1
ATOM 2830 C C . CYS A 1 365 ? 18.844 -18.703 10.656 1 97.94 365 CYS A C 1
ATOM 2832 O O . CYS A 1 365 ? 18.5 -19.609 11.422 1 97.94 365 CYS A O 1
ATOM 2834 N N . THR A 1 366 ? 18.609 -17.469 10.844 1 97.38 366 THR A N 1
ATOM 2835 C CA . THR A 1 366 ? 17.891 -17.047 12.039 1 97.38 366 THR A CA 1
ATOM 2836 C C . THR A 1 366 ? 16.453 -17.562 12.016 1 97.38 366 THR A C 1
ATOM 2838 O O . THR A 1 366 ? 15.953 -18.078 13.016 1 97.38 366 THR A O 1
ATOM 2841 N N . ALA A 1 367 ? 15.859 -17.516 10.875 1 97.5 367 ALA A N 1
ATOM 2842 C CA . ALA A 1 367 ? 14.43 -17.828 10.773 1 97.5 367 ALA A CA 1
ATOM 2843 C C . ALA A 1 367 ? 14.203 -19.328 10.672 1 97.5 367 ALA A C 1
ATOM 2845 O O . ALA A 1 367 ? 13.188 -19.844 11.148 1 97.5 367 ALA A O 1
ATOM 2846 N N . TYR A 1 368 ? 15.133 -20.062 10 1 97.31 368 TYR A N 1
ATOM 2847 C CA . TYR A 1 368 ? 14.805 -21.438 9.625 1 97.31 368 TYR A CA 1
ATOM 2848 C C . TYR A 1 368 ? 15.828 -22.422 10.195 1 97.31 368 TYR A C 1
ATOM 2850 O O . TYR A 1 368 ? 15.898 -23.578 9.758 1 97.31 368 TYR A O 1
ATOM 2858 N N . ASP A 1 369 ? 16.609 -21.969 11.156 1 95.19 369 ASP A N 1
ATOM 2859 C CA . ASP A 1 369 ? 17.625 -22.844 11.727 1 95.19 369 ASP A CA 1
ATOM 2860 C C . ASP A 1 369 ? 17.031 -24.156 12.219 1 95.19 369 ASP A C 1
ATOM 2862 O O . ASP A 1 369 ? 17.609 -25.219 12.023 1 95.19 369 ASP A O 1
ATOM 2866 N N . GLY A 1 370 ? 15.914 -24.047 12.875 1 92.31 370 GLY A N 1
ATOM 2867 C CA . GLY A 1 370 ? 15.273 -25.234 13.406 1 92.31 370 GLY A CA 1
ATOM 2868 C C . GLY A 1 370 ? 14.898 -26.234 12.336 1 92.31 370 GLY A C 1
ATOM 2869 O O . GLY A 1 370 ? 15.172 -27.438 12.484 1 92.31 370 GLY A O 1
ATOM 2870 N N . VAL A 1 371 ? 14.391 -25.828 11.258 1 92.38 371 VAL A N 1
ATOM 2871 C CA . VAL A 1 371 ? 13.922 -26.688 10.18 1 92.38 371 VAL A CA 1
ATOM 2872 C C . VAL A 1 371 ? 15.109 -27.203 9.383 1 92.38 371 VAL A C 1
ATOM 2874 O O . VAL A 1 371 ? 15.125 -28.375 8.969 1 92.38 371 VAL A O 1
ATOM 2877 N N . LEU A 1 372 ? 16.094 -26.375 9.219 1 94.31 372 LEU A N 1
ATOM 2878 C CA . LEU A 1 372 ? 17.234 -26.719 8.367 1 94.31 372 LEU A CA 1
ATOM 2879 C C . LEU A 1 372 ? 18.203 -27.641 9.109 1 94.31 372 LEU A C 1
ATOM 2881 O O . LEU A 1 372 ? 18.969 -28.375 8.484 1 94.31 372 LEU A O 1
ATOM 2885 N N . SER A 1 373 ? 18.125 -27.594 10.445 1 91.19 373 SER A N 1
ATOM 2886 C CA . SER A 1 373 ? 19.062 -28.391 11.242 1 91.19 373 SER A CA 1
ATOM 2887 C C . SER A 1 373 ? 18.438 -29.719 11.672 1 91.19 373 SER A C 1
ATOM 2889 O O . SER A 1 373 ? 19.125 -30.625 12.125 1 91.19 373 SER A O 1
ATOM 2891 N N . ALA A 1 374 ? 17.188 -29.781 11.586 1 84.38 374 ALA A N 1
ATOM 2892 C CA . ALA A 1 374 ? 16.516 -31 12.055 1 84.38 374 ALA A CA 1
ATOM 2893 C C . ALA A 1 374 ? 16.906 -32.188 11.211 1 84.38 374 ALA A C 1
ATOM 2895 O O . ALA A 1 374 ? 17 -32.094 9.984 1 84.38 374 ALA A O 1
ATOM 2896 N N . PRO A 1 375 ? 17.109 -33.312 12.031 1 74.06 375 PRO A N 1
ATOM 2897 C CA . PRO A 1 375 ? 17.5 -34.5 11.297 1 74.06 375 PRO A CA 1
ATOM 2898 C C . PRO A 1 375 ? 16.344 -35.156 10.547 1 74.06 375 PRO A C 1
ATOM 2900 O O . PRO A 1 375 ? 15.18 -35 10.953 1 74.06 375 PRO A O 1
ATOM 2903 N N . MET B 1 1 ? 3.992 19.453 -23.922 1 33.97 1 MET B N 1
ATOM 2904 C CA . MET B 1 1 ? 4.809 20.562 -23.438 1 33.97 1 MET B CA 1
ATOM 2905 C C . MET B 1 1 ? 6.281 20.172 -23.391 1 33.97 1 MET B C 1
ATOM 2907 O O . MET B 1 1 ? 6.992 20.516 -22.453 1 33.97 1 MET B O 1
ATOM 2911 N N . HIS B 1 2 ? 6.617 19.203 -24.125 1 43.56 2 HIS B N 1
ATOM 2912 C CA . HIS B 1 2 ? 8.008 18.766 -24.25 1 43.56 2 HIS B CA 1
ATOM 2913 C C . HIS B 1 2 ? 8.883 19.906 -24.766 1 43.56 2 HIS B C 1
ATOM 2915 O O . HIS B 1 2 ? 10.109 19.766 -24.828 1 43.56 2 HIS B O 1
ATOM 2921 N N . LEU B 1 3 ? 8.258 20.828 -25.312 1 41.81 3 LEU B N 1
ATOM 2922 C CA . LEU B 1 3 ? 9.016 21.672 -26.25 1 41.81 3 LEU B CA 1
ATOM 2923 C C . LEU B 1 3 ? 10.039 22.516 -25.5 1 41.81 3 LEU B C 1
ATOM 2925 O O . LEU B 1 3 ? 11.188 22.625 -25.922 1 41.81 3 LEU B O 1
ATOM 2929 N N . PRO B 1 4 ? 9.57 23.391 -24.609 1 47.47 4 PRO B N 1
ATOM 2930 C CA . PRO B 1 4 ? 10.461 24.5 -24.266 1 47.47 4 PRO B CA 1
ATOM 2931 C C . PRO B 1 4 ? 11.586 24.078 -23.328 1 47.47 4 PRO B C 1
ATOM 2933 O O . PRO B 1 4 ? 12.57 24.812 -23.156 1 47.47 4 PRO B O 1
ATOM 2936 N N . ALA B 1 5 ? 11.398 23 -22.656 1 51.12 5 ALA B N 1
ATOM 2937 C CA . ALA B 1 5 ? 12.414 22.703 -21.641 1 51.12 5 ALA B CA 1
ATOM 2938 C C . ALA B 1 5 ? 13.727 22.266 -22.281 1 51.12 5 ALA B C 1
ATOM 2940 O O . ALA B 1 5 ? 14.797 22.406 -21.688 1 51.12 5 ALA B O 1
ATOM 2941 N N . LYS B 1 6 ? 13.711 21.75 -23.453 1 49.47 6 LYS B N 1
ATOM 2942 C CA . LYS B 1 6 ? 14.906 21.266 -24.141 1 49.47 6 LYS B CA 1
ATOM 2943 C C . LYS B 1 6 ? 15.859 22.406 -24.453 1 49.47 6 LYS B C 1
ATOM 2945 O O . LYS B 1 6 ? 17.047 22.188 -24.719 1 49.47 6 LYS B O 1
ATOM 2950 N N . PHE B 1 7 ? 15.312 23.625 -24.422 1 49.94 7 PHE B N 1
ATOM 2951 C CA . PHE B 1 7 ? 16.125 24.766 -24.844 1 49.94 7 PHE B CA 1
ATOM 2952 C C . PHE B 1 7 ? 16.734 25.453 -23.625 1 49.94 7 PHE B C 1
ATOM 2954 O O . PHE B 1 7 ? 17.453 26.453 -23.766 1 49.94 7 PHE B O 1
ATOM 2961 N N . ILE B 1 8 ? 16.375 25.062 -22.469 1 53.72 8 ILE B N 1
ATOM 2962 C CA . ILE B 1 8 ? 16.984 25.688 -21.297 1 53.72 8 ILE B CA 1
ATOM 2963 C C . ILE B 1 8 ? 18.391 25.125 -21.078 1 53.72 8 ILE B C 1
ATOM 2965 O O . ILE B 1 8 ? 18.578 23.922 -21.016 1 53.72 8 ILE B O 1
ATOM 2969 N N . PRO B 1 9 ? 19.484 25.953 -21.234 1 56.66 9 PRO B N 1
ATOM 2970 C CA . PRO B 1 9 ? 20.828 25.469 -20.953 1 56.66 9 PRO B CA 1
ATOM 2971 C C . PRO B 1 9 ? 20.891 24.609 -19.672 1 56.66 9 PRO B C 1
ATOM 2973 O O . PRO B 1 9 ? 20.234 24.938 -18.688 1 56.66 9 PRO B O 1
ATOM 2976 N N . ARG B 1 10 ? 21.438 23.453 -19.766 1 62.56 10 ARG B N 1
ATOM 2977 C CA . ARG B 1 10 ? 21.578 22.594 -18.594 1 62.56 10 ARG B CA 1
ATOM 2978 C C . ARG B 1 10 ? 22.953 22.75 -17.969 1 62.56 10 ARG B C 1
ATOM 2980 O O . ARG B 1 10 ? 23.922 22.109 -18.375 1 62.56 10 ARG B O 1
ATOM 2987 N N . PRO B 1 11 ? 23.062 23.812 -17.156 1 66.88 11 PRO B N 1
ATOM 2988 C CA . PRO B 1 11 ? 24.328 23.844 -16.422 1 66.88 11 PRO B CA 1
ATOM 2989 C C . PRO B 1 11 ? 24.547 22.594 -15.578 1 66.88 11 PRO B C 1
ATOM 2991 O O . PRO B 1 11 ? 23.609 21.828 -15.344 1 66.88 11 PRO B O 1
ATOM 2994 N N . LYS B 1 12 ? 25.906 22.375 -15.234 1 76 12 LYS B N 1
ATOM 2995 C CA . LYS B 1 12 ? 26.281 21.25 -14.375 1 76 12 LYS B CA 1
ATOM 2996 C C . LYS B 1 12 ? 25.516 21.312 -13.047 1 76 12 LYS B C 1
ATOM 2998 O O . LYS B 1 12 ? 25.344 22.375 -12.477 1 76 12 LYS B O 1
ATOM 3003 N N . ASP B 1 13 ? 24.969 20.219 -12.594 1 86.62 13 ASP B N 1
ATOM 3004 C CA . ASP B 1 13 ? 24.281 20.109 -11.305 1 86.62 13 ASP B CA 1
ATOM 3005 C C . ASP B 1 13 ? 25.188 20.578 -10.172 1 86.62 13 ASP B C 1
ATOM 3007 O O . ASP B 1 13 ? 26.359 20.203 -10.102 1 86.62 13 ASP B O 1
ATOM 3011 N N . PRO B 1 14 ? 24.688 21.5 -9.406 1 89.56 14 PRO B N 1
ATOM 3012 C CA . PRO B 1 14 ? 25.5 21.938 -8.281 1 89.56 14 PRO B CA 1
ATOM 3013 C C . PRO B 1 14 ? 25.703 20.844 -7.23 1 89.56 14 PRO B C 1
ATOM 3015 O O . PRO B 1 14 ? 24.797 20.031 -7.004 1 89.56 14 PRO B O 1
ATOM 3018 N N . THR B 1 15 ? 26.922 20.812 -6.645 1 89.5 15 THR B N 1
ATOM 3019 C CA . THR B 1 15 ? 27.156 19.984 -5.461 1 89.5 15 THR B CA 1
ATOM 3020 C C . THR B 1 15 ? 26.516 20.609 -4.23 1 89.5 15 THR B C 1
ATOM 3022 O O . THR B 1 15 ? 26.172 21.797 -4.23 1 89.5 15 THR B O 1
ATOM 3025 N N . PRO B 1 16 ? 26.281 19.844 -3.252 1 90.94 16 PRO B N 1
ATOM 3026 C CA . PRO B 1 16 ? 25.594 20.359 -2.062 1 90.94 16 PRO B CA 1
ATOM 3027 C C . PRO B 1 16 ? 26.266 21.609 -1.489 1 90.94 16 PRO B C 1
ATOM 3029 O O . PRO B 1 16 ? 25.578 22.531 -1.048 1 90.94 16 PRO B O 1
ATOM 3032 N N . ASP B 1 17 ? 27.547 21.656 -1.57 1 91.69 17 ASP B N 1
ATOM 3033 C CA . ASP B 1 17 ? 28.281 22.797 -1.015 1 91.69 17 ASP B CA 1
ATOM 3034 C C . ASP B 1 17 ? 28.141 24.031 -1.896 1 91.69 17 ASP B C 1
ATOM 3036 O O . ASP B 1 17 ? 28.375 25.156 -1.44 1 91.69 17 ASP B O 1
ATOM 3040 N N . GLN B 1 18 ? 27.766 23.844 -3.076 1 92.75 18 GLN B N 1
ATOM 3041 C CA . GLN B 1 18 ? 27.656 24.938 -4.043 1 92.75 18 GLN B CA 1
ATOM 3042 C C . GLN B 1 18 ? 26.25 25.547 -4.02 1 92.75 18 GLN B C 1
ATOM 3044 O O . GLN B 1 18 ? 26.031 26.609 -4.59 1 92.75 18 GLN B O 1
ATOM 3049 N N . VAL B 1 19 ? 25.391 24.891 -3.365 1 94.94 19 VAL B N 1
ATOM 3050 C CA . VAL B 1 19 ? 24.016 25.391 -3.314 1 94.94 19 VAL B CA 1
ATOM 3051 C C . VAL B 1 19 ? 23.938 26.562 -2.338 1 94.94 19 VAL B C 1
ATOM 3053 O O . VAL B 1 19 ? 24.234 26.422 -1.152 1 94.94 19 VAL B O 1
ATOM 3056 N N . GLN B 1 20 ? 23.5 27.672 -2.861 1 95.25 20 GLN B N 1
ATOM 3057 C CA . GLN B 1 20 ? 23.391 28.859 -2.031 1 95.25 20 GLN B CA 1
ATOM 3058 C C . GLN B 1 20 ? 21.922 29.188 -1.734 1 95.25 20 GLN B C 1
ATOM 3060 O O . GLN B 1 20 ? 21.625 29.781 -0.694 1 95.25 20 GLN B O 1
ATOM 3065 N N . LYS B 1 21 ? 21.094 28.922 -2.654 1 95.88 21 LYS B N 1
ATOM 3066 C CA . LYS B 1 21 ? 19.672 29.188 -2.494 1 95.88 21 LYS B CA 1
ATOM 3067 C C . LYS B 1 21 ? 18.828 28.016 -2.971 1 95.88 21 LYS B C 1
ATOM 3069 O O . LYS B 1 21 ? 18.969 27.562 -4.105 1 95.88 21 LYS B O 1
ATOM 3074 N N . LEU B 1 22 ? 18.031 27.547 -2.127 1 96.19 22 LEU B N 1
ATOM 3075 C CA . LEU B 1 22 ? 17.109 26.453 -2.4 1 96.19 22 LEU B CA 1
ATOM 3076 C C . LEU B 1 22 ? 15.664 26.922 -2.297 1 96.19 22 LEU B C 1
ATOM 3078 O O . LEU B 1 22 ? 15.273 27.531 -1.297 1 96.19 22 LEU B O 1
ATOM 3082 N N . LEU B 1 23 ? 14.867 26.703 -3.332 1 95.69 23 LEU B N 1
ATOM 3083 C CA . LEU B 1 23 ? 13.438 27 -3.301 1 95.69 23 LEU B CA 1
ATOM 3084 C C . LEU B 1 23 ? 12.617 25.719 -3.244 1 95.69 23 LEU B C 1
ATOM 3086 O O . LEU B 1 23 ? 12.766 24.844 -4.098 1 95.69 23 LEU B O 1
ATOM 3090 N N . VAL B 1 24 ? 11.82 25.594 -2.258 1 95.88 24 VAL B N 1
ATOM 3091 C CA . VAL B 1 24 ? 10.875 24.5 -2.137 1 95.88 24 VAL B CA 1
ATOM 3092 C C . VAL B 1 24 ? 9.461 24.984 -2.43 1 95.88 24 VAL B C 1
ATOM 3094 O O . VAL B 1 24 ? 9.031 26.016 -1.898 1 95.88 24 VAL B O 1
ATOM 3097 N N . ILE B 1 25 ? 8.766 24.234 -3.281 1 93.25 25 ILE B N 1
ATOM 3098 C CA . ILE B 1 25 ? 7.395 24.594 -3.613 1 93.25 25 ILE B CA 1
ATOM 3099 C C . ILE B 1 25 ? 6.434 23.594 -2.977 1 93.25 25 ILE B C 1
ATOM 3101 O O . ILE B 1 25 ? 6.559 22.375 -3.191 1 93.25 25 ILE B O 1
ATOM 3105 N N . LYS B 1 26 ? 5.504 24.062 -2.205 1 93.62 26 LYS B N 1
ATOM 3106 C CA . LYS B 1 26 ? 4.406 23.281 -1.632 1 93.62 26 LYS B CA 1
ATOM 3107 C C . LYS B 1 26 ? 3.199 24.172 -1.344 1 93.62 26 LYS B C 1
ATOM 3109 O O . LYS B 1 26 ? 3.193 24.922 -0.365 1 93.62 26 LYS B O 1
ATOM 3114 N N . PHE B 1 27 ? 2.15 24 -2.105 1 86.5 27 PHE B N 1
ATOM 3115 C CA . PHE B 1 27 ? 1.047 24.953 -2.055 1 86.5 27 PHE B CA 1
ATOM 3116 C C . PHE B 1 27 ? -0.021 24.484 -1.069 1 86.5 27 PHE B C 1
ATOM 3118 O O . PHE B 1 27 ? -0.487 25.281 -0.239 1 86.5 27 PHE B O 1
ATOM 3125 N N . PHE B 1 28 ? -0.361 23.203 -1.139 1 77.69 28 PHE B N 1
ATOM 3126 C CA . PHE B 1 28 ? -1.563 22.828 -0.407 1 77.69 28 PHE B CA 1
ATOM 3127 C C . PHE B 1 28 ? -1.211 21.984 0.811 1 77.69 28 PHE B C 1
ATOM 3129 O O . PHE B 1 28 ? -0.309 21.141 0.752 1 77.69 28 PHE B O 1
ATOM 3136 N N . GLY B 1 29 ? -1.907 22.406 1.896 1 80.88 29 GLY B N 1
ATOM 3137 C CA . GLY B 1 29 ? -2.025 21.453 2.977 1 80.88 29 GLY B CA 1
ATOM 3138 C C . GLY B 1 29 ? -1.114 21.75 4.152 1 80.88 29 GLY B C 1
ATOM 3139 O O . GLY B 1 29 ? 0.104 21.594 4.059 1 80.88 29 GLY B O 1
ATOM 3140 N N . ILE B 1 30 ? -1.766 22.219 5.293 1 90.31 30 ILE B N 1
ATOM 3141 C CA . ILE B 1 30 ? -1.048 22.406 6.551 1 90.31 30 ILE B CA 1
ATOM 3142 C C . ILE B 1 30 ? -0.388 21.078 6.961 1 90.31 30 ILE B C 1
ATOM 3144 O O . ILE B 1 30 ? 0.789 21.062 7.328 1 90.31 30 ILE B O 1
ATOM 3148 N N . GLY B 1 31 ? -1.149 20.047 6.777 1 93.25 31 GLY B N 1
ATOM 3149 C CA . GLY B 1 31 ? -0.628 18.734 7.121 1 93.25 31 GLY B CA 1
ATOM 3150 C C . GLY B 1 31 ? 0.567 18.328 6.281 1 93.25 31 GLY B C 1
ATOM 3151 O O . GLY B 1 31 ? 1.557 17.812 6.809 1 93.25 31 GLY B O 1
ATOM 3152 N N . SER B 1 32 ? 0.493 18.641 5.039 1 93.25 32 SER B N 1
ATOM 3153 C CA . SER B 1 32 ? 1.58 18.281 4.137 1 93.25 32 SER B CA 1
ATOM 3154 C C . SER B 1 32 ? 2.852 19.047 4.465 1 93.25 32 SER B C 1
ATOM 3156 O O . SER B 1 32 ? 3.957 18.516 4.359 1 93.25 32 SER B O 1
ATOM 3158 N N . LEU B 1 33 ? 2.672 20.297 4.789 1 96.25 33 LEU B N 1
ATOM 3159 C CA . LEU B 1 33 ? 3.842 21.094 5.152 1 96.25 33 LEU B CA 1
ATOM 3160 C C . LEU B 1 33 ? 4.504 20.547 6.41 1 96.25 33 LEU B C 1
ATOM 3162 O O . LEU B 1 33 ? 5.73 20.484 6.5 1 96.25 33 LEU B O 1
ATOM 3166 N N . VAL B 1 34 ? 3.658 20.141 7.359 1 97 34 VAL B N 1
ATOM 3167 C CA . VAL B 1 34 ? 4.195 19.531 8.57 1 97 34 VAL B CA 1
ATOM 3168 C C . VAL B 1 34 ? 4.949 18.25 8.219 1 97 34 VAL B C 1
ATOM 3170 O O . VAL B 1 34 ? 6.07 18.031 8.688 1 97 34 VAL B O 1
ATOM 3173 N N . LEU B 1 35 ? 4.395 17.484 7.355 1 96.56 35 LEU B N 1
ATOM 3174 C CA . LEU B 1 35 ? 4.969 16.203 6.965 1 96.56 35 LEU B CA 1
ATOM 3175 C C . LEU B 1 35 ? 6.242 16.406 6.152 1 96.56 35 LEU B C 1
ATOM 3177 O O . LEU B 1 35 ? 7.031 15.469 5.988 1 96.56 35 LEU B O 1
ATOM 3181 N N . ALA B 1 36 ? 6.52 17.609 5.695 1 96.56 36 ALA B N 1
ATOM 3182 C CA . ALA B 1 36 ? 7.699 17.938 4.895 1 96.56 36 ALA B CA 1
ATOM 3183 C C . ALA B 1 36 ? 8.867 18.344 5.785 1 96.56 36 ALA B C 1
ATOM 3185 O O . ALA B 1 36 ? 9.992 18.516 5.305 1 96.56 36 ALA B O 1
ATOM 3186 N N . THR B 1 37 ? 8.695 18.5 7.082 1 96.62 37 THR B N 1
ATOM 3187 C CA . THR B 1 37 ? 9.711 19.078 7.957 1 96.62 37 THR B CA 1
ATOM 3188 C C . THR B 1 37 ? 10.938 18.172 8.031 1 96.62 37 THR B C 1
ATOM 3190 O O . THR B 1 37 ? 12.07 18.656 8.133 1 96.62 37 THR B O 1
ATOM 3193 N N . PRO B 1 38 ? 10.773 16.844 7.98 1 95.44 38 PRO B N 1
ATOM 3194 C CA . PRO B 1 38 ? 11.984 16.016 7.938 1 95.44 38 PRO B CA 1
ATOM 3195 C C . PRO B 1 38 ? 12.844 16.297 6.707 1 95.44 38 PRO B C 1
ATOM 3197 O O . PRO B 1 38 ? 14.078 16.297 6.801 1 95.44 38 PRO B O 1
ATOM 3200 N N . PHE B 1 39 ? 12.211 16.531 5.605 1 95.62 39 PHE B N 1
ATOM 3201 C CA . PHE B 1 39 ? 12.953 16.938 4.418 1 95.62 39 PHE B CA 1
ATOM 3202 C C . PHE B 1 39 ? 13.711 18.234 4.668 1 95.62 39 PHE B C 1
ATOM 3204 O O . PHE B 1 39 ? 14.891 18.344 4.332 1 95.62 39 PHE B O 1
ATOM 3211 N N . LEU B 1 40 ? 13.023 19.219 5.195 1 96 40 LEU B N 1
ATOM 3212 C CA . LEU B 1 40 ? 13.633 20.516 5.438 1 96 40 LEU B CA 1
ATOM 3213 C C . LEU B 1 40 ? 14.828 20.391 6.375 1 96 40 LEU B C 1
ATOM 3215 O O . LEU B 1 40 ? 15.867 21.016 6.148 1 96 40 LEU B O 1
ATOM 3219 N N . ARG B 1 41 ? 14.695 19.609 7.391 1 94.25 41 ARG B N 1
ATOM 3220 C CA . ARG B 1 41 ? 15.797 19.375 8.32 1 94.25 41 ARG B CA 1
ATOM 3221 C C . ARG B 1 41 ? 16.984 18.719 7.621 1 94.25 41 ARG B C 1
ATOM 3223 O O . ARG B 1 41 ? 18.125 19.125 7.809 1 94.25 41 ARG B O 1
ATOM 3230 N N . ALA B 1 42 ? 16.688 17.75 6.836 1 93.81 42 ALA B N 1
ATOM 3231 C CA . ALA B 1 42 ? 17.734 17.062 6.094 1 93.81 42 ALA B CA 1
ATOM 3232 C C . ALA B 1 42 ? 18.406 18 5.09 1 93.81 42 ALA B C 1
ATOM 3234 O O . ALA B 1 42 ? 19.625 17.969 4.906 1 93.81 42 ALA B O 1
ATOM 3235 N N . ALA B 1 43 ? 17.562 18.812 4.434 1 94.25 43 ALA B N 1
ATOM 3236 C CA . ALA B 1 43 ? 18.094 19.781 3.48 1 94.25 43 ALA B CA 1
ATOM 3237 C C . ALA B 1 43 ? 19.031 20.781 4.164 1 94.25 43 ALA B C 1
ATOM 3239 O O . ALA B 1 43 ? 20.094 21.109 3.621 1 94.25 43 ALA B O 1
ATOM 3240 N N . ARG B 1 44 ? 18.656 21.203 5.336 1 94 44 ARG B N 1
ATOM 3241 C CA . ARG B 1 44 ? 19.5 22.109 6.102 1 94 44 ARG B CA 1
ATOM 3242 C C . ARG B 1 44 ? 20.875 21.5 6.379 1 94 44 ARG B C 1
ATOM 3244 O O . ARG B 1 44 ? 21.891 22.172 6.262 1 94 44 ARG B O 1
ATOM 3251 N N . ALA B 1 45 ? 20.844 20.266 6.746 1 90.81 45 ALA B N 1
ATOM 3252 C CA . ALA B 1 45 ? 22.094 19.547 7.043 1 90.81 45 ALA B CA 1
ATOM 3253 C C . ALA B 1 45 ? 22.906 19.328 5.773 1 90.81 45 ALA B C 1
ATOM 3255 O O . ALA B 1 45 ? 24.141 19.406 5.797 1 90.81 45 ALA B O 1
ATOM 3256 N N . ARG B 1 46 ? 22.266 19.078 4.688 1 91.88 46 ARG B N 1
ATOM 3257 C CA . ARG B 1 46 ? 22.906 18.719 3.432 1 91.88 46 ARG B CA 1
ATOM 3258 C C . ARG B 1 46 ? 23.469 19.953 2.727 1 91.88 46 ARG B C 1
ATOM 3260 O O . ARG B 1 46 ? 24.484 19.875 2.045 1 91.88 46 ARG B O 1
ATOM 3267 N N . PHE B 1 47 ? 22.734 21.078 2.883 1 94.44 47 PHE B N 1
ATOM 3268 C CA . PHE B 1 47 ? 23.125 22.328 2.248 1 94.44 47 PHE B CA 1
ATOM 3269 C C . PHE B 1 47 ? 23.453 23.391 3.295 1 94.44 47 PHE B C 1
ATOM 3271 O O . PHE B 1 47 ? 22.766 24.406 3.404 1 94.44 47 PHE B O 1
ATOM 3278 N N . PRO B 1 48 ? 24.562 23.297 3.879 1 91.75 48 PRO B N 1
ATOM 3279 C CA . PRO B 1 48 ? 24.875 24.125 5.039 1 91.75 48 PRO B CA 1
ATOM 3280 C C . PRO B 1 48 ? 24.969 25.609 4.695 1 91.75 48 PRO B C 1
ATOM 3282 O O . PRO B 1 48 ? 24.719 26.469 5.555 1 91.75 48 PRO B O 1
ATOM 3285 N N . ASN B 1 49 ? 25.234 25.906 3.469 1 93.94 49 ASN B N 1
ATOM 3286 C CA . ASN B 1 49 ? 25.406 27.312 3.092 1 93.94 49 ASN B CA 1
ATOM 3287 C C . ASN B 1 49 ? 24.156 27.875 2.426 1 93.94 49 ASN B C 1
ATOM 3289 O O . ASN B 1 49 ? 24.109 29.062 2.094 1 93.94 49 ASN B O 1
ATOM 3293 N N . ALA B 1 50 ? 23.172 27.109 2.281 1 96.06 50 ALA B N 1
ATOM 3294 C CA . ALA B 1 50 ? 22.047 27.5 1.442 1 96.06 50 ALA B CA 1
ATOM 3295 C C . ALA B 1 50 ? 20.969 28.203 2.266 1 96.06 50 ALA B C 1
ATOM 3297 O O . ALA B 1 50 ? 20.688 27.812 3.398 1 96.06 50 ALA B O 1
ATOM 3298 N N . GLU B 1 51 ? 20.453 29.25 1.702 1 97.06 51 GLU B N 1
ATOM 3299 C CA . GLU B 1 51 ? 19.172 29.766 2.16 1 97.06 51 GLU B CA 1
ATOM 3300 C C . GLU B 1 51 ? 18.031 28.875 1.675 1 97.06 51 GLU B C 1
ATOM 3302 O O . GLU B 1 51 ? 17.922 28.594 0.479 1 97.06 51 GLU B O 1
ATOM 3307 N N . ILE B 1 52 ? 17.219 28.5 2.602 1 97.62 52 ILE B N 1
ATOM 3308 C CA . ILE B 1 52 ? 16.078 27.656 2.238 1 97.62 52 ILE B CA 1
ATOM 3309 C C . ILE B 1 52 ? 14.812 28.5 2.188 1 97.62 52 ILE B C 1
ATOM 3311 O O . ILE B 1 52 ? 14.375 29.031 3.211 1 97.62 52 ILE B O 1
ATOM 3315 N N . HIS B 1 53 ? 14.211 28.609 0.992 1 96.62 53 HIS B N 1
ATOM 3316 C CA . HIS B 1 53 ? 12.984 29.359 0.742 1 96.62 53 HIS B CA 1
ATOM 3317 C C . HIS B 1 53 ? 11.812 28.422 0.47 1 96.62 53 HIS B C 1
ATOM 3319 O O . HIS B 1 53 ? 11.984 27.359 -0.135 1 96.62 53 HIS B O 1
ATOM 3325 N N . LEU B 1 54 ? 10.641 28.828 0.953 1 96.25 54 LEU B N 1
ATOM 3326 C CA . LEU B 1 54 ? 9.406 28.094 0.67 1 96.25 54 LEU B CA 1
ATOM 3327 C C . LEU B 1 54 ? 8.414 28.984 -0.077 1 96.25 54 LEU B C 1
ATOM 3329 O O . LEU B 1 54 ? 8.195 30.141 0.298 1 96.25 54 LEU B O 1
ATOM 3333 N N . LEU B 1 55 ? 7.977 28.5 -1.168 1 93.56 55 LEU B N 1
ATOM 3334 C CA . LEU B 1 55 ? 6.848 29.094 -1.868 1 93.56 55 LEU B CA 1
ATOM 3335 C C . LEU B 1 55 ? 5.559 28.328 -1.581 1 93.56 55 LEU B C 1
ATOM 3337 O O . LEU B 1 55 ? 5.449 27.156 -1.903 1 93.56 55 LEU B O 1
ATOM 3341 N N . THR B 1 56 ? 4.562 29.047 -0.994 1 93.44 56 THR B N 1
ATOM 3342 C CA . THR B 1 56 ? 3.32 28.406 -0.583 1 93.44 56 THR B CA 1
ATOM 3343 C C . THR B 1 56 ? 2.16 29.391 -0.606 1 93.44 56 THR B C 1
ATOM 3345 O O . THR B 1 56 ? 2.326 30.547 -1.014 1 93.44 56 THR B O 1
ATOM 3348 N N . LEU B 1 57 ? 1.001 28.891 -0.299 1 90.62 57 LEU B N 1
ATOM 3349 C CA . LEU B 1 57 ? -0.178 29.75 -0.255 1 90.62 57 LEU B CA 1
ATOM 3350 C C . LEU B 1 57 ? -0.211 30.562 1.035 1 90.62 57 LEU B C 1
ATOM 3352 O O . LEU B 1 57 ? 0.303 30.125 2.064 1 90.62 57 LEU B O 1
ATOM 3356 N N . SER B 1 58 ? -0.902 31.719 0.993 1 91 58 SER B N 1
ATOM 3357 C CA . SER B 1 58 ? -0.981 32.594 2.152 1 91 58 SER B CA 1
ATOM 3358 C C . SER B 1 58 ? -1.771 31.953 3.285 1 91 58 SER B C 1
ATOM 3360 O O . SER B 1 58 ? -1.577 32.281 4.457 1 91 58 SER B O 1
ATOM 3362 N N . SER B 1 59 ? -2.586 31.016 2.951 1 88.5 59 SER B N 1
ATOM 3363 C CA . SER B 1 59 ? -3.369 30.297 3.953 1 88.5 59 SER B CA 1
ATOM 3364 C C . SER B 1 59 ? -2.477 29.453 4.859 1 88.5 59 SER B C 1
ATOM 3366 O O . SER B 1 59 ? -2.912 29 5.922 1 88.5 59 SER B O 1
ATOM 3368 N N . ASN B 1 60 ? -1.198 29.297 4.492 1 93.44 60 ASN B N 1
ATOM 3369 C CA . ASN B 1 60 ? -0.27 28.469 5.258 1 93.44 60 ASN B CA 1
ATOM 3370 C C . ASN B 1 60 ? 0.639 29.328 6.145 1 93.44 60 ASN B C 1
ATOM 3372 O O . ASN B 1 60 ? 1.636 28.828 6.672 1 93.44 60 ASN B O 1
ATOM 3376 N N . ARG B 1 61 ? 0.336 30.547 6.375 1 92.69 61 ARG B N 1
ATOM 3377 C CA . ARG B 1 61 ? 1.196 31.5 7.086 1 92.69 61 ARG B CA 1
ATOM 3378 C C . ARG B 1 61 ? 1.471 31.031 8.508 1 92.69 61 ARG B C 1
ATOM 3380 O O . ARG B 1 61 ? 2.619 31.016 8.953 1 92.69 61 ARG B O 1
ATOM 3387 N N . GLU B 1 62 ? 0.482 30.594 9.203 1 91.38 62 GLU B N 1
ATOM 3388 C CA . GLU B 1 62 ? 0.625 30.234 10.609 1 91.38 62 GLU B CA 1
ATOM 3389 C C . GLU B 1 62 ? 1.529 29.016 10.781 1 91.38 62 GLU B C 1
ATOM 3391 O O . GLU B 1 62 ? 2.357 28.984 11.695 1 91.38 62 GLU B O 1
ATOM 3396 N N . ILE B 1 63 ? 1.391 28.062 9.844 1 95 63 ILE B N 1
ATOM 3397 C CA . ILE B 1 63 ? 2.174 26.844 10.008 1 95 63 ILE B CA 1
ATOM 3398 C C . ILE B 1 63 ? 3.635 27.109 9.656 1 95 63 ILE B C 1
ATOM 3400 O O . ILE B 1 63 ? 4.543 26.547 10.258 1 95 63 ILE B O 1
ATOM 3404 N N . THR B 1 64 ? 3.904 27.969 8.695 1 95.5 64 THR B N 1
ATOM 3405 C CA . THR B 1 64 ? 5.273 28.234 8.273 1 95.5 64 THR B CA 1
ATOM 3406 C C . THR B 1 64 ? 6.055 28.953 9.375 1 95.5 64 THR B C 1
ATOM 3408 O O . THR B 1 64 ? 7.273 28.797 9.477 1 95.5 64 THR B O 1
ATOM 3411 N N . ALA B 1 65 ? 5.324 29.688 10.227 1 92.62 65 ALA B N 1
ATOM 3412 C CA . ALA B 1 65 ? 5.961 30.375 11.344 1 92.62 65 ALA B CA 1
ATOM 3413 C C . ALA B 1 65 ? 6.527 29.391 12.352 1 92.62 65 ALA B C 1
ATOM 3415 O O . ALA B 1 65 ? 7.398 29.734 13.156 1 92.62 65 ALA B O 1
ATOM 3416 N N . MET B 1 66 ? 6.078 28.188 12.258 1 94.31 66 MET B N 1
ATOM 3417 C CA . MET B 1 66 ? 6.492 27.172 13.219 1 94.31 66 MET B CA 1
ATOM 3418 C C . MET B 1 66 ? 7.582 26.281 12.633 1 94.31 66 MET B C 1
ATOM 3420 O O . MET B 1 66 ? 7.977 25.297 13.242 1 94.31 66 MET B O 1
ATOM 3424 N N . MET B 1 67 ? 8.055 26.625 11.484 1 95.5 67 MET B N 1
ATOM 3425 C CA . MET B 1 67 ? 9.086 25.859 10.789 1 95.5 67 MET B CA 1
ATOM 3426 C C . MET B 1 67 ? 10.43 26.578 10.836 1 95.5 67 MET B C 1
ATOM 3428 O O . MET B 1 67 ? 10.742 27.375 9.953 1 95.5 67 MET B O 1
ATOM 3432 N N . LYS B 1 68 ? 11.328 26.156 11.734 1 93.19 68 LYS B N 1
ATOM 3433 C CA . LYS B 1 68 ? 12.562 26.859 12.047 1 93.19 68 LYS B CA 1
ATOM 3434 C C . LYS B 1 68 ? 13.602 26.672 10.945 1 93.19 68 LYS B C 1
ATOM 3436 O O . LYS B 1 68 ? 14.578 27.422 10.875 1 93.19 68 LYS B O 1
ATOM 3441 N N . GLU B 1 69 ? 13.367 25.703 10.062 1 94.25 69 GLU B N 1
ATOM 3442 C CA . GLU B 1 69 ? 14.344 25.375 9.023 1 94.25 69 GLU B CA 1
ATOM 3443 C C . GLU B 1 69 ? 14.273 26.359 7.867 1 94.25 69 GLU B C 1
ATOM 3445 O O . GLU B 1 69 ? 15.18 26.422 7.035 1 94.25 69 GLU B O 1
ATOM 3450 N N . LEU B 1 70 ? 13.211 27.125 7.801 1 96.5 70 LEU B N 1
ATOM 3451 C CA . LEU B 1 70 ? 13 28.016 6.676 1 96.5 70 LEU B CA 1
ATOM 3452 C C . LEU B 1 70 ? 13.648 29.375 6.93 1 96.5 70 LEU B C 1
ATOM 3454 O O . LEU B 1 70 ? 13.539 29.922 8.031 1 96.5 70 LEU B O 1
ATOM 3458 N N . ASP B 1 71 ? 14.336 29.891 5.938 1 97 71 ASP B N 1
ATOM 3459 C CA . ASP B 1 71 ? 14.922 31.219 6.023 1 97 71 ASP B CA 1
ATOM 3460 C C . ASP B 1 71 ? 13.953 32.281 5.508 1 97 71 ASP B C 1
ATOM 3462 O O . ASP B 1 71 ? 13.922 33.406 6.008 1 97 71 ASP B O 1
ATOM 3466 N N . GLN B 1 72 ? 13.266 31.969 4.477 1 95.56 72 GLN B N 1
ATOM 3467 C CA . GLN B 1 72 ? 12.312 32.875 3.867 1 95.56 72 GLN B CA 1
ATOM 3468 C C . GLN B 1 72 ? 11.094 32.125 3.33 1 95.56 72 GLN B C 1
ATOM 3470 O O . GLN B 1 72 ? 11.219 31.016 2.844 1 95.56 72 GLN B O 1
ATOM 3475 N N . VAL B 1 73 ? 9.906 32.75 3.455 1 95.25 73 VAL B N 1
ATOM 3476 C CA . VAL B 1 73 ? 8.68 32.188 2.916 1 95.25 73 VAL B CA 1
ATOM 3477 C C . VAL B 1 73 ? 8.031 33.156 1.948 1 95.25 73 VAL B C 1
ATOM 3479 O O . VAL B 1 73 ? 7.852 34.344 2.277 1 95.25 73 VAL B O 1
ATOM 3482 N N . HIS B 1 74 ? 7.805 32.688 0.756 1 92.75 74 HIS B N 1
ATOM 3483 C CA . HIS B 1 74 ? 7.055 33.438 -0.238 1 92.75 74 HIS B CA 1
ATOM 3484 C C . HIS B 1 74 ? 5.605 32.969 -0.312 1 92.75 74 HIS B C 1
ATOM 3486 O O . HIS B 1 74 ? 5.34 31.797 -0.566 1 92.75 74 HIS B O 1
ATOM 3492 N N . PHE B 1 75 ? 4.664 33.938 -0.154 1 91.88 75 PHE B N 1
ATOM 3493 C CA . PHE B 1 75 ? 3.252 33.594 -0.126 1 91.88 75 PHE B CA 1
ATOM 3494 C C . PHE B 1 75 ? 2.57 33.969 -1.435 1 91.88 75 PHE B C 1
ATOM 3496 O O . PHE B 1 75 ? 2.816 35.031 -1.978 1 91.88 75 PHE B O 1
ATOM 3503 N N . LEU B 1 76 ? 1.863 33 -1.939 1 87.19 76 LEU B N 1
ATOM 3504 C CA . LEU B 1 76 ? 0.949 33.25 -3.047 1 87.19 76 LEU B CA 1
ATOM 3505 C C . LEU B 1 76 ? -0.465 33.5 -2.535 1 87.19 76 LEU B C 1
ATOM 3507 O O . LEU B 1 76 ? -1.055 32.656 -1.876 1 87.19 76 LEU B O 1
ATOM 3511 N N . ASN B 1 77 ? -0.968 34.625 -2.846 1 84.31 77 ASN B N 1
ATOM 3512 C CA . ASN B 1 77 ? -2.33 35 -2.463 1 84.31 77 ASN B CA 1
ATOM 3513 C C . ASN B 1 77 ? -3.299 34.844 -3.631 1 84.31 77 ASN B C 1
ATOM 3515 O O . ASN B 1 77 ? -3.336 35.688 -4.527 1 84.31 77 ASN B O 1
ATOM 3519 N N . LEU B 1 78 ? -3.902 33.688 -3.805 1 74.38 78 LEU B N 1
ATO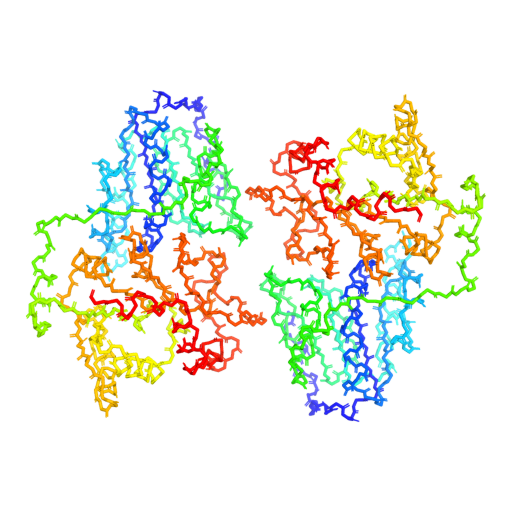M 3520 C CA . LEU B 1 78 ? -4.766 33.438 -4.953 1 74.38 78 LEU B CA 1
ATOM 3521 C C . LEU B 1 78 ? -6 34.312 -4.918 1 74.38 78 LEU B C 1
ATOM 3523 O O . LEU B 1 78 ? -6.617 34.594 -5.953 1 74.38 78 LEU B O 1
ATOM 3527 N N . GLY B 1 79 ? -6.109 35.125 -3.9 1 68.69 79 GLY B N 1
ATOM 3528 C CA . GLY B 1 79 ? -7.219 36.062 -3.791 1 68.69 79 GLY B CA 1
ATOM 3529 C C . GLY B 1 79 ? -8.57 35.406 -3.98 1 68.69 79 GLY B C 1
ATOM 3530 O O . GLY B 1 79 ? -8.688 34.188 -3.887 1 68.69 79 GLY B O 1
ATOM 3531 N N . GLY B 1 80 ? -9.719 36.125 -4.082 1 69.69 80 GLY B N 1
ATOM 3532 C CA . GLY B 1 80 ? -11.086 35.656 -4.172 1 69.69 80 GLY B CA 1
ATOM 3533 C C . GLY B 1 80 ? -11.578 35.531 -5.602 1 69.69 80 GLY B C 1
ATOM 3534 O O . GLY B 1 80 ? -12.711 35.094 -5.836 1 69.69 80 GLY B O 1
ATOM 3535 N N . ASN B 1 81 ? -10.672 35.969 -6.641 1 74.81 81 ASN B N 1
ATOM 3536 C CA . ASN B 1 81 ? -11.141 35.906 -8.023 1 74.81 81 ASN B CA 1
ATOM 3537 C C . ASN B 1 81 ? -10.031 35.438 -8.961 1 74.81 81 ASN B C 1
ATOM 3539 O O . ASN B 1 81 ? -8.859 35.438 -8.594 1 74.81 81 ASN B O 1
ATOM 3543 N N . ILE B 1 82 ? -10.414 35 -10.133 1 75.88 82 ILE B N 1
ATOM 3544 C CA . ILE B 1 82 ? -9.523 34.375 -11.117 1 75.88 82 ILE B CA 1
ATOM 3545 C C . ILE B 1 82 ? -8.461 35.375 -11.547 1 75.88 82 ILE B C 1
ATOM 3547 O O . ILE B 1 82 ? -7.305 35.031 -11.766 1 75.88 82 ILE B O 1
ATOM 3551 N N . PHE B 1 83 ? -8.859 36.656 -11.641 1 76.81 83 PHE B N 1
ATOM 3552 C CA . PHE B 1 83 ? -7.922 37.656 -12.102 1 76.81 83 PHE B CA 1
ATOM 3553 C C . PHE B 1 83 ? -6.82 37.906 -11.078 1 76.81 83 PHE B C 1
ATOM 3555 O O . PHE B 1 83 ? -5.645 37.969 -11.43 1 76.81 83 PHE B O 1
ATOM 3562 N N . SER B 1 84 ? -7.215 38 -9.852 1 76.62 84 SER B N 1
ATOM 3563 C CA . SER B 1 84 ? -6.234 38.156 -8.781 1 76.62 84 SER B CA 1
ATOM 3564 C C . SER B 1 84 ? -5.336 36.906 -8.68 1 76.62 84 SER B C 1
ATOM 3566 O O . SER B 1 84 ? -4.137 37.031 -8.422 1 76.62 84 SER B O 1
ATOM 3568 N N . ALA B 1 85 ? -5.902 35.844 -8.984 1 78.75 85 ALA B N 1
ATOM 3569 C CA . ALA B 1 85 ? -5.129 34.625 -8.945 1 78.75 85 ALA B CA 1
ATOM 3570 C C . ALA B 1 85 ? -4.082 34.594 -10.055 1 78.75 85 ALA B C 1
ATOM 3572 O O . ALA B 1 85 ? -2.926 34.219 -9.812 1 78.75 85 ALA B O 1
ATOM 3573 N N . ILE B 1 86 ? -4.457 35 -11.125 1 75.62 86 ILE B N 1
ATOM 3574 C CA . ILE B 1 86 ? -3.547 35.031 -12.266 1 75.62 86 ILE B CA 1
ATOM 3575 C C . ILE B 1 86 ? -2.43 36.031 -12.023 1 75.62 86 ILE B C 1
ATOM 3577 O O . ILE B 1 86 ? -1.258 35.75 -12.281 1 75.62 86 ILE B O 1
ATOM 3581 N N . ALA B 1 87 ? -2.846 37.188 -11.578 1 79.69 87 ALA B N 1
ATOM 3582 C CA . ALA B 1 87 ? -1.857 38.219 -11.281 1 79.69 87 ALA B CA 1
ATOM 3583 C C . ALA B 1 87 ? -0.862 37.75 -10.227 1 79.69 87 ALA B C 1
ATOM 3585 O O . ALA B 1 87 ? 0.345 37.938 -10.367 1 79.69 87 ALA B O 1
ATOM 3586 N N . ALA B 1 88 ? -1.393 37.188 -9.203 1 78.88 88 ALA B N 1
ATOM 3587 C CA . ALA B 1 88 ? -0.553 36.688 -8.125 1 78.88 88 ALA B CA 1
ATOM 3588 C C . ALA B 1 88 ? 0.391 35.594 -8.641 1 78.88 88 ALA B C 1
ATOM 3590 O O . ALA B 1 88 ? 1.572 35.594 -8.281 1 78.88 88 ALA B O 1
ATOM 3591 N N . PHE B 1 89 ? -0.127 34.844 -9.438 1 79.56 89 PHE B N 1
ATOM 3592 C CA . PHE B 1 89 ? 0.666 33.781 -10.016 1 79.56 89 PHE B CA 1
ATOM 3593 C C . PHE B 1 89 ? 1.768 34.312 -10.906 1 79.56 89 PHE B C 1
ATOM 3595 O O . PHE B 1 89 ? 2.918 33.906 -10.828 1 79.56 89 PHE B O 1
ATOM 3602 N N . SER B 1 90 ? 1.409 35.25 -11.68 1 79.25 90 SER B N 1
ATOM 3603 C CA . SER B 1 90 ? 2.393 35.875 -12.555 1 79.25 90 SER B CA 1
ATOM 3604 C C . SER B 1 90 ? 3.496 36.562 -11.75 1 79.25 90 SER B C 1
ATOM 3606 O O . SER B 1 90 ? 4.676 36.438 -12.078 1 79.25 90 SER B O 1
ATOM 3608 N N . ALA B 1 91 ? 3.061 37.25 -10.773 1 79.69 91 ALA B N 1
ATOM 3609 C CA . ALA B 1 91 ? 4.039 37.906 -9.898 1 79.69 91 ALA B CA 1
ATOM 3610 C C . ALA B 1 91 ? 4.953 36.844 -9.25 1 79.69 91 ALA B C 1
ATOM 3612 O O . ALA B 1 91 ? 6.152 37.094 -9.094 1 79.69 91 ALA B O 1
ATOM 3613 N N . CYS B 1 92 ? 4.352 35.844 -8.867 1 81.69 92 CYS B N 1
ATOM 3614 C CA . CYS B 1 92 ? 5.09 34.75 -8.273 1 81.69 92 CYS B CA 1
ATOM 3615 C C . CYS B 1 92 ? 6.152 34.219 -9.227 1 81.69 92 CYS B C 1
ATOM 3617 O O . CYS B 1 92 ? 7.285 33.938 -8.82 1 81.69 92 CYS B O 1
ATOM 3619 N N . LEU B 1 93 ? 5.801 34.125 -10.477 1 80.12 93 LEU B N 1
ATOM 3620 C CA . LEU B 1 93 ? 6.734 33.656 -11.492 1 80.12 93 LEU B CA 1
ATOM 3621 C C . LEU B 1 93 ? 7.93 34.594 -11.609 1 80.12 93 LEU B C 1
ATOM 3623 O O . LEU B 1 93 ? 9.078 34.125 -11.664 1 80.12 93 LEU B O 1
ATOM 3627 N N . ILE B 1 94 ? 7.605 35.781 -11.602 1 79.44 94 ILE B N 1
ATOM 3628 C CA . ILE B 1 94 ? 8.648 36.812 -11.75 1 79.44 94 ILE B CA 1
ATOM 3629 C C . ILE B 1 94 ? 9.57 36.75 -10.531 1 79.44 94 ILE B C 1
ATOM 3631 O O . ILE B 1 94 ? 10.797 36.781 -10.672 1 79.44 94 ILE B O 1
ATOM 3635 N N . LYS B 1 95 ? 9.008 36.688 -9.375 1 82.44 95 LYS B N 1
ATOM 3636 C CA . LYS B 1 95 ? 9.789 36.656 -8.148 1 82.44 95 LYS B CA 1
ATOM 3637 C C . LYS B 1 95 ? 10.664 35.406 -8.094 1 82.44 95 LYS B C 1
ATOM 3639 O O . LYS B 1 95 ? 11.805 35.469 -7.633 1 82.44 95 LYS B O 1
ATOM 3644 N N . THR B 1 96 ? 10.117 34.406 -8.516 1 83.25 96 THR B N 1
ATOM 3645 C CA . THR B 1 96 ? 10.859 33.156 -8.531 1 83.25 96 THR B CA 1
ATOM 3646 C C . THR B 1 96 ? 12.031 33.219 -9.5 1 83.25 96 THR B C 1
ATOM 3648 O O . THR B 1 96 ? 13.133 32.75 -9.188 1 83.25 96 THR B O 1
ATOM 3651 N N . PHE B 1 97 ? 11.758 33.812 -10.617 1 81.19 97 PHE B N 1
ATOM 3652 C CA . PHE B 1 97 ? 12.812 34 -11.602 1 81.19 97 PHE B CA 1
ATOM 3653 C C . PHE B 1 97 ? 13.922 34.906 -11.047 1 81.19 97 PHE B C 1
ATOM 3655 O O . PHE B 1 97 ? 15.102 34.594 -11.195 1 81.19 97 PHE B O 1
ATOM 3662 N N . GLN B 1 98 ? 13.539 35.875 -10.375 1 83.56 98 GLN B N 1
ATOM 3663 C CA . GLN B 1 98 ? 14.484 36.875 -9.867 1 83.56 98 GLN B CA 1
ATOM 3664 C C . GLN B 1 98 ? 15.219 36.344 -8.633 1 83.56 98 GLN B C 1
ATOM 3666 O O . GLN B 1 98 ? 16.234 36.906 -8.219 1 83.56 98 GLN B O 1
ATOM 3671 N N . GLY B 1 99 ? 14.805 35.312 -8.086 1 86.25 99 GLY B N 1
ATOM 3672 C CA . GLY B 1 99 ? 15.344 34.812 -6.832 1 86.25 99 GLY B CA 1
ATOM 3673 C C . GLY B 1 99 ? 16.719 34.188 -6.98 1 86.25 99 GLY B C 1
ATOM 3674 O O . GLY B 1 99 ? 17.469 34.094 -6.008 1 86.25 99 GLY B O 1
ATOM 3675 N N . GLY B 1 100 ? 17.062 33.75 -8.234 1 89.38 100 GLY B N 1
ATOM 3676 C CA . GLY B 1 100 ? 18.391 33.188 -8.453 1 89.38 100 GLY B CA 1
ATOM 3677 C C . GLY B 1 100 ? 18.609 31.891 -7.715 1 89.38 100 GLY B C 1
ATOM 3678 O O . GLY B 1 100 ? 19.656 31.688 -7.086 1 89.38 100 GLY B O 1
ATOM 3679 N N . TYR B 1 101 ? 17.734 31.031 -7.707 1 93.06 101 TYR B N 1
ATOM 3680 C CA . TYR B 1 101 ? 17.812 29.75 -6.996 1 93.06 101 TYR B CA 1
ATOM 3681 C C . TYR B 1 101 ? 18.703 28.766 -7.738 1 93.06 101 TYR B C 1
ATOM 3683 O O . TYR B 1 101 ? 18.672 28.703 -8.969 1 93.06 101 TYR B O 1
ATOM 3691 N N . ASP B 1 102 ? 19.516 28.078 -6.961 1 93.62 102 ASP B N 1
ATOM 3692 C CA . ASP B 1 102 ? 20.375 27.031 -7.52 1 93.62 102 ASP B CA 1
ATOM 3693 C C . ASP B 1 102 ? 19.594 25.734 -7.715 1 93.62 102 ASP B C 1
ATOM 3695 O O . ASP B 1 102 ? 19.828 25 -8.68 1 93.62 102 ASP B O 1
ATOM 3699 N N . VAL B 1 103 ? 18.781 25.531 -6.766 1 93.94 103 VAL B N 1
ATOM 3700 C CA . VAL B 1 103 ? 17.984 24.297 -6.77 1 93.94 103 VAL B CA 1
ATOM 3701 C C . VAL B 1 103 ? 16.531 24.625 -6.484 1 93.94 103 VAL B C 1
ATOM 3703 O O . VAL B 1 103 ? 16.219 25.453 -5.629 1 93.94 103 VAL B O 1
ATOM 3706 N N . LEU B 1 104 ? 15.641 24.016 -7.215 1 93.5 104 LEU B N 1
ATOM 3707 C CA . LEU B 1 104 ? 14.203 24.094 -6.965 1 93.5 104 LEU B CA 1
ATOM 3708 C C . LEU B 1 104 ? 13.633 22.703 -6.715 1 93.5 104 LEU B C 1
ATOM 3710 O O . LEU B 1 104 ? 13.891 21.766 -7.48 1 93.5 104 LEU B O 1
ATOM 3714 N N . ILE B 1 105 ? 12.969 22.562 -5.629 1 94.88 105 ILE B N 1
ATOM 3715 C CA . ILE B 1 105 ? 12.289 21.328 -5.273 1 94.88 105 ILE B CA 1
ATOM 3716 C C . ILE B 1 105 ? 10.781 21.531 -5.359 1 94.88 105 ILE B C 1
ATOM 3718 O O . ILE B 1 105 ? 10.203 22.312 -4.609 1 94.88 105 ILE B O 1
ATOM 3722 N N . ASP B 1 106 ? 10.141 20.797 -6.207 1 92.19 106 ASP B N 1
ATOM 3723 C CA . ASP B 1 106 ? 8.68 20.812 -6.34 1 92.19 106 ASP B CA 1
ATOM 3724 C C . ASP B 1 106 ? 8.055 19.641 -5.574 1 92.19 106 ASP B C 1
ATOM 3726 O O . ASP B 1 106 ? 8.094 18.5 -6.031 1 92.19 106 ASP B O 1
ATOM 3730 N N . MET B 1 107 ? 7.336 19.922 -4.535 1 92.25 107 MET B N 1
ATOM 3731 C CA . MET B 1 107 ? 6.797 18.891 -3.666 1 92.25 107 MET B CA 1
ATOM 3732 C C . MET B 1 107 ? 5.355 18.562 -4.035 1 92.25 107 MET B C 1
ATOM 3734 O O . MET B 1 107 ? 4.719 17.719 -3.393 1 92.25 107 MET B O 1
ATOM 3738 N N . GLU B 1 108 ? 4.91 19.188 -5.008 1 87.38 108 GLU B N 1
ATOM 3739 C CA . GLU B 1 108 ? 3.561 18.859 -5.449 1 87.38 108 GLU B CA 1
ATOM 3740 C C . GLU B 1 108 ? 3.549 17.547 -6.242 1 87.38 108 GLU B C 1
ATOM 3742 O O . GLU B 1 108 ? 4.465 17.281 -7.02 1 87.38 108 GLU B O 1
ATOM 3747 N N . PHE B 1 109 ? 2.541 16.844 -6.043 1 75.94 109 PHE B N 1
ATOM 3748 C CA . PHE B 1 109 ? 2.51 15.523 -6.676 1 75.94 109 PHE B CA 1
ATOM 3749 C C . PHE B 1 109 ? 1.937 15.617 -8.086 1 75.94 109 PHE B C 1
ATOM 3751 O O . PHE B 1 109 ? 2.426 14.953 -9 1 75.94 109 PHE B O 1
ATOM 3758 N N . TYR B 1 110 ? 0.872 16.312 -8.273 1 65.44 110 TYR B N 1
ATOM 3759 C CA . TYR B 1 110 ? 0.221 16.156 -9.57 1 65.44 110 TYR B CA 1
ATOM 3760 C C . TYR B 1 110 ? -0.309 17.484 -10.086 1 65.44 110 TYR B C 1
ATOM 3762 O O . TYR B 1 110 ? -1.208 17.516 -10.93 1 65.44 110 TYR B O 1
ATOM 3770 N N . THR B 1 111 ? 0.233 18.484 -9.586 1 66 111 THR B N 1
ATOM 3771 C CA . THR B 1 111 ? -0.294 19.766 -10.07 1 66 111 THR B CA 1
ATOM 3772 C C . THR B 1 111 ? 0.598 20.328 -11.172 1 66 111 THR B C 1
ATOM 3774 O O . THR B 1 111 ? 1.823 20.219 -11.102 1 66 111 THR B O 1
ATOM 3777 N N . ARG B 1 112 ? -0.081 20.859 -12.109 1 66.5 112 ARG B N 1
ATOM 3778 C CA . ARG B 1 112 ? 0.625 21.469 -13.234 1 66.5 112 ARG B CA 1
ATOM 3779 C C . ARG B 1 112 ? 1.095 22.875 -12.883 1 66.5 112 ARG B C 1
ATOM 3781 O O . ARG B 1 112 ? 2.096 23.344 -13.422 1 66.5 112 ARG B O 1
ATOM 3788 N N . ALA B 1 113 ? 0.434 23.516 -11.922 1 70.5 113 ALA B N 1
ATOM 3789 C CA . ALA B 1 113 ? 0.762 24.891 -11.539 1 70.5 113 ALA B CA 1
ATOM 3790 C C . ALA B 1 113 ? 2.178 24.984 -10.984 1 70.5 113 ALA B C 1
ATOM 3792 O O . ALA B 1 113 ? 2.926 25.906 -11.312 1 70.5 113 ALA B O 1
ATOM 3793 N N . SER B 1 114 ? 2.518 24.016 -10.234 1 75.75 114 SER B N 1
ATOM 3794 C CA . SER B 1 114 ? 3.85 24.031 -9.641 1 75.75 114 SER B CA 1
ATOM 3795 C C . SER B 1 114 ? 4.926 23.766 -10.688 1 75.75 114 SER B C 1
ATOM 3797 O O . SER B 1 114 ? 6.047 24.266 -10.57 1 75.75 114 SER B O 1
ATOM 3799 N N . ALA B 1 115 ? 4.543 23.047 -11.664 1 73.56 115 ALA B N 1
ATOM 3800 C CA . ALA B 1 115 ? 5.488 22.766 -12.742 1 73.56 115 ALA B CA 1
ATOM 3801 C C . ALA B 1 115 ? 5.812 24.031 -13.523 1 73.56 115 ALA B C 1
ATOM 3803 O O . ALA B 1 115 ? 6.961 24.25 -13.93 1 73.56 115 ALA B O 1
ATOM 3804 N N . VAL B 1 116 ? 4.871 24.891 -13.664 1 76.62 116 VAL B N 1
ATOM 3805 C CA . VAL B 1 116 ? 5.07 26.156 -14.367 1 76.62 116 VAL B CA 1
ATOM 3806 C C . VAL B 1 116 ? 5.996 27.047 -13.547 1 76.62 116 VAL B C 1
ATOM 3808 O O . VAL B 1 116 ? 6.891 27.688 -14.102 1 76.62 116 VAL B O 1
ATOM 3811 N N . VAL B 1 117 ? 5.75 27.062 -12.289 1 78.56 117 VAL B N 1
ATOM 3812 C CA . VAL B 1 117 ? 6.602 27.859 -11.406 1 78.56 117 VAL B CA 1
ATOM 3813 C C . VAL B 1 117 ? 8.031 27.312 -11.453 1 78.56 117 VAL B C 1
ATOM 3815 O O . VAL B 1 117 ? 8.992 28.094 -11.477 1 78.56 117 VAL B O 1
ATOM 3818 N N . SER B 1 118 ? 8.086 26.016 -11.508 1 77.31 118 SER B N 1
ATOM 3819 C CA . SER B 1 118 ? 9.398 25.375 -11.562 1 77.31 118 SER B CA 1
ATOM 3820 C C . SER B 1 118 ? 10.156 25.797 -12.82 1 77.31 118 SER B C 1
ATOM 3822 O O . SER B 1 118 ? 11.344 26.109 -12.75 1 77.31 118 SER B O 1
ATOM 3824 N N . LEU B 1 119 ? 9.469 25.844 -13.852 1 75.31 119 LEU B N 1
ATOM 3825 C CA . LEU B 1 119 ? 10.086 26.234 -15.109 1 75.31 119 LEU B CA 1
ATOM 3826 C C . LEU B 1 119 ? 10.484 27.719 -15.094 1 75.31 119 LEU B C 1
ATOM 3828 O O . LEU B 1 119 ? 11.539 28.078 -15.602 1 75.31 119 LEU B O 1
ATOM 3832 N N . ALA B 1 120 ? 9.703 28.469 -14.5 1 77.69 120 ALA B N 1
ATOM 3833 C CA . ALA B 1 120 ? 9.922 29.906 -14.453 1 77.69 120 ALA B CA 1
ATOM 3834 C C . ALA B 1 120 ? 11.133 30.25 -13.602 1 77.69 120 ALA B C 1
ATOM 3836 O O . ALA B 1 120 ? 11.727 31.328 -13.742 1 77.69 120 ALA B O 1
ATOM 3837 N N . SER B 1 121 ? 11.5 29.375 -12.742 1 78 121 SER B N 1
ATOM 3838 C CA . SER B 1 121 ? 12.617 29.641 -11.836 1 78 121 SER B CA 1
ATOM 3839 C C . SER B 1 121 ? 13.945 29.641 -12.586 1 78 121 SER B C 1
ATOM 3841 O O . SER B 1 121 ? 14.922 30.234 -12.133 1 78 121 SER B O 1
ATOM 3843 N N . TRP B 1 122 ? 14.031 28.938 -13.555 1 76.88 122 TRP B N 1
ATOM 3844 C CA . TRP B 1 122 ? 15.25 28.75 -14.336 1 76.88 122 TRP B CA 1
ATOM 3845 C C . TRP B 1 122 ? 16.375 28.203 -13.469 1 76.88 122 TRP B C 1
ATOM 3847 O O . TRP B 1 122 ? 17.547 28.438 -13.742 1 76.88 122 TRP B O 1
ATOM 3857 N N . ALA B 1 123 ? 16.016 27.609 -12.438 1 86.69 123 ALA B N 1
ATOM 3858 C CA . ALA B 1 123 ? 17.016 26.984 -11.586 1 86.69 123 ALA B CA 1
ATOM 3859 C C . ALA B 1 123 ? 17.75 25.891 -12.344 1 86.69 123 ALA B C 1
ATOM 3861 O O . ALA B 1 123 ? 17.141 25.094 -13.055 1 86.69 123 ALA B O 1
ATOM 3862 N N . PRO B 1 124 ? 19.031 25.906 -12.203 1 86.06 124 PRO B N 1
ATOM 3863 C CA . PRO B 1 124 ? 19.781 24.875 -12.914 1 86.06 124 PRO B CA 1
ATOM 3864 C C . PRO B 1 124 ? 19.328 23.469 -12.562 1 86.06 124 PRO B C 1
ATOM 3866 O O . PRO B 1 124 ? 19.328 22.578 -13.422 1 86.06 124 PRO B O 1
ATOM 3869 N N . MET B 1 125 ? 19.031 23.328 -11.312 1 90.44 125 MET B N 1
ATOM 3870 C CA . MET B 1 125 ? 18.562 22.016 -10.891 1 90.44 125 MET B CA 1
ATOM 3871 C C . MET B 1 125 ? 17.125 22.094 -10.367 1 90.44 125 MET B C 1
ATOM 3873 O O . MET B 1 125 ? 16.844 22.812 -9.406 1 90.44 125 MET B O 1
ATOM 3877 N N . ARG B 1 126 ? 16.266 21.406 -11.047 1 91.44 126 ARG B N 1
ATOM 3878 C CA . ARG B 1 126 ? 14.852 21.328 -10.688 1 91.44 126 ARG B CA 1
ATOM 3879 C C . ARG B 1 126 ? 14.438 19.875 -10.422 1 91.44 126 ARG B C 1
ATOM 3881 O O . ARG B 1 126 ? 14.523 19.031 -11.312 1 91.44 126 ARG B O 1
ATOM 3888 N N . ILE B 1 127 ? 14.016 19.688 -9.203 1 91.69 127 ILE B N 1
ATOM 3889 C CA . ILE B 1 127 ? 13.688 18.328 -8.789 1 91.69 127 ILE B CA 1
ATOM 3890 C C . ILE B 1 127 ? 12.195 18.219 -8.477 1 91.69 127 ILE B C 1
ATOM 3892 O O . ILE B 1 127 ? 11.633 19.094 -7.816 1 91.69 127 ILE B O 1
ATOM 3896 N N . GLY B 1 128 ? 11.523 17.203 -8.953 1 90.62 128 GLY B N 1
ATOM 3897 C CA . GLY B 1 128 ? 10.125 16.938 -8.688 1 90.62 128 GLY B CA 1
ATOM 3898 C C . GLY B 1 128 ? 9.75 15.484 -8.852 1 90.62 128 GLY B C 1
ATOM 3899 O O . GLY B 1 128 ? 10.609 14.641 -9.117 1 90.62 128 GLY B O 1
ATOM 3900 N N . PHE B 1 129 ? 8.492 15.188 -8.641 1 87.75 129 PHE B N 1
ATOM 3901 C CA . PHE B 1 129 ? 8.039 13.805 -8.703 1 87.75 129 PHE B CA 1
ATOM 3902 C C . PHE B 1 129 ? 7.707 13.406 -10.141 1 87.75 129 PHE B C 1
ATOM 3904 O O . PHE B 1 129 ? 7.305 14.25 -10.945 1 87.75 129 PHE B O 1
ATOM 3911 N N . HIS B 1 130 ? 7.965 12.086 -10.305 1 79.75 130 HIS B N 1
ATOM 3912 C CA . HIS B 1 130 ? 7.523 11.484 -11.562 1 79.75 130 HIS B CA 1
ATOM 3913 C C . HIS B 1 130 ? 6.145 10.852 -11.406 1 79.75 130 HIS B C 1
ATOM 3915 O O . HIS B 1 130 ? 5.938 9.992 -10.547 1 79.75 130 HIS B O 1
ATOM 3921 N N . SER B 1 131 ? 5.18 11.477 -12 1 62.03 131 SER B N 1
ATOM 3922 C CA . SER B 1 131 ? 3.848 10.883 -11.93 1 62.03 131 SER B CA 1
ATOM 3923 C C . SER B 1 131 ? 3.502 10.148 -13.219 1 62.03 131 SER B C 1
ATOM 3925 O O . SER B 1 131 ? 3.887 10.578 -14.312 1 62.03 131 SER B O 1
ATOM 3927 N N . ARG B 1 132 ? 3.107 8.938 -13.109 1 56.44 132 ARG B N 1
ATOM 3928 C CA . ARG B 1 132 ? 2.75 8.164 -14.297 1 56.44 132 ARG B CA 1
ATOM 3929 C C . ARG B 1 132 ? 1.567 8.789 -15.023 1 56.44 132 ARG B C 1
ATOM 3931 O O . ARG B 1 132 ? 1.479 8.711 -16.25 1 56.44 132 ARG B O 1
ATOM 3938 N N . GLY B 1 133 ? 0.622 9.43 -14.336 1 52.28 133 GLY B N 1
ATOM 3939 C CA . GLY B 1 133 ? -0.607 9.906 -14.945 1 52.28 133 GLY B CA 1
ATOM 3940 C C . GLY B 1 133 ? -0.533 11.359 -15.375 1 52.28 133 GLY B C 1
ATOM 3941 O O . GLY B 1 133 ? -1.377 11.836 -16.141 1 52.28 133 GLY B O 1
ATOM 3942 N N . VAL B 1 134 ? 0.263 12.125 -14.695 1 52.47 134 VAL B N 1
ATOM 3943 C CA . VAL B 1 134 ? 0.263 13.547 -15.023 1 52.47 134 VAL B CA 1
ATOM 3944 C C . VAL B 1 134 ? 1.562 13.914 -15.734 1 52.47 134 VAL B C 1
ATOM 3946 O O . VAL B 1 134 ? 2.652 13.734 -15.188 1 52.47 134 VAL B O 1
ATOM 3949 N N . TYR B 1 135 ? 1.396 13.875 -16.984 1 52.66 135 TYR B N 1
ATOM 3950 C CA . TYR B 1 135 ? 2.559 14.242 -17.781 1 52.66 135 TYR B CA 1
ATOM 3951 C C . TYR B 1 135 ? 3.109 15.602 -17.359 1 52.66 135 TYR B C 1
ATOM 3953 O O . TYR B 1 135 ? 2.475 16.625 -17.578 1 52.66 135 TYR B O 1
ATOM 3961 N N . ARG B 1 136 ? 4.008 15.695 -16.359 1 57.38 136 ARG B N 1
ATOM 3962 C CA . ARG B 1 136 ? 4.668 16.953 -15.992 1 57.38 136 ARG B CA 1
ATOM 3963 C C . ARG B 1 136 ? 5.84 17.234 -16.922 1 57.38 136 ARG B C 1
ATOM 3965 O O . ARG B 1 136 ? 6.512 18.266 -16.781 1 57.38 136 ARG B O 1
ATOM 3972 N N . GLY B 1 137 ? 5.867 16.391 -17.984 1 57.56 137 GLY B N 1
ATOM 3973 C CA . GLY B 1 137 ? 6.832 16.641 -19.062 1 57.56 137 GLY B CA 1
ATOM 3974 C C . GLY B 1 137 ? 8.266 16.609 -18.578 1 57.56 137 GLY B C 1
ATOM 3975 O O . GLY B 1 137 ? 8.594 15.898 -17.625 1 57.56 137 GLY B O 1
ATOM 3976 N N . ASP B 1 138 ? 9.164 17.125 -19.297 1 65.06 138 ASP B N 1
ATOM 3977 C CA . ASP B 1 138 ? 10.602 17.234 -19.062 1 65.06 138 ASP B CA 1
ATOM 3978 C C . ASP B 1 138 ? 10.93 18.5 -18.281 1 65.06 138 ASP B C 1
ATOM 3980 O O . ASP B 1 138 ? 12 19.078 -18.453 1 65.06 138 ASP B O 1
ATOM 3984 N N . ILE B 1 139 ? 9.953 18.906 -17.359 1 68.69 139 ILE B N 1
ATOM 3985 C CA . ILE B 1 139 ? 10.172 20.141 -16.609 1 68.69 139 ILE B CA 1
ATOM 3986 C C . ILE B 1 139 ? 11.219 19.906 -15.516 1 68.69 139 ILE B C 1
ATOM 3988 O O . ILE B 1 139 ? 12.18 20.672 -15.398 1 68.69 139 ILE B O 1
ATOM 3992 N N . PRO B 1 140 ? 11.07 18.766 -14.82 1 72.19 140 PRO B N 1
ATOM 3993 C CA . PRO B 1 140 ? 12.148 18.516 -13.859 1 72.19 140 PRO B CA 1
ATOM 3994 C C . PRO B 1 140 ? 13.414 17.984 -14.523 1 72.19 140 PRO B C 1
ATOM 3996 O O . PRO B 1 140 ? 13.344 17.172 -15.438 1 72.19 140 PRO B O 1
ATOM 3999 N N . SER B 1 141 ? 14.539 18.703 -14.156 1 79.38 141 SER B N 1
ATOM 4000 C CA . SER B 1 141 ? 15.805 18.156 -14.617 1 79.38 141 SER B CA 1
ATOM 4001 C C . SER B 1 141 ? 16.062 16.781 -14.008 1 79.38 141 SER B C 1
ATOM 4003 O O . SER B 1 141 ? 16.734 15.938 -14.617 1 79.38 141 SER B O 1
ATOM 4005 N N . HIS B 1 142 ? 15.539 16.625 -12.734 1 87.12 142 HIS B N 1
ATOM 4006 C CA . HIS B 1 142 ? 15.625 15.344 -12.031 1 87.12 142 HIS B CA 1
ATOM 4007 C C . HIS B 1 142 ? 14.258 14.906 -11.516 1 87.12 142 HIS B C 1
ATOM 4009 O O . HIS B 1 142 ? 13.57 15.672 -10.836 1 87.12 142 HIS B O 1
ATOM 4015 N N . ARG B 1 143 ? 13.977 13.742 -11.875 1 88.31 143 ARG B N 1
ATOM 4016 C CA . ARG B 1 143 ? 12.695 13.188 -11.43 1 88.31 143 ARG B CA 1
ATOM 4017 C C . ARG B 1 143 ? 12.906 12.109 -10.375 1 88.31 143 ARG B C 1
ATOM 4019 O O . ARG B 1 143 ? 13.836 11.305 -10.477 1 88.31 143 ARG B O 1
ATOM 4026 N N . VAL B 1 144 ? 12.086 12.188 -9.406 1 90.06 144 VAL B N 1
ATOM 4027 C CA . VAL B 1 144 ? 12.094 11.18 -8.359 1 90.06 144 VAL B CA 1
ATOM 4028 C C . VAL B 1 144 ? 10.758 10.438 -8.344 1 90.06 144 VAL B C 1
ATOM 4030 O O . VAL B 1 144 ? 9.695 11.062 -8.391 1 90.06 144 VAL B O 1
ATOM 4033 N N . PRO B 1 145 ? 10.758 9.109 -8.359 1 88.38 145 PRO B N 1
ATOM 4034 C CA . PRO B 1 145 ? 9.492 8.375 -8.352 1 88.38 145 PRO B CA 1
ATOM 4035 C C . PRO B 1 145 ? 8.695 8.586 -7.062 1 88.38 145 PRO B C 1
ATOM 4037 O O . PRO B 1 145 ? 9.281 8.672 -5.98 1 88.38 145 PRO B O 1
ATOM 4040 N N . PHE B 1 146 ? 7.391 8.766 -7.23 1 88.75 146 PHE B N 1
ATOM 4041 C CA . PHE B 1 146 ? 6.484 8.734 -6.086 1 88.75 146 PHE B CA 1
ATOM 4042 C C . PHE B 1 146 ? 6.082 7.309 -5.75 1 88.75 146 PHE B C 1
ATOM 4044 O O . PHE B 1 146 ? 5.633 6.562 -6.625 1 88.75 146 PHE B O 1
ATOM 4051 N N . ASN B 1 147 ? 6.289 6.879 -4.531 1 89.69 147 ASN B N 1
ATOM 4052 C CA . ASN B 1 147 ? 5.922 5.535 -4.102 1 89.69 147 ASN B CA 1
ATOM 4053 C C . ASN B 1 147 ? 4.645 5.543 -3.266 1 89.69 147 ASN B C 1
ATOM 4055 O O . ASN B 1 147 ? 4.645 6.02 -2.129 1 89.69 147 ASN B O 1
ATOM 4059 N N . ALA B 1 148 ? 3.607 4.957 -3.74 1 88.19 148 ALA B N 1
ATOM 4060 C CA . ALA B 1 148 ? 2.289 4.977 -3.117 1 88.19 148 ALA B CA 1
ATOM 4061 C C . ALA B 1 148 ? 2.256 4.09 -1.876 1 88.19 148 ALA B C 1
ATOM 4063 O O . ALA B 1 148 ? 1.304 4.137 -1.094 1 88.19 148 ALA B O 1
ATOM 4064 N N . TYR B 1 149 ? 3.283 3.336 -1.663 1 90.88 149 TYR B N 1
ATOM 4065 C CA . TYR B 1 149 ? 3.336 2.455 -0.501 1 90.88 149 TYR B CA 1
ATOM 4066 C C . TYR B 1 149 ? 4.191 3.062 0.604 1 90.88 149 TYR B C 1
ATOM 4068 O O . TYR B 1 149 ? 4.402 2.438 1.646 1 90.88 149 TYR B O 1
ATOM 4076 N N . TRP B 1 150 ? 4.707 4.27 0.343 1 92.12 150 TRP B N 1
ATOM 4077 C CA . TRP B 1 150 ? 5.465 5.023 1.336 1 92.12 150 TRP B CA 1
ATOM 4078 C C . TRP B 1 150 ? 4.598 6.09 1.993 1 92.12 150 TRP B C 1
ATOM 4080 O O . TRP B 1 150 ? 3.721 6.672 1.347 1 92.12 150 TRP B O 1
ATOM 4090 N N . HIS B 1 151 ? 4.922 6.32 3.258 1 94.56 151 HIS B N 1
ATOM 4091 C CA . HIS B 1 151 ? 4.363 7.531 3.842 1 94.56 151 HIS B CA 1
ATOM 4092 C C . HIS B 1 151 ? 4.793 8.773 3.064 1 94.56 151 HIS B C 1
ATOM 4094 O O . HIS B 1 151 ? 5.914 8.828 2.547 1 94.56 151 HIS B O 1
ATOM 4100 N N . VAL B 1 152 ? 3.99 9.727 3.029 1 93.81 152 VAL B N 1
ATOM 4101 C CA . VAL B 1 152 ? 4.242 10.953 2.273 1 93.81 152 VAL B CA 1
ATOM 4102 C C . VAL B 1 152 ? 5.527 11.609 2.766 1 93.81 152 VAL B C 1
ATOM 4104 O O . VAL B 1 152 ? 6.277 12.188 1.977 1 93.81 152 VAL B O 1
ATOM 4107 N N . THR B 1 153 ? 5.84 11.539 4.055 1 95.5 153 THR B N 1
ATOM 4108 C CA . THR B 1 153 ? 7.066 12.102 4.613 1 95.5 153 THR B CA 1
ATOM 4109 C C . THR B 1 153 ? 8.289 11.477 3.951 1 95.5 153 THR B C 1
ATOM 4111 O O . THR B 1 153 ? 9.234 12.188 3.598 1 95.5 153 THR B O 1
ATOM 4114 N N . LYS B 1 154 ? 8.211 10.156 3.807 1 94.19 154 LYS B N 1
ATOM 4115 C CA . LYS B 1 154 ? 9.312 9.469 3.137 1 94.19 154 LYS B CA 1
ATOM 4116 C C . LYS B 1 154 ? 9.406 9.875 1.67 1 94.19 154 LYS B C 1
ATOM 4118 O O . LYS B 1 154 ? 10.5 10.023 1.128 1 94.19 154 LYS B O 1
ATOM 4123 N N . ASN B 1 155 ? 8.297 10.039 1.014 1 93.12 155 ASN B N 1
ATOM 4124 C CA . ASN B 1 155 ? 8.289 10.531 -0.36 1 93.12 155 ASN B CA 1
ATOM 4125 C C . ASN B 1 155 ? 8.922 11.914 -0.466 1 93.12 155 ASN B C 1
ATOM 4127 O O . ASN B 1 155 ? 9.766 12.148 -1.337 1 93.12 155 ASN B O 1
ATOM 4131 N N . PHE B 1 156 ? 8.531 12.812 0.406 1 94.69 156 PHE B N 1
ATOM 4132 C CA . PHE B 1 156 ? 9.133 14.141 0.404 1 94.69 156 PHE B CA 1
ATOM 4133 C C . PHE B 1 156 ? 10.641 14.047 0.6 1 94.69 156 PHE B C 1
ATOM 4135 O O . PHE B 1 156 ? 11.406 14.711 -0.107 1 94.69 156 PHE B O 1
ATOM 4142 N N . PHE B 1 157 ? 11.023 13.227 1.516 1 94.62 157 PHE B N 1
ATOM 4143 C CA . PHE B 1 157 ? 12.438 13.062 1.838 1 94.62 157 PHE B CA 1
ATOM 4144 C C . PHE B 1 157 ? 13.219 12.57 0.625 1 94.62 157 PHE B C 1
ATOM 4146 O O . PHE B 1 157 ? 14.359 12.969 0.411 1 94.62 157 PHE B O 1
ATOM 4153 N N . SER B 1 158 ? 12.594 11.742 -0.183 1 92.88 158 SER B N 1
ATOM 4154 C CA . SER B 1 158 ? 13.25 11.117 -1.327 1 92.88 158 SER B CA 1
ATOM 4155 C C . SER B 1 158 ? 13.609 12.156 -2.391 1 92.88 158 SER B C 1
ATOM 4157 O O . SER B 1 158 ? 14.398 11.875 -3.299 1 92.88 158 SER B O 1
ATOM 4159 N N . LEU B 1 159 ? 13.078 13.312 -2.334 1 93.44 159 LEU B N 1
ATOM 4160 C CA . LEU B 1 159 ? 13.414 14.375 -3.277 1 93.44 159 LEU B CA 1
ATOM 4161 C C . LEU B 1 159 ? 14.859 14.82 -3.102 1 93.44 159 LEU B C 1
ATOM 4163 O O . LEU B 1 159 ? 15.406 15.531 -3.953 1 93.44 159 LEU B O 1
ATOM 4167 N N . LEU B 1 160 ? 15.523 14.375 -2.064 1 93.69 160 LEU B N 1
ATOM 4168 C CA . LEU B 1 160 ? 16.938 14.656 -1.848 1 93.69 160 LEU B CA 1
ATOM 4169 C C . LEU B 1 160 ? 17.812 13.555 -2.438 1 93.69 160 LEU B C 1
ATOM 4171 O O . LEU B 1 160 ? 19.047 13.656 -2.438 1 93.69 160 LEU B O 1
ATOM 4175 N N . GLU B 1 161 ? 17.203 12.516 -2.986 1 90.88 161 GLU B N 1
ATOM 4176 C CA . GLU B 1 161 ? 17.938 11.367 -3.523 1 90.88 161 GLU B CA 1
ATOM 4177 C C . GLU B 1 161 ? 18.938 11.805 -4.594 1 90.88 161 GLU B C 1
ATOM 4179 O O . GLU B 1 161 ? 20.047 11.281 -4.664 1 90.88 161 GLU B O 1
ATOM 4184 N N . PRO B 1 162 ? 18.547 12.742 -5.449 1 90.44 162 PRO B N 1
ATOM 4185 C CA . PRO B 1 162 ? 19.5 13.172 -6.473 1 90.44 162 PRO B CA 1
ATOM 4186 C C . PRO B 1 162 ? 20.797 13.711 -5.883 1 90.44 162 PRO B C 1
ATOM 4188 O O . PRO B 1 162 ? 21.828 13.773 -6.578 1 90.44 162 PRO B O 1
ATOM 4191 N N . PHE B 1 163 ? 20.781 14.086 -4.625 1 91.12 163 PHE B N 1
ATOM 4192 C CA . PHE B 1 163 ? 21.984 14.578 -3.967 1 91.12 163 PHE B CA 1
ATOM 4193 C C . PHE B 1 163 ? 22.656 13.469 -3.174 1 91.12 163 PHE B C 1
ATOM 4195 O O . PHE B 1 163 ? 23.562 13.727 -2.375 1 91.12 163 PHE B O 1
ATOM 4202 N N . GLY B 1 164 ? 22.172 12.227 -3.311 1 83.75 164 GLY B N 1
ATOM 4203 C CA . GLY B 1 164 ? 22.797 11.062 -2.701 1 83.75 164 GLY B CA 1
ATOM 4204 C C . GLY B 1 164 ? 22.281 10.781 -1.296 1 83.75 164 GLY B C 1
ATOM 4205 O O . GLY B 1 164 ? 22.859 9.961 -0.577 1 83.75 164 GLY B O 1
ATOM 4206 N N . GLN B 1 165 ? 21.359 11.445 -0.936 1 77.12 165 GLN B N 1
ATOM 4207 C CA . GLN B 1 165 ? 20.859 11.258 0.421 1 77.12 165 GLN B CA 1
ATOM 4208 C C . GLN B 1 165 ? 20.062 9.961 0.537 1 77.12 165 GLN B C 1
ATOM 4210 O O . GLN B 1 165 ? 19.234 9.656 -0.328 1 77.12 165 GLN B O 1
ATOM 4215 N N . THR B 1 166 ? 20.625 9.047 1.445 1 69.19 166 THR B N 1
ATOM 4216 C CA . THR B 1 166 ? 19.906 7.82 1.769 1 69.19 166 THR B CA 1
ATOM 4217 C C . THR B 1 166 ? 19.203 7.945 3.123 1 69.19 166 THR B C 1
ATOM 4219 O O . THR B 1 166 ? 19.656 8.695 3.992 1 69.19 166 THR B O 1
ATOM 4222 N N . GLU B 1 167 ? 17.922 7.387 3.221 1 65.38 167 GLU B N 1
ATOM 4223 C CA . GLU B 1 167 ? 17.062 7.543 4.383 1 65.38 167 GLU B CA 1
ATOM 4224 C C . GLU B 1 167 ? 17.672 6.895 5.621 1 65.38 167 GLU B C 1
ATOM 4226 O O . GLU B 1 167 ? 18.297 5.836 5.531 1 65.38 167 GLU B O 1
ATOM 4231 N N . THR B 1 168 ? 18.031 7.684 6.699 1 59.56 168 THR B N 1
ATOM 4232 C CA . THR B 1 168 ? 18.109 7.051 8.008 1 59.56 168 THR B CA 1
ATOM 4233 C C . THR B 1 168 ? 16.781 7.152 8.75 1 59.56 168 THR B C 1
ATOM 4235 O O . THR B 1 168 ? 16.031 8.117 8.562 1 59.56 168 THR B O 1
ATOM 4238 N N . THR B 1 169 ? 16.125 6.055 9.211 1 56.31 169 THR B N 1
ATOM 4239 C CA . THR B 1 169 ? 14.828 5.926 9.875 1 56.31 169 THR B CA 1
ATOM 4240 C C . THR B 1 169 ? 14.594 7.094 10.828 1 56.31 169 THR B C 1
ATOM 4242 O O . THR B 1 169 ? 13.492 7.656 10.867 1 56.31 169 THR B O 1
ATOM 4245 N N . ASP B 1 170 ? 15.539 7.406 11.719 1 58.88 170 ASP B N 1
ATOM 4246 C CA . ASP B 1 170 ? 15.375 8.406 12.773 1 58.88 170 ASP B CA 1
ATOM 4247 C C . ASP B 1 170 ? 15.172 9.797 12.18 1 58.88 170 ASP B C 1
ATOM 4249 O O . ASP B 1 170 ? 14.602 10.672 12.836 1 58.88 170 ASP B O 1
ATOM 4253 N N . ALA B 1 171 ? 15.266 9.789 10.836 1 69.31 171 ALA B N 1
ATOM 4254 C CA . ALA B 1 171 ? 15.273 11.086 10.18 1 69.31 171 ALA B CA 1
ATOM 4255 C C . ALA B 1 171 ? 13.891 11.438 9.633 1 69.31 171 ALA B C 1
ATOM 4257 O O . ALA B 1 171 ? 13.648 12.57 9.219 1 69.31 171 ALA B O 1
ATOM 4258 N N . LEU B 1 172 ? 12.828 10.578 10 1 85.81 172 LEU B N 1
ATOM 4259 C CA . LEU B 1 172 ? 11.602 10.812 9.25 1 85.81 172 LEU B CA 1
ATOM 4260 C C . LEU B 1 172 ? 10.469 11.227 10.18 1 85.81 172 LEU B C 1
ATOM 4262 O O . LEU B 1 172 ? 9.289 11.109 9.82 1 85.81 172 LEU B O 1
ATOM 4266 N N . VAL B 1 173 ? 10.766 11.844 11.383 1 91.31 173 VAL B N 1
ATOM 4267 C CA . VAL B 1 173 ? 9.703 12.266 12.289 1 91.31 173 VAL B CA 1
ATOM 4268 C C . VAL B 1 173 ? 9.453 13.766 12.133 1 91.31 173 VAL B C 1
ATOM 4270 O O . VAL B 1 173 ? 10.328 14.578 12.414 1 91.31 173 VAL B O 1
ATOM 4273 N N . PRO B 1 174 ? 8.234 14.109 11.727 1 95.81 174 PRO B N 1
ATOM 4274 C CA . PRO B 1 174 ? 7.926 15.539 11.609 1 95.81 174 PRO B CA 1
ATOM 4275 C C . PRO B 1 174 ? 7.957 16.266 12.953 1 95.81 174 PRO B C 1
ATOM 4277 O O . PRO B 1 174 ? 7.613 15.68 13.984 1 95.81 174 PRO B O 1
ATOM 4280 N N . SER B 1 175 ? 8.438 17.484 12.922 1 94.81 175 SER B N 1
ATOM 4281 C CA . SER B 1 175 ? 8.492 18.312 14.117 1 94.81 175 SER B CA 1
ATOM 4282 C C . SER B 1 175 ? 8.32 19.797 13.773 1 94.81 175 SER B C 1
ATOM 4284 O O . SER B 1 175 ? 8.82 20.25 12.742 1 94.81 175 SER B O 1
ATOM 4286 N N . ILE B 1 176 ? 7.574 20.469 14.625 1 95.56 176 ILE B N 1
ATOM 4287 C CA . ILE B 1 176 ? 7.398 21.906 14.5 1 95.56 176 ILE B CA 1
ATOM 4288 C C . ILE B 1 176 ? 7.66 22.578 15.844 1 95.56 176 ILE B C 1
ATOM 4290 O O . ILE B 1 176 ? 7.68 21.922 16.891 1 95.56 176 ILE B O 1
ATOM 4294 N N . SER B 1 177 ? 7.945 23.875 15.766 1 92.38 177 SER B N 1
ATOM 4295 C CA . SER B 1 177 ? 8.266 24.641 16.969 1 92.38 177 SER B CA 1
ATOM 4296 C C . SER B 1 177 ? 7.16 25.641 17.297 1 92.38 177 SER B C 1
ATOM 4298 O O . SER B 1 177 ? 6.68 26.359 16.406 1 92.38 177 SER B O 1
ATOM 4300 N N . VAL B 1 178 ? 6.762 25.578 18.547 1 89.31 178 VAL B N 1
ATOM 4301 C CA . VAL B 1 178 ? 5.773 26.547 19.016 1 89.31 178 VAL B CA 1
ATOM 4302 C C . VAL B 1 178 ? 6.473 27.672 19.766 1 89.31 178 VAL B C 1
ATOM 4304 O O . VAL B 1 178 ? 7.336 27.422 20.609 1 89.31 178 VAL B O 1
ATOM 4307 N N . HIS B 1 179 ? 6.125 28.891 19.406 1 82.12 179 HIS B N 1
ATOM 4308 C CA . HIS B 1 179 ? 6.727 30.047 20.062 1 82.12 179 HIS B CA 1
ATOM 4309 C C . HIS B 1 179 ? 5.906 30.484 21.281 1 82.12 179 HIS B C 1
ATOM 4311 O O . HIS B 1 179 ? 4.688 30.641 21.188 1 82.12 179 HIS B O 1
ATOM 4317 N N . PRO B 1 180 ? 6.57 30.656 22.297 1 72.31 180 PRO B N 1
ATOM 4318 C CA . PRO B 1 180 ? 5.875 30.969 23.547 1 72.31 180 PRO B CA 1
ATOM 4319 C C . PRO B 1 180 ? 5.039 32.25 23.453 1 72.31 180 PRO B C 1
ATOM 4321 O O . PRO B 1 180 ? 4.047 32.375 24.172 1 72.31 180 PRO B O 1
ATOM 4324 N N . GLU B 1 181 ? 5.414 33.125 22.672 1 67.12 181 GLU B N 1
ATOM 4325 C CA . GLU B 1 181 ? 4.742 34.406 22.625 1 67.12 181 GLU B CA 1
ATOM 4326 C C . GLU B 1 181 ? 3.33 34.281 22.062 1 67.12 181 GLU B C 1
ATOM 4328 O O . GLU B 1 181 ? 2.49 35.156 22.266 1 67.12 181 GLU B O 1
ATOM 4333 N N . LEU B 1 182 ? 3.072 33.188 21.469 1 63.88 182 LEU B N 1
ATOM 4334 C CA . LEU B 1 182 ? 1.807 33.062 20.75 1 63.88 182 LEU B CA 1
ATOM 4335 C C . LEU B 1 182 ? 0.869 32.094 21.469 1 63.88 182 LEU B C 1
ATOM 4337 O O . LEU B 1 182 ? -0.049 31.562 20.859 1 63.88 182 LEU B O 1
ATOM 4341 N N . LEU B 1 183 ? 1.049 32.094 22.75 1 74.94 183 LEU B N 1
ATOM 4342 C CA . LEU B 1 183 ? 0.338 31.031 23.469 1 74.94 183 LEU B CA 1
ATOM 4343 C C . LEU B 1 183 ? -0.787 31.625 24.312 1 74.94 183 LEU B C 1
ATOM 4345 O O . LEU B 1 183 ? -1.356 30.953 25.172 1 74.94 183 LEU B O 1
ATOM 4349 N N . LYS B 1 184 ? -1.114 32.938 23.938 1 74.5 184 LYS B N 1
ATOM 4350 C CA . LYS B 1 184 ? -2.131 33.625 24.734 1 74.5 184 LYS B CA 1
ATOM 4351 C C . LYS B 1 184 ? -3.465 32.875 24.672 1 74.5 184 LYS B C 1
ATOM 4353 O O . LYS B 1 184 ? -4.117 32.656 25.688 1 74.5 184 LYS B O 1
ATOM 4358 N N . ASP B 1 185 ? -3.816 32.562 23.406 1 78.56 185 ASP B N 1
ATOM 4359 C CA . ASP B 1 185 ? -5.09 31.875 23.234 1 78.56 185 ASP B CA 1
ATOM 4360 C C . ASP B 1 185 ? -5.094 30.531 23.969 1 78.56 185 ASP B C 1
ATOM 4362 O O . ASP B 1 185 ? -6.109 30.141 24.547 1 78.56 185 ASP B O 1
ATOM 4366 N N . ALA B 1 186 ? -4.07 29.859 23.953 1 81.31 186 ALA B N 1
ATOM 4367 C CA . ALA B 1 186 ? -3.957 28.578 24.656 1 81.31 186 ALA B CA 1
ATOM 4368 C C . ALA B 1 186 ? -4.133 28.75 26.156 1 81.31 186 ALA B C 1
ATOM 4370 O O . ALA B 1 186 ? -4.867 27.984 26.797 1 81.31 186 ALA B O 1
ATOM 4371 N N . ARG B 1 187 ? -3.529 29.734 26.656 1 78.31 187 ARG B N 1
ATOM 4372 C CA . ARG B 1 187 ? -3.611 30.031 28.094 1 78.31 187 ARG B CA 1
ATOM 4373 C C . ARG B 1 187 ? -5.043 30.359 28.5 1 78.31 187 ARG B C 1
ATOM 4375 O O . ARG B 1 187 ? -5.52 29.891 29.531 1 78.31 187 ARG B O 1
ATOM 4382 N N . ALA B 1 188 ? -5.645 31.156 27.672 1 79.69 188 ALA B N 1
ATOM 4383 C CA . ALA B 1 188 ? -7.023 31.531 27.969 1 79.69 188 ALA B CA 1
ATOM 4384 C C . ALA B 1 188 ? -7.93 30.312 28.031 1 79.69 188 ALA B C 1
ATOM 4386 O O . ALA B 1 188 ? -8.781 30.219 28.922 1 79.69 188 ALA B O 1
ATOM 4387 N N . VAL B 1 189 ? -7.805 29.469 27.109 1 77.69 189 VAL B N 1
ATOM 4388 C CA . VAL B 1 189 ? -8.609 28.25 27.062 1 77.69 189 VAL B CA 1
ATOM 4389 C C . VAL B 1 189 ? -8.297 27.391 28.281 1 77.69 189 VAL B C 1
ATOM 4391 O O . VAL B 1 189 ? -9.211 26.891 28.938 1 77.69 189 VAL B O 1
ATOM 4394 N N . LEU B 1 190 ? -7.078 27.25 28.562 1 78.31 190 LEU B N 1
ATOM 4395 C CA . LEU B 1 190 ? -6.641 26.375 29.656 1 78.31 190 LEU B CA 1
ATOM 4396 C C . LEU B 1 190 ? -7.098 26.922 31 1 78.31 190 LEU B C 1
ATOM 4398 O O . LEU B 1 190 ? -7.395 26.156 31.922 1 78.31 190 LEU B O 1
ATOM 4402 N N . GLU B 1 191 ? -7.074 28.234 31.031 1 75.38 191 GLU B N 1
ATOM 4403 C CA . GLU B 1 191 ? -7.527 28.875 32.25 1 75.38 191 GLU B CA 1
ATOM 4404 C C . GLU B 1 191 ? -9.016 28.609 32.5 1 75.38 191 GLU B C 1
ATOM 4406 O O . GLU B 1 191 ? -9.461 28.547 33.656 1 75.38 191 GLU B O 1
ATOM 4411 N N . HIS B 1 192 ? -9.68 28.609 31.422 1 70.5 192 HIS B N 1
ATOM 4412 C CA . HIS B 1 192 ? -11.109 28.328 31.531 1 70.5 192 HIS B CA 1
ATOM 4413 C C . HIS B 1 192 ? -11.352 26.906 32 1 70.5 192 HIS B C 1
ATOM 4415 O O . HIS B 1 192 ? -12.414 26.594 32.562 1 70.5 192 HIS B O 1
ATOM 4421 N N . LEU B 1 193 ? -10.477 26.031 31.641 1 67 193 LEU B N 1
ATOM 4422 C CA . LEU B 1 193 ? -10.625 24.641 32.094 1 67 193 LEU B CA 1
ATOM 4423 C C . LEU B 1 193 ? -10.438 24.531 33.594 1 67 193 LEU B C 1
ATOM 4425 O O . LEU B 1 193 ? -9.719 25.328 34.188 1 67 193 LEU B O 1
ATOM 4429 N N . ARG B 1 194 ? -11.438 24.453 34.5 1 55.56 194 ARG B N 1
ATOM 4430 C CA . ARG B 1 194 ? -11.516 24.406 35.969 1 55.56 194 ARG B CA 1
ATOM 4431 C C . ARG B 1 194 ? -10.344 23.641 36.531 1 55.56 194 ARG B C 1
ATOM 4433 O O . ARG B 1 194 ? -9.938 22.609 36 1 55.56 194 ARG B O 1
ATOM 4440 N N . GLY B 1 195 ? -9.555 24.188 37.5 1 53.75 195 GLY B N 1
ATOM 4441 C CA . GLY B 1 195 ? -8.734 23.547 38.5 1 53.75 195 GLY B CA 1
ATOM 4442 C C . GLY B 1 195 ? -7.242 23.703 38.25 1 53.75 195 GLY B C 1
ATOM 4443 O O . GLY B 1 195 ? -6.832 24.203 37.219 1 53.75 195 GLY B O 1
ATOM 4444 N N . ASN B 1 196 ? -6.266 23.594 39.188 1 50.84 196 ASN B N 1
ATOM 4445 C CA . ASN B 1 196 ? -4.828 23.828 39.25 1 50.84 196 ASN B CA 1
ATOM 4446 C C . ASN B 1 196 ? -4.094 23.078 38.125 1 50.84 196 ASN B C 1
ATOM 4448 O O . ASN B 1 196 ? -3.059 23.531 37.656 1 50.84 196 ASN B O 1
ATOM 4452 N N . LYS B 1 197 ? -4.43 21.75 37.875 1 60.22 197 LYS B N 1
ATOM 4453 C CA . LYS B 1 197 ? -3.781 20.938 36.844 1 60.22 197 LYS B CA 1
ATOM 4454 C C . LYS B 1 197 ? -4.812 20.203 36 1 60.22 197 LYS B C 1
ATOM 4456 O O . LYS B 1 197 ? -5.109 19.031 36.219 1 60.22 197 LYS B O 1
ATOM 4461 N N . PRO B 1 198 ? -5.371 21.016 34.875 1 77.31 198 PRO B N 1
ATOM 4462 C CA . PRO B 1 198 ? -6.492 20.375 34.188 1 77.31 198 PRO B CA 1
ATOM 4463 C C . PRO B 1 198 ? -6.062 19.188 33.344 1 77.31 198 PRO B C 1
ATOM 4465 O O . PRO B 1 198 ? -5.004 19.219 32.719 1 77.31 198 PRO B O 1
ATOM 4468 N N . ARG B 1 199 ? -6.598 18 33.625 1 89.38 199 ARG B N 1
ATOM 4469 C CA . ARG B 1 199 ? -6.469 16.797 32.812 1 89.38 199 ARG B CA 1
ATOM 4470 C C . ARG B 1 199 ? -7.457 16.812 31.641 1 89.38 199 ARG B C 1
ATOM 4472 O O . ARG B 1 199 ? -8.672 16.906 31.859 1 89.38 199 ARG B O 1
ATOM 4479 N N . PHE B 1 200 ? -6.875 16.859 30.453 1 94.81 200 PHE B N 1
ATOM 4480 C CA . PHE B 1 200 ? -7.793 16.984 29.328 1 94.81 200 PHE B CA 1
ATOM 4481 C C . PHE B 1 200 ? -7.27 16.234 28.109 1 94.81 200 PHE B C 1
ATOM 4483 O O . PHE B 1 200 ? -6.086 15.891 28.047 1 94.81 200 PHE B O 1
ATOM 4490 N N . ILE B 1 201 ? -8.18 15.891 27.266 1 97.19 201 ILE B N 1
ATOM 4491 C CA . ILE B 1 201 ? -7.879 15.367 25.938 1 97.19 201 ILE B CA 1
ATOM 4492 C C . ILE B 1 201 ? -8.398 16.328 24.875 1 97.19 201 ILE B C 1
ATOM 4494 O O . ILE B 1 201 ? -9.273 17.156 25.141 1 97.19 201 ILE B O 1
ATOM 4498 N N . VAL B 1 202 ? -7.793 16.297 23.75 1 98 202 VAL B N 1
ATOM 4499 C CA . VAL B 1 202 ? -8.219 17.141 22.641 1 98 202 VAL B CA 1
ATOM 4500 C C . VAL B 1 202 ? -8.906 16.297 21.578 1 98 202 VAL B C 1
ATOM 4502 O O . VAL B 1 202 ? -8.445 15.195 21.25 1 98 202 VAL B O 1
ATOM 4505 N N . ILE B 1 203 ? -10.031 16.781 21.047 1 98.81 203 ILE B N 1
ATOM 4506 C CA . ILE B 1 203 ? -10.773 16.047 20.031 1 98.81 203 ILE B CA 1
ATOM 4507 C C . ILE B 1 203 ? -10.969 16.922 18.797 1 98.81 203 ILE B C 1
ATOM 4509 O O . ILE B 1 203 ? -11.516 18.031 18.891 1 98.81 203 ILE B O 1
ATOM 4513 N N . ASN B 1 204 ? -10.492 16.516 17.672 1 98.69 204 ASN B N 1
ATOM 4514 C CA . ASN B 1 204 ? -10.758 17.109 16.359 1 98.69 204 ASN B CA 1
ATOM 4515 C C . ASN B 1 204 ? -11.711 16.25 15.539 1 98.69 204 ASN B C 1
ATOM 4517 O O . ASN B 1 204 ? -11.281 15.359 14.812 1 98.69 204 ASN B O 1
ATOM 4521 N N . ALA B 1 205 ? -12.969 16.641 15.547 1 98.5 205 ALA B N 1
ATOM 4522 C CA . ALA B 1 205 ? -14 15.859 14.859 1 98.5 205 ALA B CA 1
ATOM 4523 C C . ALA B 1 205 ? -14.188 16.344 13.43 1 98.5 205 ALA B C 1
ATOM 4525 O O . ALA B 1 205 ? -15.102 15.906 12.727 1 98.5 205 ALA B O 1
ATOM 4526 N N . ASN B 1 206 ? -13.305 17.219 13.023 1 96.62 206 ASN B N 1
ATOM 4527 C CA . ASN B 1 206 ? -13.492 17.891 11.734 1 96.62 206 ASN B CA 1
ATOM 4528 C C . ASN B 1 206 ? -12.672 17.219 10.633 1 96.62 206 ASN B C 1
ATOM 4530 O O . ASN B 1 206 ? -11.867 16.328 10.906 1 96.62 206 ASN B O 1
ATOM 4534 N N . ALA B 1 207 ? -13.016 17.547 9.375 1 91.12 207 ALA B N 1
ATOM 4535 C CA . ALA B 1 207 ? -12.25 17.234 8.18 1 91.12 207 ALA B CA 1
ATOM 4536 C C . ALA B 1 207 ? -12.297 18.391 7.176 1 91.12 207 ALA B C 1
ATOM 4538 O O . ALA B 1 207 ? -13.156 19.266 7.273 1 91.12 207 ALA B O 1
ATOM 4539 N N . GLY B 1 208 ? -11.344 18.344 6.289 1 82.12 208 GLY B N 1
ATOM 4540 C CA . GLY B 1 208 ? -11.328 19.391 5.277 1 82.12 208 GLY B CA 1
ATOM 4541 C C . GLY B 1 208 ? -12.562 19.375 4.395 1 82.12 208 GLY B C 1
ATOM 4542 O O . GLY B 1 208 ? -13.219 18.344 4.246 1 82.12 208 GLY B O 1
ATOM 4543 N N . GLU B 1 209 ? -12.789 20.516 3.818 1 75.44 209 GLU B N 1
ATOM 4544 C CA . GLU B 1 209 ? -13.969 20.703 2.986 1 75.44 209 GLU B CA 1
ATOM 4545 C C . GLU B 1 209 ? -13.914 19.828 1.74 1 75.44 209 GLU B C 1
ATOM 4547 O O . GLU B 1 209 ? -14.953 19.531 1.143 1 75.44 209 GLU B O 1
ATOM 4552 N N . LEU B 1 210 ? -12.75 19.391 1.451 1 73.94 210 LEU B N 1
ATOM 4553 C CA . LEU B 1 210 ? -12.578 18.609 0.238 1 73.94 210 LEU B CA 1
ATOM 4554 C C . LEU B 1 210 ? -13.188 17.219 0.4 1 73.94 210 LEU B C 1
ATOM 4556 O O . LEU B 1 210 ? -13.586 16.594 -0.584 1 73.94 210 LEU B O 1
ATOM 4560 N N . ALA B 1 211 ? -13.297 16.719 1.579 1 86 211 ALA B N 1
ATOM 4561 C CA . ALA B 1 211 ? -13.852 15.375 1.792 1 86 211 ALA B CA 1
ATOM 4562 C C . ALA B 1 211 ? -14.406 15.234 3.205 1 86 211 ALA B C 1
ATOM 4564 O O . ALA B 1 211 ? -13.711 14.781 4.113 1 86 211 ALA B O 1
ATOM 4565 N N . TYR B 1 212 ? -15.617 15.516 3.355 1 89.69 212 TYR B N 1
ATOM 4566 C CA . TYR B 1 212 ? -16.25 15.391 4.664 1 89.69 212 TYR B CA 1
ATOM 4567 C C . TYR B 1 212 ? -16.422 13.93 5.051 1 89.69 212 TYR B C 1
ATOM 4569 O O . TYR B 1 212 ? -16.656 13.609 6.223 1 89.69 212 TYR B O 1
ATOM 4577 N N . GLU B 1 213 ? -16.281 13.07 3.99 1 91.56 213 GLU B N 1
ATOM 4578 C CA . GLU B 1 213 ? -16.391 11.633 4.211 1 91.56 213 GLU B CA 1
ATOM 4579 C C . GLU B 1 213 ? -15.289 11.125 5.129 1 91.56 213 GLU B C 1
ATOM 4581 O O . GLU B 1 213 ? -15.352 10 5.629 1 91.56 213 GLU B O 1
ATOM 4586 N N . ARG B 1 214 ? -14.312 11.992 5.418 1 93.62 214 ARG B N 1
ATOM 4587 C CA . ARG B 1 214 ? -13.227 11.625 6.316 1 93.62 214 ARG B CA 1
ATOM 4588 C C . ARG B 1 214 ? -13.664 11.711 7.773 1 93.62 214 ARG B C 1
ATOM 4590 O O . ARG B 1 214 ? -12.969 11.234 8.672 1 93.62 214 ARG B O 1
ATOM 4597 N N . ARG B 1 215 ? -14.773 12.273 8.039 1 96.62 215 ARG B N 1
ATOM 4598 C CA . ARG B 1 215 ? -15.258 12.461 9.406 1 96.62 215 ARG B CA 1
ATOM 4599 C C . ARG B 1 215 ? -15.812 11.164 9.969 1 96.62 215 ARG B C 1
ATOM 4601 O O . ARG B 1 215 ? -16.688 10.531 9.367 1 96.62 215 ARG B O 1
ATOM 4608 N N . TRP B 1 216 ? -15.25 10.773 11.07 1 97.75 216 TRP B N 1
ATOM 4609 C CA . TRP B 1 216 ? -16 9.805 11.875 1 97.75 216 TRP B CA 1
ATOM 4610 C C . TRP B 1 216 ? -17.344 10.383 12.289 1 97.75 216 TRP B C 1
ATOM 4612 O O . TRP B 1 216 ? -17.547 11.602 12.266 1 97.75 216 TRP B O 1
ATOM 4622 N N . LEU B 1 217 ? -18.297 9.594 12.68 1 97.06 217 LEU B N 1
ATOM 4623 C CA . LEU B 1 217 ? -19.656 10.062 12.922 1 97.06 217 LEU B CA 1
ATOM 4624 C C . LEU B 1 217 ? -19.719 10.953 14.156 1 97.06 217 LEU B C 1
ATOM 4626 O O . LEU B 1 217 ? -19.109 10.641 15.18 1 97.06 217 LEU B O 1
ATOM 4630 N N . PRO B 1 218 ? -20.453 12.086 14.023 1 97.75 218 PRO B N 1
ATOM 4631 C CA . PRO B 1 218 ? -20.5 13.047 15.125 1 97.75 218 PRO B CA 1
ATOM 4632 C C . PRO B 1 218 ? -21.047 12.445 16.422 1 97.75 218 PRO B C 1
ATOM 4634 O O . PRO B 1 218 ? -20.547 12.75 17.5 1 97.75 218 PRO B O 1
ATOM 4637 N N . ASP B 1 219 ? -22.078 11.602 16.312 1 97.94 219 ASP B N 1
ATOM 4638 C CA . ASP B 1 219 ? -22.672 11.008 17.5 1 97.94 219 ASP B CA 1
ATOM 4639 C C . ASP B 1 219 ? -21.688 10.086 18.203 1 97.94 219 ASP B C 1
ATOM 4641 O O . ASP B 1 219 ? -21.734 9.93 19.422 1 97.94 219 ASP B O 1
ATOM 4645 N N . ARG B 1 220 ? -20.812 9.531 17.469 1 98.5 220 ARG B N 1
ATOM 4646 C CA . ARG B 1 220 ? -19.828 8.617 18.031 1 98.5 220 ARG B CA 1
ATOM 4647 C C . ARG B 1 220 ? -18.719 9.383 18.75 1 98.5 220 ARG B C 1
ATOM 4649 O O . ARG B 1 220 ? -18.203 8.93 19.781 1 98.5 220 ARG B O 1
ATOM 4656 N N . PHE B 1 221 ? -18.375 10.531 18.234 1 98.75 221 PHE B N 1
ATOM 4657 C CA . PHE B 1 221 ? -17.453 11.391 18.969 1 98.75 221 PHE B CA 1
ATOM 4658 C C . PHE B 1 221 ? -18.016 11.773 20.328 1 98.75 221 PHE B C 1
ATOM 4660 O O . PHE B 1 221 ? -17.297 11.75 21.328 1 98.75 221 PHE B O 1
ATOM 4667 N N . ALA B 1 222 ? -19.281 12.109 20.297 1 98.81 222 ALA B N 1
ATOM 4668 C CA . ALA B 1 222 ? -19.938 12.508 21.531 1 98.81 222 ALA B CA 1
ATOM 4669 C C . ALA B 1 222 ? -19.938 11.359 22.547 1 98.81 222 ALA B C 1
ATOM 4671 O O . ALA B 1 222 ? -19.594 11.555 23.719 1 98.81 222 ALA B O 1
ATOM 4672 N N . GLN B 1 223 ? -20.281 10.211 22.078 1 98.81 223 GLN B N 1
ATOM 4673 C CA . GLN B 1 223 ? -20.328 9.039 22.938 1 98.81 223 GLN B CA 1
ATOM 4674 C C . GLN B 1 223 ? -18.953 8.688 23.484 1 98.81 223 GLN B C 1
ATOM 4676 O O . GLN B 1 223 ? -18.797 8.391 24.672 1 98.81 223 GLN B O 1
ATOM 4681 N N . LEU B 1 224 ? -17.969 8.727 22.594 1 98.81 224 LEU B N 1
ATOM 4682 C CA . LEU B 1 224 ? -16.594 8.414 23 1 98.81 224 LEU B CA 1
ATOM 4683 C C . LEU B 1 224 ? -16.109 9.414 24.047 1 98.81 224 LEU B C 1
ATOM 4685 O O . LEU B 1 224 ? -15.5 9.016 25.047 1 98.81 224 LEU B O 1
ATOM 4689 N N . ALA B 1 225 ? -16.359 10.695 23.828 1 98.62 225 ALA B N 1
ATOM 4690 C CA . ALA B 1 225 ? -15.977 11.742 24.781 1 98.62 225 ALA B CA 1
ATOM 4691 C C . ALA B 1 225 ? -16.609 11.508 26.141 1 98.62 225 ALA B C 1
ATOM 4693 O O . ALA B 1 225 ? -15.945 11.625 27.172 1 98.62 225 ALA B O 1
ATOM 4694 N N . ALA B 1 226 ? -17.859 11.156 26.125 1 98.56 226 ALA B N 1
ATOM 4695 C CA . ALA B 1 226 ? -18.594 10.938 27.375 1 98.56 226 ALA B CA 1
ATOM 4696 C C . ALA B 1 226 ? -18 9.758 28.156 1 98.56 226 ALA B C 1
ATOM 4698 O O . ALA B 1 226 ? -17.797 9.836 29.359 1 98.56 226 ALA B O 1
ATOM 4699 N N . ARG B 1 227 ? -17.719 8.719 27.438 1 98.62 227 ARG B N 1
ATOM 4700 C CA . ARG B 1 227 ? -17.172 7.523 28.062 1 98.62 227 ARG B CA 1
ATOM 4701 C C . ARG B 1 227 ? -15.789 7.793 28.656 1 98.62 227 ARG B C 1
ATOM 4703 O O . ARG B 1 227 ? -15.5 7.402 29.781 1 98.62 227 ARG B O 1
ATOM 4710 N N . LEU B 1 228 ? -14.977 8.469 27.922 1 98.31 228 LEU B N 1
ATOM 4711 C CA . LEU B 1 228 ? -13.625 8.758 28.375 1 98.31 228 LEU B CA 1
ATOM 4712 C C . LEU B 1 228 ? -13.648 9.75 29.547 1 98.31 228 LEU B C 1
ATOM 4714 O O . LEU B 1 228 ? -12.898 9.594 30.5 1 98.31 228 LEU B O 1
ATOM 4718 N N . SER B 1 229 ? -14.469 10.781 29.391 1 96.69 229 SER B N 1
ATOM 4719 C CA . SER B 1 229 ? -14.617 11.766 30.453 1 96.69 229 SER B CA 1
ATOM 4720 C C . SER B 1 229 ? -15.039 11.102 31.766 1 96.69 229 SER B C 1
ATOM 4722 O O . SER B 1 229 ? -14.5 11.406 32.844 1 96.69 229 SER B O 1
ATOM 4724 N N . SER B 1 230 ? -15.984 10.203 31.688 1 96.5 230 SER B N 1
ATOM 4725 C CA . SER B 1 230 ? -16.516 9.523 32.875 1 96.5 230 SER B CA 1
ATOM 4726 C C . SER B 1 230 ? -15.484 8.586 33.469 1 96.5 230 SER B C 1
ATOM 4728 O O . SER B 1 230 ? -15.266 8.594 34.688 1 96.5 230 SER B O 1
ATOM 4730 N N . LYS B 1 231 ? -14.82 7.848 32.656 1 96.88 231 LYS B N 1
ATOM 4731 C CA . LYS B 1 231 ? -13.914 6.82 33.156 1 96.88 231 LYS B CA 1
ATOM 4732 C C . LYS B 1 231 ? -12.656 7.445 33.75 1 96.88 231 LYS B C 1
ATOM 4734 O O . LYS B 1 231 ? -12.156 6.988 34.781 1 96.88 231 LYS B O 1
ATOM 4739 N N . TYR B 1 232 ? -12.164 8.523 33.156 1 96.56 232 TYR B N 1
ATOM 4740 C CA . TYR B 1 232 ? -10.836 9 33.531 1 96.56 232 TYR B CA 1
ATOM 4741 C C . TYR B 1 232 ? -10.914 10.383 34.156 1 96.56 232 TYR B C 1
ATOM 4743 O O . TYR B 1 232 ? -9.891 10.953 34.531 1 96.56 232 TYR B O 1
ATOM 4751 N N . ASP B 1 233 ? -12.086 10.953 34.25 1 93.81 233 ASP B N 1
ATOM 4752 C CA . ASP B 1 233 ? -12.297 12.289 34.812 1 93.81 233 ASP B CA 1
ATOM 4753 C C . ASP B 1 233 ? -11.453 13.328 34.062 1 93.81 233 ASP B C 1
ATOM 4755 O O . ASP B 1 233 ? -10.68 14.055 34.688 1 93.81 233 ASP B O 1
ATOM 4759 N N . VAL B 1 234 ? -11.648 13.367 32.75 1 95 234 VAL B N 1
ATOM 4760 C CA . VAL B 1 234 ? -10.906 14.305 31.891 1 95 234 VAL B CA 1
ATOM 4761 C C . VAL B 1 234 ? -11.883 15.234 31.188 1 95 234 VAL B C 1
ATOM 4763 O O . VAL B 1 234 ? -13.023 14.859 30.906 1 95 234 VAL B O 1
ATOM 4766 N N . SER B 1 235 ? -11.43 16.391 30.953 1 94.38 235 SER B N 1
ATOM 4767 C CA . SER B 1 235 ? -12.172 17.312 30.109 1 94.38 235 SER B CA 1
ATOM 4768 C C . SER B 1 235 ? -11.852 17.094 28.625 1 94.38 235 SER B C 1
ATOM 4770 O O . SER B 1 235 ? -10.703 16.812 28.281 1 94.38 235 SER B O 1
ATOM 4772 N N . CYS B 1 236 ? -12.898 17.172 27.828 1 96.56 236 CYS B N 1
ATOM 4773 C CA . CYS B 1 236 ? -12.727 17.031 26.391 1 96.56 236 CYS B CA 1
ATOM 4774 C C . CYS B 1 236 ? -12.766 18.391 25.703 1 96.56 236 CYS B C 1
ATOM 4776 O O . CYS B 1 236 ? -13.805 19.047 25.672 1 96.56 236 CYS B O 1
ATOM 4778 N N . ILE B 1 237 ? -11.625 18.766 25.203 1 96.5 237 ILE B N 1
ATOM 4779 C CA . ILE B 1 237 ? -11.539 20.031 24.469 1 96.5 237 ILE B CA 1
ATOM 4780 C C . ILE B 1 237 ? -11.688 19.766 22.969 1 96.5 237 ILE B C 1
ATOM 4782 O O . ILE B 1 237 ? -10.82 19.156 22.359 1 96.5 237 ILE B O 1
ATOM 4786 N N . PHE B 1 238 ? -12.797 20.266 22.406 1 97.94 238 PHE B N 1
ATOM 4787 C CA . PHE B 1 238 ? -13.031 20.125 20.984 1 97.94 238 PHE B CA 1
ATOM 4788 C C . PHE B 1 238 ? -12.461 21.312 20.219 1 97.94 238 PHE B C 1
ATOM 4790 O O . PHE B 1 238 ? -12.695 22.469 20.594 1 97.94 238 PHE B O 1
ATOM 4797 N N . ILE B 1 239 ? -11.695 21 19.172 1 97.44 239 ILE B N 1
ATOM 4798 C CA . ILE B 1 239 ? -11.062 22.062 18.391 1 97.44 239 ILE B CA 1
ATOM 4799 C C . ILE B 1 239 ? -11.688 22.125 17 1 97.44 239 ILE B C 1
ATOM 4801 O O . ILE B 1 239 ? -12.375 21.188 16.578 1 97.44 239 ILE B O 1
ATOM 4805 N N . GLY B 1 240 ? -11.484 23.266 16.281 1 96.25 240 GLY B N 1
ATOM 4806 C CA . GLY B 1 240 ? -11.969 23.484 14.922 1 96.25 240 GLY B CA 1
ATOM 4807 C C . GLY B 1 240 ? -11.781 24.906 14.445 1 96.25 240 GLY B C 1
ATOM 4808 O O . GLY B 1 240 ? -11.508 25.812 15.242 1 96.25 240 GLY B O 1
ATOM 4809 N N . ALA B 1 241 ? -11.922 25.062 13.188 1 94.06 241 ALA B N 1
ATOM 4810 C CA . ALA B 1 241 ? -11.867 26.391 12.586 1 94.06 241 ALA B CA 1
ATOM 4811 C C . ALA B 1 241 ? -13.148 27.172 12.852 1 94.06 241 ALA B C 1
ATOM 4813 O O . ALA B 1 241 ? -14.156 26.609 13.289 1 94.06 241 ALA B O 1
ATOM 4814 N N . PRO B 1 242 ? -13.125 28.469 12.641 1 93.75 242 PRO B N 1
ATOM 4815 C CA . PRO B 1 242 ? -14.305 29.297 12.898 1 93.75 242 PRO B CA 1
ATOM 4816 C C . PRO B 1 242 ? -15.539 28.812 12.156 1 93.75 242 PRO B C 1
ATOM 4818 O O . PRO B 1 242 ? -16.641 28.797 12.719 1 93.75 242 PRO B O 1
ATOM 4821 N N . GLY B 1 243 ? -15.328 28.359 10.969 1 94.38 243 GLY B N 1
ATOM 4822 C CA . GLY B 1 243 ? -16.438 27.906 10.156 1 94.38 243 GLY B CA 1
ATOM 4823 C C . GLY B 1 243 ? -17.016 26.578 10.633 1 94.38 243 GLY B C 1
ATOM 4824 O O . GLY B 1 243 ? -18.109 26.188 10.211 1 94.38 243 GLY B O 1
ATOM 4825 N N . GLU B 1 244 ? -16.375 25.969 11.578 1 96.25 244 GLU B N 1
ATOM 4826 C CA . GLU B 1 244 ? -16.797 24.656 12.047 1 96.25 244 GLU B CA 1
ATOM 4827 C C . GLU B 1 244 ? -17.422 24.734 13.43 1 96.25 244 GLU B C 1
ATOM 4829 O O . GLU B 1 244 ? -17.766 23.719 14.031 1 96.25 244 GLU B O 1
ATOM 4834 N N . LYS B 1 245 ? -17.672 25.938 13.93 1 97.12 245 LYS B N 1
ATOM 4835 C CA . LYS B 1 245 ? -18.125 26.172 15.297 1 97.12 245 LYS B CA 1
ATOM 4836 C C . LYS B 1 245 ? -19.469 25.484 15.547 1 97.12 245 LYS B C 1
ATOM 4838 O O . LYS B 1 245 ? -19.625 24.766 16.547 1 97.12 245 LYS B O 1
ATOM 4843 N N . ASP B 1 246 ? -20.406 25.625 14.633 1 97.81 246 ASP B N 1
ATOM 4844 C CA . ASP B 1 246 ? -21.75 25.078 14.836 1 97.81 246 ASP B CA 1
ATOM 4845 C C . ASP B 1 246 ? -21.719 23.547 14.805 1 97.81 246 ASP B C 1
ATOM 4847 O O . ASP B 1 246 ? -22.359 22.906 15.625 1 97.81 246 ASP B O 1
ATOM 4851 N N . TYR B 1 247 ? -20.984 23.062 13.883 1 97.62 247 TYR B N 1
ATOM 4852 C CA . TYR B 1 247 ? -20.844 21.609 13.773 1 97.62 247 TYR B CA 1
ATOM 4853 C C . TYR B 1 247 ? -20.266 21.016 15.055 1 97.62 247 TYR B C 1
ATOM 4855 O O . TYR B 1 247 ? -20.797 20.047 15.594 1 97.62 247 TYR B O 1
ATOM 4863 N N . VAL B 1 248 ? -19.266 21.609 15.586 1 98.5 248 VAL B N 1
ATOM 4864 C CA . VAL B 1 248 ? -18.578 21.141 16.781 1 98.5 248 VAL B CA 1
ATOM 4865 C C . VAL B 1 248 ? -19.484 21.328 18 1 98.5 248 VAL B C 1
ATOM 4867 O O . VAL B 1 248 ? -19.531 20.453 18.875 1 98.5 248 VAL B O 1
ATOM 4870 N N . GLN B 1 249 ? -20.172 22.391 18.031 1 98.5 249 GLN B N 1
ATOM 4871 C CA . GLN B 1 249 ? -21.062 22.641 19.156 1 98.5 249 GLN B CA 1
ATOM 4872 C C . GLN B 1 249 ? -22.125 21.547 19.266 1 98.5 249 GLN B C 1
ATOM 4874 O O . GLN B 1 249 ? -22.469 21.125 20.375 1 98.5 249 GLN B O 1
ATOM 4879 N N . GLY B 1 250 ? -22.625 21.172 18.109 1 98.62 250 GLY B N 1
ATOM 4880 C CA . GLY B 1 250 ? -23.578 20.062 18.125 1 98.62 250 GLY B CA 1
ATOM 4881 C C . GLY B 1 250 ? -23.031 18.812 18.797 1 98.62 250 GLY B C 1
ATOM 4882 O O . GLY B 1 250 ? -23.734 18.188 19.594 1 98.62 250 GLY B O 1
ATOM 4883 N N . ILE B 1 251 ? -21.797 18.469 18.562 1 98.81 251 ILE B N 1
ATOM 4884 C CA . ILE B 1 251 ? -21.156 17.297 19.141 1 98.81 251 ILE B CA 1
ATOM 4885 C C . ILE B 1 251 ? -20.938 17.516 20.641 1 98.81 251 ILE B C 1
ATOM 4887 O O . ILE B 1 251 ? -21.203 16.609 21.438 1 98.81 251 ILE B O 1
ATOM 4891 N N . VAL B 1 252 ? -20.531 18.703 20.969 1 98.5 252 VAL B N 1
ATOM 4892 C CA . VAL B 1 252 ? -20.25 19.047 22.359 1 98.5 252 VAL B CA 1
ATOM 4893 C C . VAL B 1 252 ? -21.531 18.969 23.172 1 98.5 252 VAL B C 1
ATOM 4895 O O . VAL B 1 252 ? -21.547 18.422 24.281 1 98.5 252 VAL B O 1
ATOM 4898 N N . ASP B 1 253 ? -22.609 19.516 22.641 1 98.69 253 ASP B N 1
ATOM 4899 C CA . ASP B 1 253 ? -23.906 19.469 23.328 1 98.69 253 ASP B CA 1
ATOM 4900 C C . ASP B 1 253 ? -24.328 18.031 23.594 1 98.69 253 ASP B C 1
ATOM 4902 O O . ASP B 1 253 ? -24.781 17.703 24.703 1 98.69 253 ASP B O 1
ATOM 4906 N N . ASP B 1 254 ? -24.125 17.25 22.609 1 98.69 254 ASP B N 1
ATOM 4907 C CA . ASP B 1 254 ? -24.469 15.836 22.734 1 98.69 254 ASP B CA 1
ATOM 4908 C C . ASP B 1 254 ? -23.594 15.156 23.797 1 98.69 254 ASP B C 1
ATOM 4910 O O . ASP B 1 254 ? -24.094 14.344 24.578 1 98.69 254 ASP B O 1
ATOM 4914 N N . ALA B 1 255 ? -22.359 15.477 23.781 1 98.62 255 ALA B N 1
ATOM 4915 C CA . ALA B 1 255 ? -21.422 14.906 24.75 1 98.62 255 ALA B CA 1
ATOM 4916 C C . ALA B 1 255 ? -21.797 15.312 26.172 1 98.62 255 ALA B C 1
ATOM 4918 O O . ALA B 1 255 ? -21.828 14.477 27.078 1 98.62 255 ALA B O 1
ATOM 4919 N N . ILE B 1 256 ? -22.109 16.578 26.359 1 98 256 ILE B N 1
ATOM 4920 C CA . ILE B 1 256 ? -22.469 17.094 27.672 1 98 256 ILE B CA 1
ATOM 4921 C C . ILE B 1 256 ? -23.75 16.438 28.156 1 98 256 ILE B C 1
ATOM 4923 O O . ILE B 1 256 ? -23.859 16.062 29.328 1 98 256 ILE B O 1
ATOM 4927 N N . ALA B 1 257 ? -24.625 16.312 27.25 1 98.44 257 ALA B N 1
ATOM 4928 C CA . ALA B 1 257 ? -25.891 15.664 27.578 1 98.44 257 ALA B CA 1
ATOM 4929 C C . ALA B 1 257 ? -25.672 14.242 28.094 1 98.44 257 ALA B C 1
ATOM 4931 O O . ALA B 1 257 ? -26.469 13.719 28.859 1 98.44 257 ALA B O 1
ATOM 4932 N N . GLN B 1 258 ? -24.562 13.703 27.688 1 98.25 258 GLN B N 1
ATOM 4933 C CA . GLN B 1 258 ? -24.25 12.336 28.078 1 98.25 258 GLN B CA 1
ATOM 4934 C C . GLN B 1 258 ? -23.312 12.297 29.266 1 98.25 258 GLN B C 1
ATOM 4936 O O . GLN B 1 258 ? -22.828 11.234 29.656 1 98.25 258 GLN B O 1
ATOM 4941 N N . GLY B 1 259 ? -22.922 13.469 29.797 1 96.69 259 GLY B N 1
ATOM 4942 C CA . GLY B 1 259 ? -22.203 13.531 31.062 1 96.69 259 GLY B CA 1
ATOM 4943 C C . GLY B 1 259 ? -20.75 13.93 30.906 1 96.69 259 GLY B C 1
ATOM 4944 O O . GLY B 1 259 ? -19.984 13.906 31.859 1 96.69 259 GLY B O 1
ATOM 4945 N N . ALA B 1 260 ? -20.359 14.312 29.75 1 96.62 260 ALA B N 1
ATOM 4946 C CA . ALA B 1 260 ? -18.953 14.656 29.5 1 96.62 260 ALA B CA 1
ATOM 4947 C C . ALA B 1 260 ? -18.656 16.078 29.953 1 96.62 260 ALA B C 1
ATOM 4949 O O . ALA B 1 260 ? -19.516 16.969 29.844 1 96.62 260 ALA B O 1
ATOM 4950 N N . LYS B 1 261 ? -17.484 16.234 30.531 1 94.75 261 LYS B N 1
ATOM 4951 C CA . LYS B 1 261 ? -16.906 17.578 30.578 1 94.75 261 LYS B CA 1
ATOM 4952 C C . LYS B 1 261 ? -16.328 17.969 29.219 1 94.75 261 LYS B C 1
ATOM 4954 O O . LYS B 1 261 ? -15.273 17.453 28.828 1 94.75 261 LYS B O 1
ATOM 4959 N N . ALA B 1 262 ? -17.078 18.812 28.516 1 95.31 262 ALA B N 1
ATOM 4960 C CA . ALA B 1 262 ? -16.672 19.125 27.156 1 95.31 262 ALA B CA 1
ATOM 4961 C C . ALA B 1 262 ? -16.734 20.641 26.891 1 95.31 262 ALA B C 1
ATOM 4963 O O . ALA B 1 262 ? -17.609 21.328 27.422 1 95.31 262 ALA B O 1
ATOM 4964 N N . LEU B 1 263 ? -15.773 21.062 26.109 1 94.38 263 LEU B N 1
ATOM 4965 C CA . LEU B 1 263 ? -15.688 22.484 25.75 1 94.38 263 LEU B CA 1
ATOM 4966 C C . LEU B 1 263 ? -15.453 22.641 24.25 1 94.38 263 LEU B C 1
ATOM 4968 O O . LEU B 1 263 ? -14.633 21.938 23.672 1 94.38 263 LEU B O 1
ATOM 4972 N N . ASN B 1 264 ? -16.25 23.531 23.625 1 96.5 264 ASN B N 1
ATOM 4973 C CA . ASN B 1 264 ? -16.047 23.906 22.234 1 96.5 264 ASN B CA 1
ATOM 4974 C C . ASN B 1 264 ? -15.078 25.078 22.109 1 96.5 264 ASN B C 1
ATOM 4976 O O . ASN B 1 264 ? -15.367 26.188 22.562 1 96.5 264 ASN B O 1
ATOM 4980 N N . THR B 1 265 ? -13.953 24.844 21.469 1 95.25 265 THR B N 1
ATOM 4981 C CA . THR B 1 265 ? -12.992 25.922 21.266 1 95.25 265 THR B CA 1
ATOM 4982 C C . THR B 1 265 ? -12.836 26.266 19.797 1 95.25 265 THR B C 1
ATOM 4984 O O . THR B 1 265 ? -11.875 26.922 19.391 1 95.25 265 THR B O 1
ATOM 4987 N N . ALA B 1 266 ? -13.766 25.719 18.984 1 95.69 266 ALA B N 1
ATOM 4988 C CA . ALA B 1 266 ? -13.727 26 17.547 1 95.69 266 ALA B CA 1
ATOM 4989 C C . ALA B 1 266 ? -13.789 27.5 17.281 1 95.69 266 ALA B C 1
ATOM 4991 O O . ALA B 1 266 ? -14.711 28.188 17.75 1 95.69 266 ALA B O 1
ATOM 4992 N N . GLY B 1 267 ? -12.805 27.938 16.547 1 93.56 267 GLY B N 1
ATOM 4993 C CA . GLY B 1 267 ? -12.766 29.344 16.172 1 93.56 267 GLY B CA 1
ATOM 4994 C C . GLY B 1 267 ? -12.086 30.219 17.219 1 93.56 267 GLY B C 1
ATOM 4995 O O . GLY B 1 267 ? -11.961 31.438 17.031 1 93.56 267 GLY B O 1
ATOM 4996 N N . GLN B 1 268 ? -11.555 29.641 18.281 1 91.12 268 GLN B N 1
ATOM 4997 C CA . GLN B 1 268 ? -11 30.438 19.375 1 91.12 268 GLN B CA 1
ATOM 4998 C C . GLN B 1 268 ? -9.477 30.344 19.406 1 91.12 268 GLN B C 1
ATOM 5000 O O . GLN B 1 268 ? -8.812 31.125 20.078 1 91.12 268 GLN B O 1
ATOM 5005 N N . LEU B 1 269 ? -8.938 29.391 18.672 1 91.19 269 LEU B N 1
ATOM 5006 C CA . LEU B 1 269 ? -7.504 29.141 18.734 1 91.19 269 LEU B CA 1
ATOM 5007 C C . LEU B 1 269 ? -6.84 29.406 17.391 1 91.19 269 LEU B C 1
ATOM 5009 O O . LEU B 1 269 ? -7.355 28.984 16.344 1 91.19 269 LEU B O 1
ATOM 5013 N N . ASN B 1 270 ? -5.77 30.141 17.438 1 89.88 270 ASN B N 1
ATOM 5014 C CA . ASN B 1 270 ? -4.895 30.094 16.266 1 89.88 270 ASN B CA 1
ATOM 5015 C C . ASN B 1 270 ? -4.098 28.797 16.219 1 89.88 270 ASN B C 1
ATOM 5017 O O . ASN B 1 270 ? -4.18 27.969 17.125 1 89.88 270 ASN B O 1
ATOM 5021 N N . LEU B 1 271 ? -3.408 28.609 15.164 1 92.5 271 LEU B N 1
ATOM 5022 C CA . LEU B 1 271 ? -2.762 27.328 14.922 1 92.5 271 LEU B CA 1
ATOM 5023 C C . LEU B 1 271 ? -1.714 27.031 15.992 1 92.5 271 LEU B C 1
ATOM 5025 O O . LEU B 1 271 ? -1.591 25.891 16.453 1 92.5 271 LEU B O 1
ATOM 5029 N N . GLU B 1 272 ? -0.958 28.031 16.438 1 92.12 272 GLU B N 1
ATOM 5030 C CA . GLU B 1 272 ? 0.073 27.844 17.453 1 92.12 272 GLU B CA 1
ATOM 5031 C C . GLU B 1 272 ? -0.539 27.453 18.781 1 92.12 272 GLU B C 1
ATOM 5033 O O . GLU B 1 272 ? -0.023 26.562 19.469 1 92.12 272 GLU B O 1
ATOM 5038 N N . SER B 1 273 ? -1.561 28.156 19.109 1 92.19 273 SER B N 1
ATOM 5039 C CA . SER B 1 273 ? -2.258 27.828 20.344 1 92.19 273 SER B CA 1
ATOM 5040 C C . SER B 1 273 ? -2.848 26.422 20.297 1 92.19 273 SER B C 1
ATOM 5042 O O . SER B 1 273 ? -2.82 25.703 21.281 1 92.19 273 SER B O 1
ATOM 5044 N N . MET B 1 274 ? -3.396 26.109 19.188 1 94.25 274 MET B N 1
ATOM 5045 C CA . MET B 1 274 ? -3.922 24.75 19 1 94.25 274 MET B CA 1
ATOM 5046 C C . MET B 1 274 ? -2.822 23.703 19.188 1 94.25 274 MET B C 1
ATOM 5048 O O . MET B 1 274 ? -3.014 22.719 19.891 1 94.25 274 MET B O 1
ATOM 5052 N N . ALA B 1 275 ? -1.684 23.953 18.578 1 95.19 275 ALA B N 1
ATOM 5053 C CA . ALA B 1 275 ? -0.545 23.047 18.703 1 95.19 275 ALA B CA 1
ATOM 5054 C C . ALA B 1 275 ? -0.12 22.891 20.156 1 95.19 275 ALA B C 1
ATOM 5056 O O . ALA B 1 275 ? 0.157 21.781 20.625 1 95.19 275 ALA B O 1
ATOM 5057 N N . GLN B 1 276 ? -0.093 24 20.859 1 92.38 276 GLN B N 1
ATOM 5058 C CA . GLN B 1 276 ? 0.31 23.984 22.266 1 92.38 276 GLN B CA 1
ATOM 5059 C C . GLN B 1 276 ? -0.672 23.172 23.109 1 92.38 276 GLN B C 1
ATOM 5061 O O . GLN B 1 276 ? -0.263 22.406 23.984 1 92.38 276 GLN B O 1
ATOM 5066 N N . ILE B 1 277 ? -1.927 23.391 22.891 1 92.75 277 ILE B N 1
ATOM 5067 C CA . ILE B 1 277 ? -2.951 22.656 23.625 1 92.75 277 ILE B CA 1
ATOM 5068 C C . ILE B 1 277 ? -2.828 21.172 23.344 1 92.75 277 ILE B C 1
ATOM 5070 O O . ILE B 1 277 ? -2.941 20.344 24.266 1 92.75 277 ILE B O 1
ATOM 5074 N N . CYS B 1 278 ? -2.582 20.812 22.172 1 95.56 278 CYS B N 1
ATOM 5075 C CA . CYS B 1 278 ? -2.381 19.406 21.812 1 95.56 278 CYS B CA 1
ATOM 5076 C C . CYS B 1 278 ? -1.164 18.844 22.531 1 95.56 278 CYS B C 1
ATOM 5078 O O . CYS B 1 278 ? -1.214 17.719 23.047 1 95.56 278 CYS B O 1
ATOM 5080 N N . ARG B 1 279 ? -0.112 19.609 22.547 1 93.12 279 ARG B N 1
ATOM 5081 C CA . ARG B 1 279 ? 1.125 19.172 23.188 1 93.12 279 ARG B CA 1
ATOM 5082 C C . ARG B 1 279 ? 0.896 18.859 24.656 1 93.12 279 ARG B C 1
ATOM 5084 O O . ARG B 1 279 ? 1.474 17.922 25.203 1 93.12 279 ARG B O 1
ATOM 5091 N N . GLU B 1 280 ? 0.063 19.625 25.25 1 91.38 280 GLU B N 1
ATOM 5092 C CA . GLU B 1 280 ? -0.153 19.516 26.688 1 91.38 280 GLU B CA 1
ATOM 5093 C C . GLU B 1 280 ? -1.257 18.516 27 1 91.38 280 GLU B C 1
ATOM 5095 O O . GLU B 1 280 ? -1.478 18.172 28.172 1 91.38 280 GLU B O 1
ATOM 5100 N N . SER B 1 281 ? -1.954 18.031 26.016 1 94.44 281 SER B N 1
ATOM 5101 C CA . SER B 1 281 ? -3.062 17.094 26.219 1 94.44 281 SER B CA 1
ATOM 5102 C C . SER B 1 281 ? -2.559 15.695 26.531 1 94.44 281 SER B C 1
ATOM 5104 O O . SER B 1 281 ? -1.42 15.352 26.203 1 94.44 281 SER B O 1
ATOM 5106 N N . LEU B 1 282 ? -3.385 14.961 27.188 1 96.31 282 LEU B N 1
ATOM 5107 C CA . LEU B 1 282 ? -3.059 13.562 27.453 1 96.31 282 LEU B CA 1
ATOM 5108 C C . LEU B 1 282 ? -3.145 12.719 26.188 1 96.31 282 LEU B C 1
ATOM 5110 O O . LEU B 1 282 ? -2.449 11.711 26.062 1 96.31 282 LEU B O 1
ATOM 5114 N N . LEU B 1 283 ? -4.027 13.156 25.344 1 98 283 LEU B N 1
ATOM 5115 C CA . LEU B 1 283 ? -4.355 12.406 24.125 1 98 283 LEU B CA 1
ATOM 5116 C C . LEU B 1 283 ? -5.082 13.289 23.125 1 98 283 LEU B C 1
ATOM 5118 O O . LEU B 1 283 ? -5.898 14.133 23.5 1 98 283 LEU B O 1
ATOM 5122 N N . VAL B 1 284 ? -4.766 13.102 21.891 1 98.62 284 VAL B N 1
ATOM 5123 C CA . VAL B 1 284 ? -5.508 13.773 20.828 1 98.62 284 VAL B CA 1
ATOM 5124 C C . VAL B 1 284 ? -6.262 12.75 20 1 98.62 284 VAL B C 1
ATOM 5126 O O . VAL B 1 284 ? -5.668 11.781 19.516 1 98.62 284 VAL B O 1
ATOM 5129 N N . ILE B 1 285 ? -7.527 12.906 19.875 1 98.88 285 ILE B N 1
ATOM 5130 C CA . ILE B 1 285 ? -8.391 12.078 19.031 1 98.88 285 ILE B CA 1
ATOM 5131 C C . ILE B 1 285 ? -8.82 12.875 17.797 1 98.88 285 ILE B C 1
ATOM 5133 O O . ILE B 1 285 ? -9.438 13.93 17.922 1 98.88 285 ILE B O 1
ATOM 5137 N N . SER B 1 286 ? -8.484 12.367 16.688 1 98.69 286 SER B N 1
ATOM 5138 C CA . SER B 1 286 ? -8.672 13.219 15.508 1 98.69 286 SER B CA 1
ATOM 5139 C C . SER B 1 286 ? -9.039 12.391 14.281 1 98.69 286 SER B C 1
ATOM 5141 O O . SER B 1 286 ? -8.625 11.234 14.156 1 98.69 286 SER B O 1
ATOM 5143 N N . ASN B 1 287 ? -9.82 13.023 13.398 1 98.12 287 ASN B N 1
ATOM 5144 C CA . ASN B 1 287 ? -9.938 12.531 12.031 1 98.12 287 ASN B CA 1
ATOM 5145 C C . ASN B 1 287 ? -8.672 12.805 11.219 1 98.12 287 ASN B C 1
ATOM 5147 O O . ASN B 1 287 ? -7.773 13.5 11.695 1 98.12 287 ASN B O 1
ATOM 5151 N N . ASP B 1 288 ? -8.641 12.141 9.961 1 94.56 288 ASP B N 1
ATOM 5152 C CA . ASP B 1 288 ? -7.562 12.391 9.008 1 94.56 288 ASP B CA 1
ATOM 5153 C C . ASP B 1 288 ? -7.652 13.805 8.438 1 94.56 288 ASP B C 1
ATOM 5155 O O . ASP B 1 288 ? -8.281 14.023 7.398 1 94.56 288 ASP B O 1
ATOM 5159 N N . SER B 1 289 ? -6.969 14.688 9.094 1 93.94 289 SER B N 1
ATOM 5160 C CA . SER B 1 289 ? -6.961 16.094 8.719 1 93.94 289 SER B CA 1
ATOM 5161 C C . SER B 1 289 ? -5.664 16.766 9.148 1 93.94 289 SER B C 1
ATOM 5163 O O . SER B 1 289 ? -4.812 16.156 9.789 1 93.94 289 SER B O 1
ATOM 5165 N N . GLY B 1 290 ? -5.504 18 8.781 1 94.5 290 GLY B N 1
ATOM 5166 C CA . GLY B 1 290 ? -4.316 18.781 9.07 1 94.5 290 GLY B CA 1
ATOM 5167 C C . GLY B 1 290 ? -3.941 18.781 10.539 1 94.5 290 GLY B C 1
ATOM 5168 O O . GLY B 1 290 ? -2.803 18.469 10.898 1 94.5 290 GLY B O 1
ATOM 5169 N N . PRO B 1 291 ? -4.895 19.047 11.438 1 96.31 291 PRO B N 1
ATOM 5170 C CA . PRO B 1 291 ? -4.598 19.125 12.875 1 96.31 291 PRO B CA 1
ATOM 5171 C C . PRO B 1 291 ? -4.012 17.828 13.422 1 96.31 291 PRO B C 1
ATOM 5173 O O . PRO B 1 291 ? -3.223 17.859 14.375 1 96.31 291 PRO B O 1
ATOM 5176 N N . LEU B 1 292 ? -4.371 16.719 12.844 1 97.69 292 LEU B N 1
ATOM 5177 C CA . LEU B 1 292 ? -3.785 15.445 13.266 1 97.69 292 LEU B CA 1
ATOM 5178 C C . LEU B 1 292 ? -2.266 15.484 13.141 1 97.69 292 LEU B C 1
ATOM 5180 O O . LEU B 1 292 ? -1.553 15.117 14.078 1 97.69 292 LEU B O 1
ATOM 5184 N N . HIS B 1 293 ? -1.798 15.953 12.047 1 97.44 293 HIS B N 1
ATOM 5185 C CA . HIS B 1 293 ? -0.365 15.984 11.773 1 97.44 293 HIS B CA 1
ATOM 5186 C C . HIS B 1 293 ? 0.331 17.031 12.641 1 97.44 293 HIS B C 1
ATOM 5188 O O . HIS B 1 293 ? 1.454 16.812 13.102 1 97.44 293 HIS B O 1
ATOM 5194 N N . VAL B 1 294 ? -0.346 18.156 12.875 1 97.06 294 VAL B N 1
ATOM 5195 C CA . VAL B 1 294 ? 0.201 19.188 13.75 1 97.06 294 VAL B CA 1
ATOM 5196 C C . VAL B 1 294 ? 0.362 18.625 15.164 1 97.06 294 VAL B C 1
ATOM 5198 O O . VAL B 1 294 ? 1.416 18.781 15.781 1 97.06 294 VAL B O 1
ATOM 5201 N N . ALA B 1 295 ? -0.66 17.953 15.625 1 97.56 295 ALA B N 1
ATOM 5202 C CA . ALA B 1 295 ? -0.642 17.375 16.969 1 97.56 295 ALA B CA 1
ATOM 5203 C C . ALA B 1 295 ? 0.472 16.344 17.109 1 97.56 295 ALA B C 1
ATOM 5205 O O . ALA B 1 295 ? 1.214 16.344 18.094 1 97.56 295 ALA B O 1
ATOM 5206 N N . ALA B 1 296 ? 0.593 15.492 16.125 1 97.69 296 ALA B N 1
ATOM 5207 C CA . ALA B 1 296 ? 1.648 14.484 16.156 1 97.69 296 ALA B CA 1
ATOM 5208 C C . ALA B 1 296 ? 3.029 15.133 16.172 1 97.69 296 ALA B C 1
ATOM 5210 O O . ALA B 1 296 ? 3.934 14.68 16.859 1 97.69 296 ALA B O 1
ATOM 5211 N N . ALA B 1 297 ? 3.156 16.219 15.453 1 96.88 297 ALA B N 1
ATOM 5212 C CA . ALA B 1 297 ? 4.449 16.859 15.258 1 96.88 297 ALA B CA 1
ATOM 5213 C C . ALA B 1 297 ? 4.906 17.562 16.547 1 96.88 297 ALA B C 1
ATOM 5215 O O . ALA B 1 297 ? 6.094 17.859 16.703 1 96.88 297 ALA B O 1
ATOM 5216 N N . VAL B 1 298 ? 3.984 17.859 17.422 1 95.19 298 VAL B N 1
ATOM 5217 C CA . VAL B 1 298 ? 4.375 18.484 18.688 1 95.19 298 VAL B CA 1
ATOM 5218 C C . VAL B 1 298 ? 4.48 17.422 19.766 1 95.19 298 VAL B C 1
ATOM 5220 O O . VAL B 1 298 ? 4.652 17.734 20.953 1 95.19 298 VAL B O 1
ATOM 5223 N N . GLY B 1 299 ? 4.285 16.172 19.422 1 95.19 299 GLY B N 1
ATOM 5224 C CA . GLY B 1 299 ? 4.602 15.07 20.312 1 95.19 299 GLY B CA 1
ATOM 5225 C C . GLY B 1 299 ? 3.381 14.508 21.016 1 95.19 299 GLY B C 1
ATOM 5226 O O . GLY B 1 299 ? 3.508 13.672 21.906 1 95.19 299 GLY B O 1
ATOM 5227 N N . ALA B 1 300 ? 2.209 14.914 20.672 1 96.38 300 ALA B N 1
ATOM 5228 C CA . ALA B 1 300 ? 1.003 14.398 21.312 1 96.38 300 ALA B CA 1
ATOM 5229 C C . ALA B 1 300 ? 0.707 12.977 20.859 1 96.38 300 ALA B C 1
ATOM 5231 O O . ALA B 1 300 ? 0.861 12.648 19.672 1 96.38 300 ALA B O 1
ATOM 5232 N N . PRO B 1 301 ? 0.347 12.086 21.812 1 97.75 301 PRO B N 1
ATOM 5233 C CA . PRO B 1 301 ? -0.189 10.805 21.359 1 97.75 301 PRO B CA 1
ATOM 5234 C C . PRO B 1 301 ? -1.489 10.953 20.578 1 97.75 301 PRO B C 1
ATOM 5236 O O . PRO B 1 301 ? -2.346 11.766 20.938 1 97.75 301 PRO B O 1
ATOM 5239 N N . ILE B 1 302 ? -1.669 10.109 19.531 1 98.5 302 ILE B N 1
ATOM 5240 C CA . ILE B 1 302 ? -2.773 10.328 18.609 1 98.5 302 ILE B CA 1
ATOM 5241 C C . ILE B 1 302 ? -3.637 9.078 18.516 1 98.5 302 ILE B C 1
ATOM 5243 O O . ILE B 1 302 ? -3.117 7.961 18.453 1 98.5 302 ILE B O 1
ATOM 5247 N N . VAL B 1 303 ? -4.875 9.258 18.594 1 98.75 303 VAL B N 1
ATOM 5248 C CA . VAL B 1 303 ? -5.863 8.312 18.078 1 98.75 303 VAL B CA 1
ATOM 5249 C C . VAL B 1 303 ? -6.488 8.867 16.797 1 98.75 303 VAL B C 1
ATOM 5251 O O . VAL B 1 303 ? -7.16 9.898 16.828 1 98.75 303 VAL B O 1
ATOM 5254 N N . GLY B 1 304 ? -6.242 8.227 15.734 1 98.62 304 GLY B N 1
ATOM 5255 C CA . GLY B 1 304 ? -6.711 8.719 14.453 1 98.62 304 GLY B CA 1
ATOM 5256 C C . GLY B 1 304 ? -7.742 7.816 13.805 1 98.62 304 GLY B C 1
ATOM 5257 O O . GLY B 1 304 ? -7.621 6.59 13.852 1 98.62 304 GLY B O 1
ATOM 5258 N N . PHE B 1 305 ? -8.789 8.414 13.281 1 98.38 305 PHE B N 1
ATOM 5259 C CA . PHE B 1 305 ? -9.789 7.699 12.492 1 98.38 305 PHE B CA 1
ATOM 5260 C C . PHE B 1 305 ? -9.57 7.938 11 1 98.38 305 PHE B C 1
ATOM 5262 O O . PHE B 1 305 ? -9.633 9.078 10.531 1 98.38 305 PHE B O 1
ATOM 5269 N N . PHE B 1 306 ? -9.32 6.855 10.297 1 96.69 306 PHE B N 1
ATOM 5270 C CA . PHE B 1 306 ? -9.094 6.902 8.859 1 96.69 306 PHE B CA 1
ATOM 5271 C C . PHE B 1 306 ? -10.156 6.098 8.117 1 96.69 306 PHE B C 1
ATOM 5273 O O . PHE B 1 306 ? -10.664 5.105 8.641 1 96.69 306 PHE B O 1
ATOM 5280 N N . GLY B 1 307 ? -10.453 6.52 6.902 1 94 307 GLY B N 1
ATOM 5281 C CA . GLY B 1 307 ? -11.391 5.848 6.02 1 94 307 GLY B CA 1
ATOM 5282 C C . GLY B 1 307 ? -11.102 6.074 4.551 1 94 307 GLY B C 1
ATOM 5283 O O . GLY B 1 307 ? -10.32 5.332 3.947 1 94 307 GLY B O 1
ATOM 5284 N N . PRO B 1 308 ? -11.461 7.234 4.031 1 91.31 308 PRO B N 1
ATOM 5285 C CA . PRO B 1 308 ? -11.281 7.535 2.607 1 91.31 308 PRO B CA 1
ATOM 5286 C C . PRO B 1 308 ? -9.812 7.57 2.193 1 91.31 308 PRO B C 1
ATOM 5288 O O . PRO B 1 308 ? -9.492 7.34 1.025 1 91.31 308 PRO B O 1
ATOM 5291 N N . GLU B 1 309 ? -9 7.91 3.057 1 91 309 GLU B N 1
ATOM 5292 C CA . GLU B 1 309 ? -7.566 7.914 2.807 1 91 309 GLU B CA 1
ATOM 5293 C C . GLU B 1 309 ? -6.863 6.816 3.604 1 91 309 GLU B C 1
ATOM 5295 O O . GLU B 1 309 ? -7.383 6.352 4.621 1 91 309 GLU B O 1
ATOM 5300 N N . THR B 1 310 ? -5.727 6.402 3.154 1 93 310 THR B N 1
ATOM 5301 C CA . THR B 1 310 ? -5.016 5.309 3.803 1 93 310 THR B CA 1
ATOM 5302 C C . THR B 1 310 ? -4 5.84 4.809 1 93 310 THR B C 1
ATOM 5304 O O . THR B 1 310 ? -3.314 6.832 4.543 1 93 310 THR B O 1
ATOM 5307 N N . PRO B 1 311 ? -3.902 5.207 5.996 1 96.06 311 PRO B N 1
ATOM 5308 C CA . PRO B 1 311 ? -2.865 5.59 6.957 1 96.06 311 PRO B CA 1
ATOM 5309 C C . PRO B 1 311 ? -1.457 5.246 6.473 1 96.06 311 PRO B C 1
ATOM 5311 O O . PRO B 1 311 ? -0.472 5.703 7.059 1 96.06 311 PRO B O 1
ATOM 5314 N N . VAL B 1 312 ? -1.344 4.438 5.398 1 93.69 312 VAL B N 1
ATOM 5315 C CA . VAL B 1 312 ? -0.035 4.145 4.824 1 93.69 312 VAL B CA 1
ATOM 5316 C C . VAL B 1 312 ? 0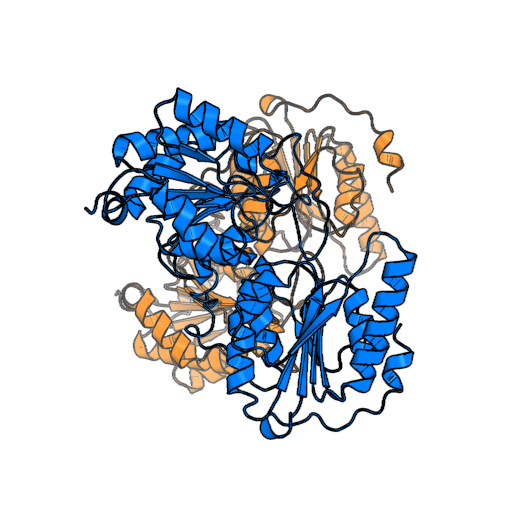.613 5.438 4.332 1 93.69 312 VAL B C 1
ATOM 5318 O O . VAL B 1 312 ? 1.807 5.66 4.547 1 93.69 312 VAL B O 1
ATOM 5321 N N . LEU B 1 313 ? -0.161 6.297 3.795 1 93.31 313 LEU B N 1
ATOM 5322 C CA . LEU B 1 313 ? 0.348 7.547 3.24 1 93.31 313 LEU B CA 1
ATOM 5323 C C . LEU B 1 313 ? 0.324 8.656 4.289 1 93.31 313 LEU B C 1
ATOM 5325 O O . LEU B 1 313 ? 1.235 9.484 4.34 1 93.31 313 LEU B O 1
ATOM 5329 N N . TYR B 1 314 ? -0.75 8.594 5.168 1 94.44 314 TYR B N 1
ATOM 5330 C CA . TYR B 1 314 ? -0.955 9.828 5.914 1 94.44 314 TYR B CA 1
ATOM 5331 C C . TYR B 1 314 ? -1.164 9.539 7.398 1 94.44 314 TYR B C 1
ATOM 5333 O O . TYR B 1 314 ? -1.574 10.422 8.156 1 94.44 314 TYR B O 1
ATOM 5341 N N . GLY B 1 315 ? -0.921 8.359 7.82 1 96.69 315 GLY B N 1
ATOM 5342 C CA . GLY B 1 315 ? -1.019 8.094 9.242 1 96.69 315 GLY B CA 1
ATOM 5343 C C . GLY B 1 315 ? -0.085 8.945 10.078 1 96.69 315 GLY B C 1
ATOM 5344 O O . GLY B 1 315 ? 0.885 9.5 9.562 1 96.69 315 GLY B O 1
ATOM 5345 N N . PRO B 1 316 ? -0.461 9.141 11.383 1 97.12 316 PRO B N 1
ATOM 5346 C CA . PRO B 1 316 ? 0.484 9.859 12.234 1 97.12 316 PRO B CA 1
ATOM 5347 C C . PRO B 1 316 ? 1.843 9.172 12.328 1 97.12 316 PRO B C 1
ATOM 5349 O O . PRO B 1 316 ? 1.909 7.945 12.438 1 97.12 316 PRO B O 1
ATOM 5352 N N . VAL B 1 317 ? 2.881 9.914 12.195 1 93.88 317 VAL B N 1
ATOM 5353 C CA . VAL B 1 317 ? 4.238 9.375 12.211 1 93.88 317 VAL B CA 1
ATOM 5354 C C . VAL B 1 317 ? 4.773 9.359 13.641 1 93.88 317 VAL B C 1
ATOM 5356 O O . VAL B 1 317 ? 4.531 10.289 14.414 1 93.88 317 VAL B O 1
ATOM 5359 N N . GLY B 1 318 ? 5.52 8.328 13.93 1 89.38 318 GLY B N 1
ATOM 5360 C CA . GLY B 1 318 ? 6.074 8.188 15.266 1 89.38 318 GLY B CA 1
ATOM 5361 C C . GLY B 1 318 ? 5.473 7.027 16.047 1 89.38 318 GLY B C 1
ATOM 5362 O O . GLY B 1 318 ? 4.645 6.285 15.516 1 89.38 318 GLY B O 1
ATOM 5363 N N . ASP B 1 319 ? 5.867 6.898 17.25 1 87.94 319 ASP B N 1
ATOM 5364 C CA . ASP B 1 319 ? 5.418 5.777 18.062 1 87.94 319 ASP B CA 1
ATOM 5365 C C . ASP B 1 319 ? 4.266 6.188 18.984 1 87.94 319 ASP B C 1
ATOM 5367 O O . ASP B 1 319 ? 4.062 7.379 19.234 1 87.94 319 ASP B O 1
ATOM 5371 N N . GLY B 1 320 ? 3.553 5.254 19.406 1 92.69 320 GLY B N 1
ATOM 5372 C CA . GLY B 1 320 ? 2.562 5.469 20.438 1 92.69 320 GLY B CA 1
ATOM 5373 C C . GLY B 1 320 ? 1.229 5.953 19.906 1 92.69 320 GLY B C 1
ATOM 5374 O O . GLY B 1 320 ? 0.451 6.574 20.641 1 92.69 320 GLY B O 1
ATOM 5375 N N . HIS B 1 321 ? 1.001 5.832 18.641 1 97.75 321 HIS B N 1
ATOM 5376 C CA . HIS B 1 321 ? -0.271 6.25 18.062 1 97.75 321 HIS B CA 1
ATOM 5377 C C . HIS B 1 321 ? -1.18 5.051 17.812 1 97.75 321 HIS B C 1
ATOM 5379 O O . HIS B 1 321 ? -0.7 3.926 17.656 1 97.75 321 HIS B O 1
ATOM 5385 N N . LEU B 1 322 ? -2.406 5.258 17.875 1 98.25 322 LEU B N 1
ATOM 5386 C CA . LEU B 1 322 ? -3.436 4.281 17.531 1 98.25 322 LEU B CA 1
ATOM 5387 C C . LEU B 1 322 ? -4.262 4.762 16.344 1 98.25 322 LEU B C 1
ATOM 5389 O O . LEU B 1 322 ? -4.781 5.879 16.344 1 98.25 322 LEU B O 1
ATOM 5393 N N . VAL B 1 323 ? -4.395 3.949 15.281 1 98.5 323 VAL B N 1
ATOM 5394 C CA . VAL B 1 323 ? -5.133 4.352 14.094 1 98.5 323 VAL B CA 1
ATOM 5395 C C . VAL B 1 323 ? -6.238 3.338 13.805 1 98.5 323 VAL B C 1
ATOM 5397 O O . VAL B 1 323 ? -5.992 2.129 13.789 1 98.5 323 VAL B O 1
ATOM 5400 N N . PHE B 1 324 ? -7.441 3.793 13.703 1 98.25 324 PHE B N 1
ATOM 5401 C CA . PHE B 1 324 ? -8.555 2.969 13.258 1 98.25 324 PHE B CA 1
ATOM 5402 C C . PHE B 1 324 ? -8.75 3.084 11.75 1 98.25 324 PHE B C 1
ATOM 5404 O O . PHE B 1 324 ? -8.938 4.184 11.227 1 98.25 324 PHE B O 1
ATOM 5411 N N . HIS B 1 325 ? -8.695 2.053 11.031 1 96.5 325 HIS B N 1
ATOM 5412 C CA . HIS B 1 325 ? -8.867 1.954 9.586 1 96.5 325 HIS B CA 1
ATOM 5413 C C . HIS B 1 325 ? -9.414 0.587 9.188 1 96.5 325 HIS B C 1
ATOM 5415 O O . HIS B 1 325 ? -8.789 -0.44 9.461 1 96.5 325 HIS B O 1
ATOM 5421 N N . GLN B 1 326 ? -10.555 0.519 8.523 1 92.44 326 GLN B N 1
ATOM 5422 C CA . GLN B 1 326 ? -11.234 -0.738 8.234 1 92.44 326 GLN B CA 1
ATOM 5423 C C . GLN B 1 326 ? -10.641 -1.417 7.008 1 92.44 326 GLN B C 1
ATOM 5425 O O . GLN B 1 326 ? -10.836 -2.617 6.801 1 92.44 326 GLN B O 1
ATOM 5430 N N . SER B 1 327 ? -9.93 -0.685 6.125 1 89.88 327 SER B N 1
ATOM 5431 C CA . SER B 1 327 ? -9.289 -1.228 4.934 1 89.88 327 SER B CA 1
ATOM 5432 C C . SER B 1 327 ? -10.289 -1.973 4.059 1 89.88 327 SER B C 1
ATOM 5434 O O . SER B 1 327 ? -10.086 -3.145 3.734 1 89.88 327 SER B O 1
ATOM 5436 N N . LEU B 1 328 ? -11.344 -1.309 3.688 1 91.06 328 LEU B N 1
ATOM 5437 C CA . LEU B 1 328 ? -12.352 -1.872 2.799 1 91.06 328 LEU B CA 1
ATOM 5438 C C . LEU B 1 328 ? -11.852 -1.913 1.36 1 91.06 328 LEU B C 1
ATOM 5440 O O . LEU B 1 328 ? -10.828 -1.305 1.039 1 91.06 328 LEU B O 1
ATOM 5444 N N . SER B 1 329 ? -12.539 -2.65 0.484 1 88.62 329 SER B N 1
ATOM 5445 C CA . SER B 1 329 ? -12.156 -2.734 -0.922 1 88.62 329 SER B CA 1
ATOM 5446 C C . SER B 1 329 ? -12.164 -1.357 -1.579 1 88.62 329 SER B C 1
ATOM 5448 O O . SER B 1 329 ? -11.305 -1.058 -2.41 1 88.62 329 SER B O 1
ATOM 5450 N N . CYS B 1 330 ? -13.055 -0.49 -1.157 1 89.38 330 CYS B N 1
ATOM 5451 C CA . CYS B 1 330 ? -13.227 0.813 -1.787 1 89.38 330 CYS B CA 1
ATOM 5452 C C . CYS B 1 330 ? -12.305 1.851 -1.163 1 89.38 330 CYS B C 1
ATOM 5454 O O . CYS B 1 330 ? -12.227 2.986 -1.634 1 89.38 330 CYS B O 1
ATOM 5456 N N . SER B 1 331 ? -11.703 1.428 -0.096 1 89.5 331 SER B N 1
ATOM 5457 C CA . SER B 1 331 ? -10.859 2.344 0.665 1 89.5 331 SER B CA 1
ATOM 5458 C C . SER B 1 331 ? -9.383 1.99 0.517 1 89.5 331 SER B C 1
ATOM 5460 O O . SER B 1 331 ? -8.977 0.858 0.791 1 89.5 331 SER B O 1
ATOM 5462 N N . PRO B 1 332 ? -8.555 2.971 0.15 1 89.31 332 PRO B N 1
ATOM 5463 C CA . PRO B 1 332 ? -8.773 4.414 0.022 1 89.31 332 PRO B CA 1
ATOM 5464 C C . PRO B 1 332 ? -9.492 4.789 -1.271 1 89.31 332 PRO B C 1
ATOM 5466 O O . PRO B 1 332 ? -9.266 4.168 -2.312 1 89.31 332 PRO B O 1
ATOM 5469 N N . CYS B 1 333 ? -10.359 5.738 -1.144 1 86.69 333 CYS B N 1
ATOM 5470 C CA . CYS B 1 333 ? -11.086 6.18 -2.328 1 86.69 333 CYS B CA 1
ATOM 5471 C C . CYS B 1 333 ? -10.633 7.57 -2.758 1 86.69 333 CYS B C 1
ATOM 5473 O O . CYS B 1 333 ? -11.125 8.109 -3.752 1 86.69 333 CYS B O 1
ATOM 5475 N N . ILE B 1 334 ? -9.891 8.117 -1.936 1 78.5 334 ILE B N 1
ATOM 5476 C CA . ILE B 1 334 ? -9.258 9.367 -2.348 1 78.5 334 ILE B CA 1
ATOM 5477 C C . ILE B 1 334 ? -7.797 9.102 -2.705 1 78.5 334 ILE B C 1
ATOM 5479 O O . ILE B 1 334 ? -7.129 8.289 -2.064 1 78.5 334 ILE B O 1
ATOM 5483 N N . ASN B 1 335 ? -7.449 9.484 -3.938 1 62.41 335 ASN B N 1
ATOM 5484 C CA . ASN B 1 335 ? -6.062 9.25 -4.328 1 62.41 335 ASN B CA 1
ATOM 5485 C C . ASN B 1 335 ? -5.371 10.539 -4.75 1 62.41 335 ASN B C 1
ATOM 5487 O O . ASN B 1 335 ? -5.895 11.281 -5.582 1 62.41 335 ASN B O 1
ATOM 5491 N N . ILE B 1 336 ? -4.367 10.805 -3.973 1 60.59 336 ILE B N 1
ATOM 5492 C CA . ILE B 1 336 ? -3.602 12 -4.312 1 60.59 336 ILE B CA 1
ATOM 5493 C C . ILE B 1 336 ? -3.234 11.969 -5.797 1 60.59 336 ILE B C 1
ATOM 5495 O O . ILE B 1 336 ? -3.074 13.023 -6.422 1 60.59 336 ILE B O 1
ATOM 5499 N N . GLU B 1 337 ? -3.111 10.648 -6.25 1 58.41 337 GLU B N 1
ATOM 5500 C CA . GLU B 1 337 ? -2.688 10.5 -7.641 1 58.41 337 GLU B CA 1
ATOM 5501 C C . GLU B 1 337 ? -3.842 10.766 -8.602 1 58.41 337 GLU B C 1
ATOM 5503 O O . GLU B 1 337 ? -3.631 11.281 -9.703 1 58.41 337 GLU B O 1
ATOM 5508 N N . GLN B 1 338 ? -5.02 10.375 -8.164 1 55.25 338 GLN B N 1
ATOM 5509 C CA . GLN B 1 338 ? -6.043 10.281 -9.195 1 55.25 338 GLN B CA 1
ATOM 5510 C C . GLN B 1 338 ? -7.078 11.391 -9.047 1 55.25 338 GLN B C 1
ATOM 5512 O O . GLN B 1 338 ? -7.578 11.922 -10.047 1 55.25 338 GLN B O 1
ATOM 5517 N N . SER B 1 339 ? -7.691 11.508 -7.836 1 56.47 339 SER B N 1
ATOM 5518 C CA . SER B 1 339 ? -8.828 12.422 -7.785 1 56.47 339 SER B CA 1
ATOM 5519 C C . SER B 1 339 ? -8.828 13.227 -6.492 1 56.47 339 SER B C 1
ATOM 5521 O O . SER B 1 339 ? -8.586 12.68 -5.414 1 56.47 339 SER B O 1
ATOM 5523 N N . LYS B 1 340 ? -8.906 14.57 -6.738 1 55.38 340 LYS B N 1
ATOM 5524 C CA . LYS B 1 340 ? -9.07 15.445 -5.582 1 55.38 340 LYS B CA 1
ATOM 5525 C C . LYS B 1 340 ? -10.484 15.367 -5.02 1 55.38 340 LYS B C 1
ATOM 5527 O O . LYS B 1 340 ? -10.711 15.672 -3.848 1 55.38 340 LYS B O 1
ATOM 5532 N N . HIS B 1 341 ? -11.297 14.914 -5.875 1 63.88 341 HIS B N 1
ATOM 5533 C CA . HIS B 1 341 ? -12.664 14.828 -5.387 1 63.88 341 HIS B CA 1
ATOM 5534 C C . HIS B 1 341 ? -13.055 13.391 -5.074 1 63.88 341 HIS B C 1
ATOM 5536 O O . HIS B 1 341 ? -12.75 12.477 -5.852 1 63.88 341 HIS B O 1
ATOM 5542 N N . LEU B 1 342 ? -13.57 13.352 -3.902 1 72.5 342 LEU B N 1
ATOM 5543 C CA . LEU B 1 342 ? -13.953 12.039 -3.402 1 72.5 342 LEU B CA 1
ATOM 5544 C C . LEU B 1 342 ? -15.312 11.625 -3.967 1 72.5 342 LEU B C 1
ATOM 5546 O O . LEU B 1 342 ? -16.266 12.406 -3.947 1 72.5 342 LEU B O 1
ATOM 5550 N N . LYS B 1 343 ? -15.383 10.547 -4.676 1 77.31 343 LYS B N 1
ATOM 5551 C CA . LYS B 1 343 ? -16.625 9.867 -5.016 1 77.31 343 LYS B CA 1
ATOM 5552 C C . LYS B 1 343 ? -16.75 8.531 -4.277 1 77.31 343 LYS B C 1
ATOM 5554 O O . LYS B 1 343 ? -16.141 7.539 -4.691 1 77.31 343 LYS B O 1
ATOM 5559 N N . CYS B 1 344 ? -17.531 8.672 -3.223 1 86 344 CYS B N 1
ATOM 5560 C CA . CYS B 1 344 ? -17.688 7.48 -2.395 1 86 344 CYS B CA 1
ATOM 5561 C C . CYS B 1 344 ? -18.406 6.375 -3.16 1 86 344 CYS B C 1
ATOM 5563 O O . CYS B 1 344 ? -19.406 6.629 -3.832 1 86 344 CYS B O 1
ATOM 5565 N N . TRP B 1 345 ? -17.891 5.219 -3.051 1 83.94 345 TRP B N 1
ATOM 5566 C CA . TRP B 1 345 ? -18.453 4.039 -3.705 1 83.94 345 TRP B CA 1
ATOM 5567 C C . TRP B 1 345 ? -19.828 3.691 -3.123 1 83.94 345 TRP B C 1
ATOM 5569 O O . TRP B 1 345 ? -20.672 3.143 -3.82 1 83.94 345 TRP B O 1
ATOM 5579 N N . HIS B 1 346 ? -20.094 4.113 -1.915 1 87.31 346 HIS B N 1
ATOM 5580 C CA . HIS B 1 346 ? -21.344 3.848 -1.189 1 87.31 346 HIS B CA 1
ATOM 5581 C C . HIS B 1 346 ? -22.094 5.141 -0.911 1 87.31 346 HIS B C 1
ATOM 5583 O O . HIS B 1 346 ? -21.547 6.234 -1.051 1 87.31 346 HIS B O 1
ATOM 5589 N N . PRO B 1 347 ? -23.422 4.992 -0.617 1 88.44 347 PRO B N 1
ATOM 5590 C CA . PRO B 1 347 ? -24.219 6.191 -0.306 1 88.44 347 PRO B CA 1
ATOM 5591 C C . PRO B 1 347 ? -23.688 6.941 0.914 1 88.44 347 PRO B C 1
ATOM 5593 O O . PRO B 1 347 ? -23.938 8.141 1.061 1 88.44 347 PRO B O 1
ATOM 5596 N N . SER B 1 348 ? -23.031 6.238 1.732 1 90.69 348 SER B N 1
ATOM 5597 C CA . SER B 1 348 ? -22.406 6.805 2.926 1 90.69 348 SER B CA 1
ATOM 5598 C C . SER B 1 348 ? -21.016 6.215 3.16 1 90.69 348 SER B C 1
ATOM 5600 O O . SER B 1 348 ? -20.672 5.172 2.596 1 90.69 348 SER B O 1
ATOM 5602 N N . PRO B 1 349 ? -20.188 6.949 3.895 1 92.56 349 PRO B N 1
ATOM 5603 C CA . PRO B 1 349 ? -18.844 6.426 4.164 1 92.56 349 PRO B CA 1
ATOM 5604 C C . PRO B 1 349 ? -18.859 5.258 5.145 1 92.56 349 PRO B C 1
ATOM 5606 O O . PRO B 1 349 ? -18.484 5.422 6.312 1 92.56 349 PRO B O 1
ATOM 5609 N N . ILE B 1 350 ? -19.141 4.105 4.68 1 93.69 350 ILE B N 1
ATOM 5610 C CA . ILE B 1 350 ? -19.25 2.906 5.504 1 93.69 350 ILE B CA 1
ATOM 5611 C C . ILE B 1 350 ? -17.906 2.592 6.145 1 93.69 350 ILE B C 1
ATOM 5613 O O . ILE B 1 350 ? -17.844 1.908 7.168 1 93.69 350 ILE B O 1
ATOM 5617 N N . CYS B 1 351 ? -16.844 3.121 5.52 1 94.31 351 CYS B N 1
ATOM 5618 C CA . CYS B 1 351 ? -15.516 2.932 6.074 1 94.31 351 CYS B CA 1
ATOM 5619 C C . CYS B 1 351 ? -15.391 3.604 7.438 1 94.31 351 CYS B C 1
ATOM 5621 O O . CYS B 1 351 ? -14.641 3.135 8.297 1 94.31 351 CYS B O 1
ATOM 5623 N N . GLN B 1 352 ? -16.047 4.684 7.648 1 95.75 352 GLN B N 1
ATOM 5624 C CA . GLN B 1 352 ? -16.094 5.363 8.938 1 95.75 352 GLN B CA 1
ATOM 5625 C C . GLN B 1 352 ? -17.125 4.73 9.867 1 95.75 352 GLN B C 1
ATOM 5627 O O . GLN B 1 352 ? -16.859 4.52 11.047 1 95.75 352 GLN B O 1
ATOM 5632 N N . GLU B 1 353 ? -18.266 4.309 9.305 1 95.44 353 GLU B N 1
ATOM 5633 C CA . GLU B 1 353 ? -19.406 3.789 10.062 1 95.44 353 GLU B CA 1
ATOM 5634 C C . GLU B 1 353 ? -19.062 2.459 10.727 1 95.44 353 GLU B C 1
ATOM 5636 O O . GLU B 1 353 ? -19.609 2.131 11.781 1 95.44 353 GLU B O 1
ATOM 5641 N N . ARG B 1 354 ? -18.156 1.751 10.164 1 94.56 354 ARG B N 1
ATOM 5642 C CA . ARG B 1 354 ? -17.844 0.404 10.641 1 94.56 354 ARG B CA 1
ATOM 5643 C C . ARG B 1 354 ? -17.016 0.448 11.922 1 94.56 354 ARG B C 1
ATOM 5645 O O . ARG B 1 354 ? -16.906 -0.553 12.633 1 94.56 354 ARG B O 1
ATOM 5652 N N . THR B 1 355 ? -16.359 1.55 12.18 1 96.69 355 THR B N 1
ATOM 5653 C CA . THR B 1 355 ? -15.672 1.703 13.453 1 96.69 355 THR B CA 1
ATOM 5654 C C . THR B 1 355 ? -16.656 2.031 14.57 1 96.69 355 THR B C 1
ATOM 5656 O O . THR B 1 355 ? -17.172 3.146 14.633 1 96.69 355 THR B O 1
ATOM 5659 N N . ARG B 1 356 ? -16.844 1.028 15.414 1 96.88 356 ARG B N 1
ATOM 5660 C CA . ARG B 1 356 ? -17.797 1.191 16.5 1 96.88 356 ARG B CA 1
ATOM 5661 C C . ARG B 1 356 ? -17.172 1.913 17.688 1 96.88 356 ARG B C 1
ATOM 5663 O O . ARG B 1 356 ? -15.977 1.812 17.922 1 96.88 356 ARG B O 1
ATOM 5670 N N . VAL B 1 357 ? -18.062 2.707 18.453 1 98.31 357 VAL B N 1
ATOM 5671 C CA . VAL B 1 357 ? -17.594 3.451 19.625 1 98.31 357 VAL B CA 1
ATOM 5672 C C . VAL B 1 357 ? -17.016 2.488 20.656 1 98.31 357 VAL B C 1
ATOM 5674 O O . VAL B 1 357 ? -15.977 2.766 21.266 1 98.31 357 VAL B O 1
ATOM 5677 N N . GLU B 1 358 ? -17.656 1.325 20.828 1 98 358 GLU B N 1
ATOM 5678 C CA . GLU B 1 358 ? -17.219 0.334 21.812 1 98 358 GLU B CA 1
ATOM 5679 C C . GLU B 1 358 ? -15.805 -0.16 21.484 1 98 358 GLU B C 1
ATOM 5681 O O . GLU B 1 358 ? -14.969 -0.291 22.375 1 98 358 GLU B O 1
ATOM 5686 N N . ASP B 1 359 ? -15.594 -0.401 20.203 1 97.44 359 ASP B N 1
ATOM 5687 C CA . ASP B 1 359 ? -14.273 -0.869 19.766 1 97.44 359 ASP B CA 1
ATOM 5688 C C . ASP B 1 359 ? -13.211 0.205 20 1 97.44 359 ASP B C 1
ATOM 5690 O O . ASP B 1 359 ? -12.117 -0.088 20.469 1 97.44 359 ASP B O 1
ATOM 5694 N N . ALA B 1 360 ? -13.547 1.438 19.625 1 98.5 360 ALA B N 1
ATOM 5695 C CA . ALA B 1 360 ? -12.625 2.551 19.812 1 98.5 360 ALA B CA 1
ATOM 5696 C C . ALA B 1 360 ? -12.312 2.77 21.281 1 98.5 360 ALA B C 1
ATOM 5698 O O . ALA B 1 360 ? -11.148 2.904 21.672 1 98.5 360 ALA B O 1
ATOM 5699 N N . PHE B 1 361 ? -13.359 2.748 22.109 1 98.56 361 PHE B N 1
ATOM 5700 C CA . PHE B 1 361 ? -13.211 2.965 23.547 1 98.56 361 PHE B CA 1
ATOM 5701 C C . PHE B 1 361 ? -12.312 1.897 24.172 1 98.56 361 PHE B C 1
ATOM 5703 O O . PHE B 1 361 ? -11.375 2.215 24.906 1 98.56 361 PHE B O 1
ATOM 5710 N N . THR B 1 362 ? -12.578 0.663 23.844 1 98.38 362 THR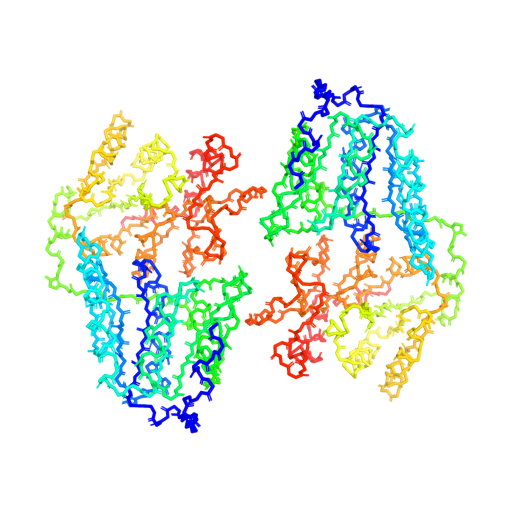 B N 1
ATOM 5711 C CA . THR B 1 362 ? -11.82 -0.454 24.391 1 98.38 362 THR B CA 1
ATOM 5712 C C . THR B 1 362 ? -10.352 -0.376 23.969 1 98.38 362 THR B C 1
ATOM 5714 O O . THR B 1 362 ? -9.453 -0.548 24.797 1 98.38 362 THR B O 1
ATOM 5717 N N . ALA B 1 363 ? -10.156 -0.06 22.719 1 98.44 363 ALA B N 1
ATOM 5718 C CA . ALA B 1 363 ? -8.789 0.024 22.203 1 98.44 363 ALA B CA 1
ATOM 5719 C C . ALA B 1 363 ? -8.031 1.175 22.859 1 98.44 363 ALA B C 1
ATOM 5721 O O . ALA B 1 363 ? -6.852 1.034 23.188 1 98.44 363 ALA B O 1
ATOM 5722 N N . ILE B 1 364 ? -8.664 2.322 23.016 1 98.44 364 ILE B N 1
ATOM 5723 C CA . ILE B 1 364 ? -8.031 3.492 23.625 1 98.44 364 ILE B CA 1
ATOM 5724 C C . ILE B 1 364 ? -7.684 3.197 25.078 1 98.44 364 ILE B C 1
ATOM 5726 O O . ILE B 1 364 ? -6.578 3.496 25.531 1 98.44 364 ILE B O 1
ATOM 5730 N N . CYS B 1 365 ? -8.578 2.543 25.812 1 97.94 365 CYS B N 1
ATOM 5731 C CA . CYS B 1 365 ? -8.328 2.195 27.203 1 97.94 365 CYS B CA 1
ATOM 5732 C C . CYS B 1 365 ? -7.156 1.233 27.328 1 97.94 365 CYS B C 1
ATOM 5734 O O . CYS B 1 365 ? -6.328 1.367 28.234 1 97.94 365 CYS B O 1
ATOM 5736 N N . THR B 1 366 ? -7.133 0.312 26.438 1 97.38 366 THR B N 1
ATOM 5737 C CA . THR B 1 366 ? -6.055 -0.67 26.484 1 97.38 366 THR B CA 1
ATOM 5738 C C . THR B 1 366 ? -4.711 -0.008 26.188 1 97.38 366 THR B C 1
ATOM 5740 O O . THR B 1 366 ? -3.721 -0.266 26.875 1 97.38 366 THR B O 1
ATOM 5743 N N . ALA B 1 367 ? -4.711 0.887 25.266 1 97.5 367 ALA B N 1
ATOM 5744 C CA . ALA B 1 367 ? -3.455 1.458 24.797 1 97.5 367 ALA B CA 1
ATOM 5745 C C . ALA B 1 367 ? -2.99 2.594 25.703 1 97.5 367 ALA B C 1
ATOM 5747 O O . ALA B 1 367 ? -1.787 2.807 25.859 1 97.5 367 ALA B O 1
ATOM 5748 N N . TYR B 1 368 ? -3.947 3.383 26.266 1 97.38 368 TYR B N 1
ATOM 5749 C CA . TYR B 1 368 ? -3.549 4.641 26.891 1 97.38 368 TYR B CA 1
ATOM 5750 C C . TYR B 1 368 ? -3.977 4.691 28.344 1 97.38 368 TYR B C 1
ATOM 5752 O O . TYR B 1 368 ? -4 5.766 28.969 1 97.38 368 TYR B O 1
ATOM 5760 N N . ASP B 1 369 ? -4.32 3.551 28.906 1 95.12 369 ASP B N 1
ATOM 5761 C CA . ASP B 1 369 ? -4.777 3.52 30.281 1 95.12 369 ASP B CA 1
ATOM 5762 C C . ASP B 1 369 ? -3.764 4.184 31.219 1 95.12 369 ASP B C 1
ATOM 5764 O O . ASP B 1 369 ? -4.141 4.922 32.125 1 95.12 369 ASP B O 1
ATOM 5768 N N . GLY B 1 370 ? -2.52 3.873 31 1 92.25 370 GLY B N 1
ATOM 5769 C CA . GLY B 1 370 ? -1.476 4.43 31.844 1 92.25 370 GLY B CA 1
ATOM 5770 C C . GLY B 1 370 ? -1.423 5.945 31.812 1 92.25 370 GLY B C 1
ATOM 5771 O O . GLY B 1 370 ? -1.353 6.598 32.844 1 92.25 370 GLY B O 1
ATOM 5772 N N . VAL B 1 371 ? -1.557 6.543 30.688 1 92.19 371 VAL B N 1
ATOM 5773 C CA . VAL B 1 371 ? -1.453 7.984 30.484 1 92.19 371 VAL B CA 1
ATOM 5774 C C . VAL B 1 371 ? -2.738 8.664 30.953 1 92.19 371 VAL B C 1
ATOM 5776 O O . VAL B 1 371 ? -2.697 9.734 31.562 1 92.19 371 VAL B O 1
ATOM 5779 N N . LEU B 1 372 ? -3.836 8.016 30.719 1 94.31 372 LEU B N 1
ATOM 5780 C CA . LEU B 1 372 ? -5.133 8.617 31.016 1 94.31 372 LEU B CA 1
ATOM 5781 C C . LEU B 1 372 ? -5.453 8.508 32.5 1 94.31 372 LEU B C 1
ATOM 5783 O O . LEU B 1 372 ? -6.246 9.297 33.031 1 94.31 372 LEU B O 1
ATOM 5787 N N . SER B 1 373 ? -4.812 7.547 33.188 1 91.06 373 SER B N 1
ATOM 5788 C CA . SER B 1 373 ? -5.102 7.336 34.594 1 91.06 373 SER B CA 1
ATOM 5789 C C . SER B 1 373 ? -4.086 8.055 35.469 1 91.06 373 SER B C 1
ATOM 5791 O O . SER B 1 373 ? -4.301 8.203 36.688 1 91.06 373 SER B O 1
ATOM 5793 N N . ALA B 1 374 ? -2.988 8.398 34.938 1 84.44 374 ALA B N 1
ATOM 5794 C CA . ALA B 1 374 ? -1.938 9.016 35.719 1 84.44 374 ALA B CA 1
ATOM 5795 C C . ALA B 1 374 ? -2.406 10.352 36.312 1 84.44 374 ALA B C 1
ATOM 5797 O O . ALA B 1 374 ? -3.062 11.133 35.625 1 84.44 374 ALA B O 1
ATOM 5798 N N . PRO B 1 375 ? -2.002 10.469 37.656 1 73.12 375 PRO B N 1
ATOM 5799 C CA . PRO B 1 375 ? -2.424 11.719 38.281 1 73.12 375 PRO B CA 1
ATOM 5800 C C . PRO B 1 375 ? -1.628 12.93 37.781 1 73.12 375 PRO B C 1
ATOM 5802 O O . PRO B 1 375 ? -0.475 12.789 37.375 1 73.12 375 PRO B O 1
#

Foldseek 3Di:
DQPDVVPQDQDDQDALARFAEEEEEDEDALLLVLQLLLQLVVSCVSNVRYAYEYEYAPVNVQSVVFRPSHDYYHHQHCDPDNVSNVVSLVVLLVCLCVVQGQEYEYLAAADLSSLSSLQSNSHSAYEYEDFPPHCSHCSGVYYDYDDPLAASSVRSNCSCVVNVDDDDPVSRAGATHFDPVQQVLLVVVVVVQDDDQAAAEEEEQAADPQPRLQGQDLLLLLVLQLVLCVVLVHAYEYEAAQVCQVVRVVSQVSNVVSPGRYDYCHNRDDPSNLLVNLLSHLEYEHTQGSSQSSSLNSPHAYEYEGALADCSHRNRDDPLHHYDWPPDPCPVQDDSSPDSHGDRPDPHRVRSVVDHSVNSNVVCCVRRVPSSNDD/DQPPVVVQDQDDQDALARFAEEEEEDEDALLLVLQLLLQLVVSCVSNVRYAYEYEYAPVNVQSVVFRPSHPYYHHQHCDPDNVSNVVSLVVLLVCLCVVQGQEYEYLAAADLSSLSSLQSNSHSAYEYEDFPPHCSHCSGVYYDYDDPLAASSVRSNCSCVVNVDDDDPVSRAGATHFDPVQQVLLVVVVVVQDDDQAAAEEEEQAADPQPRLQGQDLLLLLVLQLVLCVVLVHAYEYEAAQVCQVVRVVSQVSNVVSPGRYDYCHNRDDPSNLLVNLLSHLEYEHTQGSSQSSSLNSPHAYEYEGALADCSHRNRDDPLHHYDWPPDPCPVQDDSSPDSHGDGPDPGRVRSVVDHSVNSNVVCCVRRVPSSNPD

Sequence (750 aa):
MHLPAKFIPRPKDPTPDQVQKLLVIKFFGIGSLVLATPFLRAARARFPNAEIHLLTLSSNREITAMMKELDQVHFLNLGGNIFSAIAAFSACLIKTFQGGYDVLIDMEFYTRASAVVSLASWAPMRIGFHSRGVYRGDIPSHRVPFNAYWHVTKNFFSLLEPFGQTETTDALVPSISVHPELLKDARAVLEHLRGNKPRFIVINANAGELAYERRWLPDRFAQLAARLSSKYDVSCIFIGAPGEKDYVQGIVDDAIAQGAKALNTAGQLNLESMAQICRESLLVISNDSGPLHVAAAVGAPIVGFFGPETPVLYGPVGDGHLVFHQSLSCSPCINIEQSKHLKCWHPSPICQERTRVEDAFTAICTAYDGVLSAPMHLPAKFIPRPKDPTPDQVQKLLVIKFFGIGSLVLATPFLRAARARFPNAEIHLLTLSSNREITAMMKELDQVHFLNLGGNIFSAIAAFSACLIKTFQGGYDVLIDMEFYTRASAVVSLASWAPMRIGFHSRGVYRGDIPSHRVPFNAYWHVTKNFFSLLEPFGQTETTDALVPSISVHPELLKDARAVLEHLRGNKPRFIVINANAGELAYERRWLPDRFAQLAARLSSKYDVSCIFIGAPGEKDYVQGIVDDAIAQGAKALNTAGQLNLESMAQICRESLLVISNDSGPLHVAAAVGAPIVGFFGPETPVLYGPVGDGHLVFHQSLSCSPCINIEQSKHLKCWHPSPICQERTRVEDAFTAICTAYDGVLSAP

Secondary structure (DSSP, 8-state):
--TGGGGS--PPPPPGGG--EEEEE--S-HHHHHHTHHHHHHHHHH-TTPEEEEEEEGGGHHHHTT-TT-SEEEEE---SSHHHHHHHHHHHHHHHHHT--SEEEE--SS-HHHHHHHHHHT-SEEEEEE-SSS--TT--SEEEE--TTS-HHHHHHHTTGGGTPPPPGGGG-------GGG-HHHHHHHHHSSSSS--EEEEE----TT-GGGPPPHHHHHHHHHHHHHHH--EEEE---GGGHHHHHHHHHHHHHTT-EEEE-TTT--HHHHHHHHHHSS-EEEESSHHHHHHHHTT--EEEE-SSS-HHHHSPPSSS-EEE----TT----BTTTBSS---SSSS-HHHHTS-HHHHHHHHHHHHHHHHH--/--TGGGGS--PPPPPGGG--EEEEE--S-HHHHHHTHHHHHHHHHH-TTPEEEEEEEGGGHHHHTT-TT-SEEEEE---SSHHHHHHHHHHHHHHHHHT--SEEEE--SS-HHHHHHHHHHT-SEEEEEE-SSS--TT--SEEEE--TTS-HHHHHHHTTGGGT----GGGG-------GGG-HHHHHHHHHSSSSS--EEEEE----TT-GGGPPPHHHHHHHHHHHHHHH--EEEE---GGGHHHHHHHHHHHHHTT-EEEE-TTT--HHHHHHHHHHSS-EEEESSHHHHHHHHTT--EEEE-SSS-HHHHSPPSSS-EEE----TT----BTTTBSS---SSSS-HHHHTS-HHHHHHHHHHHHHHHHH--